Protein AF-A0A2E9IQE8-F1 (afdb_monomer)

pLDDT: mean 84.84, std 15.44, range [37.0, 98.0]

Sequence (359 aa):
MNTITTLTAANQKPSIRYDSHSLFELLRVIVDTGDEQALAEFHNRRTVFKDENERAVLFTHFLHILRERALSQNWNYLVVEKAVDLTQDKFTNLPEQGSKGPDCRKYFRAVLEYASSKVTEQAIEAELQLAYLLQRFVQRHFQFSLKEVKRCHNWSRFTWMINGNSLQLRMPRFISGRERRVWLEKHVTSVNHSNCNERDRVQEIIDEYFGSAEPVALDDAIIRDTRLSDTDLPWKLMERLKINGLAQIVAAEKADRLNEQRPAIRSLGKERLHEMVLAIFDRLCDDTLSDREIADTYELTRPTYSRWAGSSWQPGGSRNIPTLWANTAHILAQDPVFIQAAIDAGIWQTVQTITSNSL

Nearest PDB structures (foldseek):
  7zsa-assembly1_M  TM=2.494E-01  e=2.165E+00  Saccharomyces cerevisiae
  7aor-assembly1_u  TM=1.361E-01  e=4.888E+00  Trypanosoma cruzi strain CL Brener

Solvent-accessible surface area (backbone atoms only — not comparable to full-atom values): 20883 Å² total; per-residue (Å²): 137,86,83,82,80,80,78,75,76,76,81,75,72,78,86,78,72,66,88,80,49,51,70,66,56,40,49,46,45,26,46,76,70,63,38,63,66,47,48,47,42,49,49,76,69,38,52,58,32,63,52,99,81,71,45,69,29,34,53,68,58,49,51,49,54,53,44,53,53,42,48,76,68,69,45,53,67,73,41,46,55,51,9,48,53,55,33,47,31,40,70,69,26,58,48,92,75,74,51,91,56,53,54,16,41,62,52,52,42,55,53,50,58,57,48,67,74,65,74,56,96,47,68,69,58,44,43,55,51,46,29,53,50,48,45,51,51,52,54,51,45,33,55,49,21,38,50,47,49,59,53,51,74,47,56,35,85,39,78,48,75,54,98,90,44,79,45,81,39,77,40,56,56,90,49,51,78,66,57,49,49,56,49,45,69,72,74,56,76,86,84,51,86,88,44,88,60,44,61,57,57,54,44,50,56,46,26,73,73,73,48,64,92,61,88,70,63,94,76,58,72,78,73,57,46,92,80,61,55,95,72,65,39,73,65,47,47,51,46,45,52,51,46,51,48,47,35,50,51,50,15,49,52,49,26,73,46,32,88,78,45,57,72,81,56,40,72,54,41,46,66,56,41,24,53,50,41,39,54,53,50,51,24,76,75,67,68,78,59,51,79,63,56,55,20,58,76,68,74,38,53,66,72,58,39,42,54,34,60,35,84,83,74,50,95,92,77,65,96,73,79,25,58,50,56,46,48,48,27,44,57,33,71,71,37,72,70,42,39,51,51,29,51,76,70,71,44,39,68,57,32,50,53,43,42,67,72,73,111

Foldseek 3Di:
DDDDDPPDPDPPDPDDDLVPDFPLVLLCCCLVPVDLVSLCCQQPPAQLAADPVRDRHGPLVLLVNLLVVCVVVVQANVLSVQLSVLLCLLQNPPCVVVDPHDHVSVLSVVLSVVLVVVDDPDSVVSRNLSSVSVSVSSSVSSVVSSLVSLQPLQWDWAWAADPNDTATETAGNVQDNVRVNVVCVVQPPDQDPVDPCSNVVSNVSRCSNPNDSDHDDPPPPPPPVVPDDVCPDPVSVVVVVVLVVLLQVLLQVCLVVLVVDDPLLVVLHSVSSSVLSNVLSVCVVPVPDDLVRSCVVSVHDSVRSCQARNPPDDVPPDPHDHVSLLVSLVVLVPDPVSCVVCVVVVNNVVSVVSPVSSD

Mean predicted aligned error: 13.89 Å

Structure (mmCIF, N/CA/C/O backbone):
data_AF-A0A2E9IQE8-F1
#
_entry.id   AF-A0A2E9IQE8-F1
#
loop_
_atom_site.group_PDB
_atom_site.id
_atom_site.type_symbol
_atom_site.label_atom_id
_atom_site.label_alt_id
_atom_site.label_comp_id
_atom_site.label_asym_id
_atom_site.label_entity_id
_atom_site.label_seq_id
_atom_site.pdbx_PDB_ins_code
_atom_site.Cartn_x
_atom_site.Cartn_y
_atom_site.Cartn_z
_atom_site.occupancy
_atom_site.B_iso_or_equiv
_atom_site.auth_seq_id
_atom_site.auth_comp_id
_atom_site.auth_asym_id
_atom_site.auth_atom_id
_atom_site.pdbx_PDB_model_num
ATOM 1 N N . MET A 1 1 ? -56.334 11.098 -41.111 1.00 46.38 1 MET A N 1
ATOM 2 C CA . MET A 1 1 ? -55.180 10.246 -40.755 1.00 46.38 1 MET A CA 1
ATOM 3 C C . MET A 1 1 ? -54.681 10.741 -39.409 1.00 46.38 1 MET A C 1
ATOM 5 O O . MET A 1 1 ? -54.170 11.849 -39.355 1.00 46.38 1 MET A O 1
ATOM 9 N N . ASN A 1 2 ? -54.953 9.998 -38.333 1.00 39.25 2 ASN A N 1
ATOM 10 C CA . ASN A 1 2 ? -54.640 10.418 -36.965 1.00 39.25 2 ASN A CA 1
ATOM 11 C C . ASN A 1 2 ? -53.300 9.822 -36.538 1.00 39.25 2 ASN A C 1
ATOM 13 O O . ASN A 1 2 ? -53.169 8.605 -36.424 1.00 39.25 2 ASN A O 1
ATOM 17 N N . THR A 1 3 ? -52.321 10.689 -36.311 1.00 52.19 3 THR A N 1
ATOM 18 C CA . THR A 1 3 ? -51.001 10.343 -35.785 1.00 52.19 3 THR A CA 1
ATOM 19 C C . THR A 1 3 ? -51.093 10.289 -34.262 1.00 52.19 3 THR A C 1
ATOM 21 O O . THR A 1 3 ? -51.276 11.315 -33.609 1.00 52.19 3 THR A O 1
ATOM 24 N N . ILE A 1 4 ? -51.024 9.086 -33.692 1.00 54.31 4 ILE A N 1
ATOM 25 C CA . ILE A 1 4 ? -50.946 8.876 -32.243 1.00 54.31 4 ILE A CA 1
ATOM 26 C C . ILE A 1 4 ? -49.480 9.047 -31.842 1.00 54.31 4 ILE A C 1
ATOM 28 O O . ILE A 1 4 ? -48.647 8.184 -32.105 1.00 54.31 4 ILE A O 1
ATOM 32 N N . THR A 1 5 ? -49.166 10.188 -31.235 1.00 54.25 5 THR A N 1
ATOM 33 C CA . THR A 1 5 ? -47.862 10.460 -30.623 1.00 54.25 5 THR A CA 1
ATOM 34 C C . THR A 1 5 ? -47.849 9.843 -29.230 1.00 54.25 5 THR A C 1
ATOM 36 O O . THR A 1 5 ? -48.304 10.447 -28.260 1.00 54.25 5 THR A O 1
ATOM 39 N N . THR A 1 6 ? -47.357 8.614 -29.126 1.00 52.00 6 THR A N 1
ATOM 40 C CA . THR A 1 6 ? -47.140 7.940 -27.844 1.00 52.00 6 THR A CA 1
ATOM 41 C C . THR A 1 6 ? -45.916 8.560 -27.169 1.00 52.00 6 THR A C 1
ATOM 43 O O . THR A 1 6 ? -44.777 8.213 -27.468 1.00 52.00 6 THR A O 1
ATOM 46 N N . LEU A 1 7 ? -46.149 9.524 -26.276 1.00 50.84 7 LEU A N 1
ATOM 47 C CA . LEU A 1 7 ? -45.148 10.037 -25.342 1.00 50.84 7 LEU A CA 1
ATOM 48 C C . LEU A 1 7 ? -44.771 8.912 -24.368 1.00 50.84 7 LEU A C 1
ATOM 50 O O . LEU A 1 7 ? -45.470 8.654 -23.391 1.00 50.84 7 LEU A O 1
ATOM 54 N N . THR A 1 8 ? -43.671 8.218 -24.649 1.00 55.66 8 THR A N 1
ATOM 55 C CA . THR A 1 8 ? -43.004 7.338 -23.688 1.00 55.66 8 THR A CA 1
ATOM 56 C C . THR A 1 8 ? -42.527 8.180 -22.513 1.00 55.66 8 THR A C 1
ATOM 58 O O . THR A 1 8 ? -41.544 8.913 -22.626 1.00 55.66 8 THR A O 1
ATOM 61 N N . ALA A 1 9 ? -43.242 8.089 -21.391 1.00 53.59 9 ALA A N 1
ATOM 62 C CA . ALA A 1 9 ? -42.803 8.609 -20.108 1.00 53.59 9 ALA A CA 1
ATOM 63 C C . ALA A 1 9 ? -41.442 7.979 -19.774 1.00 53.59 9 ALA A C 1
ATOM 65 O O . ALA A 1 9 ? -41.350 6.789 -19.470 1.00 53.59 9 ALA A O 1
ATOM 66 N N . ALA A 1 10 ? -40.376 8.770 -19.903 1.00 55.84 10 ALA A N 1
ATOM 67 C CA . ALA A 1 10 ? -39.044 8.381 -19.482 1.00 55.84 10 ALA A CA 1
ATOM 68 C C . ALA A 1 10 ? -39.097 8.095 -17.978 1.00 55.84 10 ALA A C 1
ATOM 70 O O . ALA A 1 10 ? -39.342 8.989 -17.170 1.00 55.84 10 ALA A O 1
ATOM 71 N N . ASN A 1 11 ? -38.925 6.824 -17.632 1.00 59.22 11 ASN A N 1
ATOM 72 C CA . ASN A 1 11 ? -38.938 6.311 -16.274 1.00 59.22 11 ASN A CA 1
ATOM 73 C C . ASN A 1 11 ? -37.705 6.876 -15.541 1.00 59.22 11 ASN A C 1
ATOM 75 O O . ASN A 1 11 ? -36.625 6.287 -15.577 1.00 59.22 11 ASN A O 1
ATOM 79 N N . GLN A 1 12 ? -37.825 8.080 -14.972 1.00 63.84 12 GLN A N 1
ATOM 80 C CA . GLN A 1 12 ? -36.754 8.715 -14.208 1.00 63.84 12 GLN A CA 1
ATOM 81 C C . GLN A 1 12 ? -36.530 7.899 -12.938 1.00 63.84 12 GLN A C 1
ATOM 83 O O . GLN A 1 12 ? -37.312 7.957 -11.990 1.00 63.84 12 GLN A O 1
ATOM 88 N N . LYS A 1 13 ? -35.459 7.101 -12.945 1.00 71.25 13 LYS A N 1
ATOM 89 C CA . LYS A 1 13 ? -34.989 6.379 -11.765 1.00 71.25 13 LYS A CA 1
ATOM 90 C C . LYS A 1 13 ? -34.752 7.423 -10.658 1.00 71.25 13 LYS A C 1
ATOM 92 O O . LYS A 1 13 ? -34.096 8.431 -10.935 1.00 71.25 13 LYS A O 1
ATOM 97 N N . PRO A 1 14 ? -35.310 7.247 -9.449 1.00 78.44 14 PRO A N 1
ATOM 98 C CA . PRO A 1 14 ? -35.137 8.212 -8.370 1.00 78.44 14 PRO A CA 1
ATOM 99 C C . PRO A 1 14 ? -33.644 8.441 -8.110 1.00 78.44 14 PRO A C 1
ATOM 101 O O . PRO A 1 14 ? -32.873 7.484 -8.050 1.00 78.44 14 PRO A O 1
ATOM 104 N N . SER A 1 15 ? -33.238 9.707 -7.986 1.00 84.69 15 SER A N 1
ATOM 105 C CA . SER A 1 15 ? -31.849 10.081 -7.700 1.00 84.69 15 SER A CA 1
ATOM 106 C C . SER A 1 15 ? -31.475 9.594 -6.300 1.00 84.69 15 SER A C 1
ATOM 108 O O . SER A 1 15 ? -31.925 10.163 -5.306 1.00 84.69 15 SER A O 1
ATOM 110 N N . ILE A 1 16 ? -30.661 8.543 -6.216 1.00 91.31 16 ILE A N 1
ATOM 111 C CA . ILE A 1 16 ? -30.167 8.010 -4.943 1.00 91.31 16 ILE A CA 1
ATOM 112 C C . ILE A 1 16 ? -29.092 8.960 -4.395 1.00 91.31 16 ILE A C 1
ATOM 114 O O . ILE A 1 16 ? -28.239 9.453 -5.132 1.00 91.31 16 ILE A O 1
ATOM 118 N N . ARG A 1 17 ? -29.152 9.254 -3.092 1.00 94.50 17 ARG A N 1
ATOM 119 C CA . ARG A 1 17 ? -28.213 10.138 -2.387 1.00 94.50 17 ARG A CA 1
ATOM 120 C C . ARG A 1 17 ? -27.139 9.324 -1.661 1.00 94.50 17 ARG A C 1
ATOM 122 O O . ARG A 1 17 ? -27.357 8.854 -0.545 1.00 94.50 17 ARG A O 1
ATOM 129 N N . TYR A 1 18 ? -25.985 9.159 -2.307 1.00 96.81 18 TYR A N 1
ATOM 130 C CA . TYR A 1 18 ? -24.860 8.365 -1.791 1.00 96.81 18 TYR A CA 1
ATOM 131 C C . TYR A 1 18 ? -24.009 9.067 -0.722 1.00 96.81 18 TYR A C 1
ATOM 133 O O . TYR A 1 18 ? -23.214 8.409 -0.057 1.00 96.81 18 TYR A O 1
ATOM 141 N N . ASP A 1 19 ? -24.190 10.370 -0.504 1.00 93.94 19 ASP A N 1
ATOM 142 C CA . ASP A 1 19 ? -23.506 11.169 0.529 1.00 93.94 19 ASP A CA 1
ATOM 143 C C . ASP A 1 19 ? -23.830 10.701 1.958 1.00 93.94 19 ASP A C 1
ATOM 145 O O . ASP A 1 19 ? -23.008 10.818 2.861 1.00 93.94 19 ASP A O 1
ATOM 149 N N . SER A 1 20 ? -25.018 10.129 2.147 1.00 94.69 20 SER A N 1
ATOM 150 C CA . SER A 1 20 ? -25.497 9.622 3.440 1.00 94.69 20 SER A CA 1
ATOM 151 C C . SER A 1 20 ? -25.103 8.176 3.747 1.00 94.69 20 SER A C 1
ATOM 153 O O . SER A 1 20 ? -25.263 7.739 4.882 1.00 94.69 20 SER A O 1
ATOM 155 N N . HIS A 1 21 ? -24.609 7.430 2.756 1.00 96.56 21 HIS A N 1
ATOM 156 C CA . HIS A 1 21 ? -24.264 6.022 2.945 1.00 96.56 21 HIS A CA 1
ATOM 157 C C . HIS A 1 21 ? -22.957 5.901 3.730 1.00 96.56 21 HIS A C 1
ATOM 159 O O . HIS A 1 21 ? -22.009 6.656 3.486 1.00 96.56 21 HIS A O 1
ATOM 165 N N . SER A 1 22 ? -22.890 4.927 4.633 1.00 95.81 22 SER A N 1
ATOM 166 C CA . SER A 1 22 ? -21.616 4.479 5.195 1.00 95.81 22 SER A CA 1
ATOM 167 C C . SER A 1 22 ? -20.725 3.892 4.097 1.00 95.81 22 SER A C 1
ATOM 169 O O . SER A 1 22 ? -21.208 3.458 3.043 1.00 95.81 22 SER A O 1
ATOM 171 N N . LEU A 1 23 ? -19.414 3.819 4.334 1.00 96.62 23 LEU A N 1
ATOM 172 C CA . LEU A 1 23 ? -18.492 3.177 3.392 1.00 96.62 23 LEU A CA 1
ATOM 173 C C . LEU A 1 23 ? -18.909 1.728 3.083 1.00 96.62 23 LEU A C 1
ATOM 175 O O . LEU A 1 23 ? -18.814 1.285 1.940 1.00 96.62 23 LEU A O 1
ATOM 179 N N . PHE A 1 24 ? -19.407 1.002 4.085 1.00 95.88 24 PHE A N 1
ATOM 180 C CA . PHE A 1 24 ? -19.840 -0.385 3.932 1.00 95.88 24 PHE A CA 1
ATOM 181 C C . PHE A 1 24 ? -21.047 -0.503 2.992 1.00 95.88 24 PHE A C 1
ATOM 183 O O . PHE A 1 24 ? -21.038 -1.316 2.067 1.00 95.88 24 PHE A O 1
ATOM 190 N N . GLU A 1 25 ? -22.068 0.335 3.186 1.00 96.62 25 GLU A N 1
ATOM 191 C CA . GLU A 1 25 ? -23.248 0.385 2.314 1.00 96.62 25 GLU A CA 1
ATOM 192 C C . GLU A 1 25 ? -22.877 0.816 0.895 1.00 96.62 25 GLU A C 1
ATOM 194 O O . GLU A 1 25 ? -23.338 0.207 -0.068 1.00 96.62 25 GLU A O 1
ATOM 199 N N . LEU A 1 26 ? -21.999 1.814 0.759 1.00 97.69 26 LEU A N 1
ATOM 200 C CA . LEU A 1 26 ? -21.542 2.300 -0.539 1.00 97.69 26 LEU A CA 1
ATOM 201 C C . LEU A 1 26 ? -20.845 1.192 -1.340 1.00 97.69 26 LEU A C 1
ATOM 203 O O . LEU A 1 26 ? -21.189 0.957 -2.499 1.00 97.69 26 LEU A O 1
ATOM 207 N N . LEU A 1 27 ? -19.908 0.467 -0.717 1.00 97.75 27 LEU A N 1
ATOM 208 C CA . LEU A 1 27 ? -19.234 -0.660 -1.363 1.00 97.75 27 LEU A CA 1
ATOM 209 C C . LEU A 1 27 ? -20.209 -1.795 -1.699 1.00 97.75 27 LEU A C 1
ATOM 211 O O . LEU A 1 27 ? -20.074 -2.407 -2.757 1.00 97.75 27 LEU A O 1
ATOM 215 N N . ARG A 1 28 ? -21.205 -2.070 -0.845 1.00 97.50 28 ARG A N 1
ATOM 216 C CA . ARG A 1 28 ? -22.239 -3.075 -1.140 1.00 97.50 28 ARG A CA 1
ATOM 217 C C . ARG A 1 28 ? -23.058 -2.707 -2.363 1.00 97.50 28 ARG A C 1
ATOM 219 O O . ARG A 1 28 ? -23.224 -3.555 -3.229 1.00 97.50 28 ARG A O 1
ATOM 226 N N . VAL A 1 29 ? -23.502 -1.455 -2.478 1.00 97.69 29 VAL A N 1
ATOM 227 C CA . VAL A 1 29 ? -24.225 -0.993 -3.670 1.00 97.69 29 VAL A CA 1
ATOM 228 C C . VAL A 1 29 ? -23.369 -1.209 -4.922 1.00 97.69 29 VAL A C 1
ATOM 230 O O . VAL A 1 29 ? -23.841 -1.819 -5.877 1.00 97.69 29 VAL A O 1
ATOM 233 N N . ILE A 1 30 ? -22.090 -0.820 -4.902 1.00 97.62 30 ILE A N 1
ATOM 234 C CA . ILE A 1 30 ? -21.175 -1.052 -6.036 1.00 97.62 30 ILE A CA 1
ATOM 235 C C . ILE A 1 30 ? -21.102 -2.547 -6.391 1.00 97.62 30 ILE A C 1
ATOM 237 O O . ILE A 1 30 ? -21.206 -2.915 -7.561 1.00 97.62 30 ILE A O 1
ATOM 241 N N . VAL A 1 31 ? -20.929 -3.419 -5.396 1.00 97.75 31 VAL A N 1
ATOM 242 C CA . VAL A 1 31 ? -20.758 -4.867 -5.599 1.00 97.75 31 VAL A CA 1
ATOM 243 C C . VAL A 1 31 ? -22.033 -5.558 -6.081 1.00 97.75 31 VAL A C 1
ATOM 245 O O . VAL A 1 31 ? -21.946 -6.439 -6.942 1.00 97.75 31 VAL A O 1
ATOM 248 N N . ASP A 1 32 ? -23.182 -5.185 -5.522 1.00 97.12 32 ASP A N 1
ATOM 249 C CA . ASP A 1 32 ? -24.461 -5.868 -5.722 1.00 97.12 32 ASP A CA 1
ATOM 250 C C . ASP A 1 32 ? -25.161 -5.398 -7.000 1.00 97.12 32 ASP A C 1
ATOM 252 O O . ASP A 1 32 ? -25.770 -6.207 -7.701 1.00 97.12 32 ASP A O 1
ATOM 256 N N . THR A 1 33 ? -25.066 -4.106 -7.331 1.00 95.88 33 THR A N 1
ATOM 257 C CA . THR A 1 33 ? -25.805 -3.517 -8.458 1.00 95.88 33 THR A CA 1
ATOM 258 C C . THR A 1 33 ? -24.913 -3.001 -9.581 1.00 95.88 33 THR A C 1
ATOM 260 O O . THR A 1 33 ? -25.431 -2.709 -10.654 1.00 95.88 33 THR A O 1
ATOM 263 N N . GLY A 1 34 ? -23.596 -2.887 -9.366 1.00 95.75 34 GLY A N 1
ATOM 264 C CA . GLY A 1 34 ? -22.701 -2.251 -10.335 1.00 95.75 34 GLY A CA 1
ATOM 265 C C . GLY A 1 34 ? -22.996 -0.763 -10.533 1.00 95.75 34 GLY A C 1
ATOM 266 O O . GLY A 1 34 ? -22.777 -0.251 -11.626 1.00 95.75 34 GLY A O 1
ATOM 267 N N . ASP A 1 35 ? -23.532 -0.073 -9.519 1.00 95.81 35 ASP A N 1
ATOM 268 C CA . ASP A 1 35 ? -23.948 1.323 -9.663 1.00 95.81 35 ASP A CA 1
ATOM 269 C C . ASP A 1 35 ? -22.755 2.271 -9.882 1.00 95.81 35 ASP A C 1
ATOM 271 O O . ASP A 1 35 ? -21.896 2.469 -9.018 1.00 95.81 35 ASP A O 1
ATOM 275 N N . GLU A 1 36 ? -22.732 2.898 -11.055 1.00 95.38 36 GLU A N 1
ATOM 276 C CA . GLU A 1 36 ? -21.690 3.831 -11.479 1.00 95.38 36 GLU A CA 1
ATOM 277 C C . GLU A 1 36 ? -21.651 5.113 -10.646 1.00 95.38 36 GLU A C 1
ATOM 279 O O . GLU A 1 36 ? -20.579 5.673 -10.423 1.00 95.38 36 GLU A O 1
ATOM 284 N N . GLN A 1 37 ? -22.803 5.596 -10.177 1.00 96.00 37 GLN A N 1
ATOM 285 C CA . GLN A 1 37 ? -22.871 6.801 -9.355 1.00 96.00 37 GLN A CA 1
ATOM 286 C C . GLN A 1 37 ? -22.334 6.522 -7.952 1.00 96.00 37 GLN A C 1
ATOM 288 O O . GLN A 1 37 ? -21.617 7.361 -7.406 1.00 96.00 37 GLN A O 1
ATOM 293 N N . ALA A 1 38 ? -22.604 5.336 -7.397 1.00 97.38 38 ALA A N 1
ATOM 294 C CA . ALA A 1 38 ? -21.990 4.894 -6.145 1.00 97.38 38 ALA A CA 1
ATOM 295 C C . ALA A 1 38 ? -20.461 4.783 -6.287 1.00 97.38 38 ALA A C 1
ATOM 297 O O . ALA A 1 38 ? -19.709 5.258 -5.433 1.00 97.38 38 ALA A O 1
ATOM 298 N N . LEU A 1 39 ? -19.990 4.220 -7.404 1.00 97.50 39 LEU A N 1
ATOM 299 C CA . LEU A 1 39 ? -18.563 4.118 -7.704 1.00 97.50 39 LEU A CA 1
ATOM 300 C C . LEU A 1 39 ? -17.908 5.498 -7.884 1.00 97.50 39 LEU A C 1
ATOM 302 O O . LEU A 1 39 ? -16.815 5.746 -7.374 1.00 97.50 39 LEU A O 1
ATOM 306 N N . ALA A 1 40 ? -18.584 6.422 -8.566 1.00 97.12 40 ALA A N 1
ATOM 307 C CA . ALA A 1 40 ? -18.120 7.793 -8.735 1.00 97.12 40 ALA A CA 1
ATOM 308 C C . ALA A 1 40 ? -18.083 8.562 -7.406 1.00 97.12 40 ALA A C 1
ATOM 310 O O . ALA A 1 40 ? -17.145 9.327 -7.182 1.00 97.12 40 ALA A O 1
ATOM 311 N N . GLU A 1 41 ? -19.060 8.360 -6.518 1.00 97.75 41 GLU A N 1
ATOM 312 C CA . GLU A 1 41 ? -19.060 8.930 -5.166 1.00 97.75 41 GLU A CA 1
ATOM 313 C C . GLU A 1 41 ? -17.843 8.435 -4.372 1.00 97.75 41 GLU A C 1
ATOM 315 O O . GLU A 1 41 ? -17.111 9.244 -3.796 1.00 97.75 41 GLU A O 1
ATOM 320 N N . PHE A 1 42 ? -17.578 7.123 -4.404 1.00 97.75 42 PHE A N 1
ATOM 321 C CA . PHE A 1 42 ? -16.412 6.522 -3.756 1.00 97.75 42 PHE A CA 1
ATOM 322 C C . PHE A 1 42 ? -15.098 7.169 -4.221 1.00 97.75 42 PHE A C 1
ATOM 324 O O . PHE A 1 42 ? -14.296 7.596 -3.394 1.00 97.75 42 PHE A O 1
ATOM 331 N N . HIS A 1 43 ? -14.889 7.298 -5.534 1.00 97.19 43 HIS A N 1
ATOM 332 C CA . HIS A 1 43 ? -13.622 7.805 -6.078 1.00 97.19 43 HIS A CA 1
ATOM 333 C C . HIS A 1 43 ? -13.444 9.318 -5.951 1.00 97.19 43 HIS A C 1
ATOM 335 O O . HIS A 1 43 ? -12.331 9.785 -5.706 1.00 97.19 43 HIS A O 1
ATOM 341 N N . ASN A 1 44 ? -14.521 10.087 -6.130 1.00 96.69 44 ASN A N 1
ATOM 342 C CA . ASN A 1 44 ? -14.428 11.539 -6.291 1.00 96.69 44 ASN A CA 1
ATOM 343 C C . ASN A 1 44 ? -14.760 12.327 -5.022 1.00 96.69 44 ASN A C 1
ATOM 345 O O . ASN A 1 44 ? -14.438 13.513 -4.957 1.00 96.69 44 ASN A O 1
ATOM 349 N N . ARG A 1 45 ? -15.427 11.713 -4.035 1.00 97.19 45 ARG A N 1
ATOM 350 C CA . ARG A 1 45 ? -15.896 12.427 -2.836 1.00 97.19 45 ARG A CA 1
ATOM 351 C C . ARG A 1 45 ? -15.476 11.798 -1.518 1.00 97.19 45 ARG A C 1
ATOM 353 O O . ARG A 1 45 ? -15.371 12.517 -0.527 1.00 97.19 45 ARG A O 1
ATOM 360 N N . ARG A 1 46 ? -15.216 10.490 -1.473 1.00 96.81 46 ARG A N 1
ATOM 361 C CA . ARG A 1 46 ? -14.852 9.810 -0.224 1.00 96.81 46 ARG A CA 1
ATOM 362 C C . ARG A 1 46 ? -13.339 9.801 -0.007 1.00 96.81 46 ARG A C 1
ATOM 364 O O . ARG A 1 46 ? -12.579 9.199 -0.761 1.00 96.81 46 ARG A O 1
ATOM 371 N N . THR A 1 47 ? -12.894 10.435 1.076 1.00 96.69 47 THR A N 1
ATOM 372 C CA . THR A 1 47 ? -11.489 10.450 1.514 1.00 96.69 47 THR A CA 1
ATOM 373 C C . THR A 1 47 ? -11.190 9.260 2.426 1.00 96.69 47 THR A C 1
ATOM 375 O O . THR A 1 47 ? -10.983 9.411 3.628 1.00 96.69 47 THR A O 1
ATOM 378 N N . VAL A 1 48 ? -11.254 8.056 1.857 1.00 95.62 48 VAL A N 1
ATOM 379 C CA . VAL A 1 48 ? -11.116 6.782 2.593 1.00 95.62 48 VAL A CA 1
ATOM 380 C C . VAL A 1 48 ? -9.654 6.447 2.910 1.00 95.62 48 VAL A C 1
ATOM 382 O O . VAL A 1 48 ? -9.367 5.647 3.796 1.00 95.62 48 VAL A O 1
ATOM 385 N N . PHE A 1 49 ? -8.722 7.053 2.181 1.00 96.19 49 PHE A N 1
ATOM 386 C CA . PHE A 1 49 ? -7.298 6.758 2.262 1.00 96.19 49 PHE A CA 1
ATOM 387 C C . PHE A 1 49 ? -6.585 7.808 3.102 1.00 96.19 49 PHE A C 1
ATOM 389 O O . PHE A 1 49 ? -7.084 8.918 3.275 1.00 96.19 49 PHE A O 1
ATOM 396 N N . LYS A 1 50 ? -5.392 7.477 3.580 1.00 92.50 50 LYS A N 1
ATOM 397 C CA . LYS A 1 50 ? -4.523 8.377 4.327 1.00 92.50 50 LYS A CA 1
ATOM 398 C C . LYS A 1 50 ? -3.148 8.495 3.687 1.00 92.50 50 LYS A C 1
ATOM 400 O O . LYS A 1 50 ? -2.621 7.520 3.145 1.00 92.50 50 LYS A O 1
ATOM 405 N N . ASP A 1 51 ? -2.576 9.692 3.761 1.00 90.06 51 ASP A N 1
ATOM 406 C CA . ASP A 1 51 ? -1.185 9.944 3.389 1.00 90.06 51 ASP A CA 1
ATOM 407 C C . ASP A 1 51 ? -0.206 9.628 4.538 1.00 90.06 51 ASP A C 1
ATOM 409 O O . ASP A 1 51 ? -0.583 9.101 5.584 1.00 90.06 51 ASP A O 1
ATOM 413 N N . GLU A 1 52 ? 1.076 9.940 4.339 1.00 82.31 52 GLU A N 1
ATOM 414 C CA . GLU A 1 52 ? 2.138 9.706 5.331 1.00 82.31 52 GLU A CA 1
ATOM 415 C C . GLU A 1 52 ? 2.005 10.568 6.597 1.00 82.31 52 GLU A C 1
ATOM 417 O O . GLU A 1 52 ? 2.622 10.255 7.610 1.00 82.31 52 GLU A O 1
ATOM 422 N N . ASN A 1 53 ? 1.183 11.621 6.555 1.00 80.25 53 ASN A N 1
ATOM 423 C CA . ASN A 1 53 ? 0.893 12.515 7.674 1.00 80.25 53 ASN A CA 1
ATOM 424 C C . ASN A 1 53 ? -0.506 12.255 8.261 1.00 80.25 53 ASN A C 1
ATOM 426 O O . ASN A 1 53 ? -1.078 13.144 8.890 1.00 80.25 53 ASN A O 1
ATOM 430 N N . GLU A 1 54 ? -1.086 11.075 8.009 1.00 84.25 54 GLU A N 1
ATOM 431 C CA . GLU A 1 54 ? -2.434 10.683 8.445 1.00 84.25 54 GLU A CA 1
ATOM 432 C C . GLU A 1 54 ? -3.567 11.583 7.907 1.00 84.25 54 GLU A C 1
ATOM 434 O O . GLU A 1 54 ? -4.700 11.527 8.394 1.00 84.25 54 GLU A O 1
ATOM 439 N N . ARG A 1 55 ? -3.309 12.398 6.874 1.00 89.56 55 ARG A N 1
ATOM 440 C CA . ARG A 1 55 ? -4.333 13.249 6.258 1.00 89.56 55 ARG A CA 1
ATOM 441 C C . ARG A 1 55 ? -5.213 12.411 5.348 1.00 89.56 55 ARG A C 1
ATO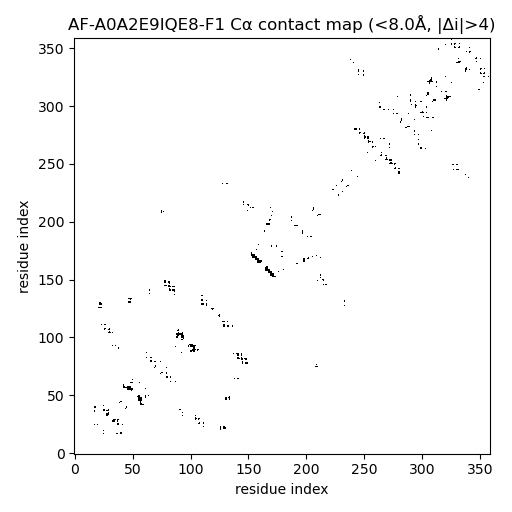M 443 O O . ARG A 1 55 ? -4.709 11.635 4.539 1.00 89.56 55 ARG A O 1
ATOM 450 N N . ALA A 1 56 ? -6.524 12.606 5.453 1.00 93.31 56 ALA A N 1
ATOM 451 C CA . ALA A 1 56 ? -7.495 11.916 4.617 1.00 93.31 56 ALA A CA 1
ATOM 452 C C . ALA A 1 56 ? -7.409 12.402 3.159 1.00 93.31 56 ALA A C 1
ATOM 454 O O . ALA A 1 56 ? -7.420 13.605 2.893 1.00 93.31 56 ALA A O 1
ATOM 455 N N . VAL A 1 57 ? -7.333 11.470 2.209 1.00 97.12 57 VAL A N 1
ATOM 456 C CA . VAL A 1 57 ? -7.133 11.739 0.781 1.00 97.12 57 VAL A CA 1
ATOM 457 C C . VAL A 1 57 ? -8.037 10.865 -0.093 1.00 97.12 57 VAL A C 1
ATOM 459 O O . VAL A 1 57 ? -8.486 9.789 0.307 1.00 97.12 57 VAL A O 1
ATOM 462 N N . LEU A 1 58 ? -8.326 11.351 -1.302 1.00 98.00 58 LEU A N 1
ATOM 463 C CA . LEU A 1 58 ? -9.086 10.620 -2.322 1.00 98.00 58 LEU A CA 1
ATOM 464 C C . LEU A 1 58 ? -8.266 9.460 -2.906 1.00 98.00 58 LEU A C 1
ATOM 466 O O . LEU A 1 58 ? -7.034 9.476 -2.866 1.00 98.00 58 LEU A O 1
ATOM 470 N N . PHE A 1 59 ? -8.948 8.497 -3.531 1.00 97.62 59 PHE A N 1
ATOM 471 C CA . PHE A 1 59 ? -8.317 7.343 -4.183 1.00 97.62 59 PHE A CA 1
ATOM 472 C C . PHE A 1 59 ? -7.240 7.739 -5.205 1.00 97.62 59 PHE A C 1
ATOM 474 O O . PHE A 1 59 ? -6.130 7.214 -5.178 1.00 97.62 59 PHE A O 1
ATOM 481 N N . THR A 1 60 ? -7.537 8.702 -6.080 1.00 97.56 60 THR A N 1
ATOM 482 C CA . THR A 1 60 ? -6.606 9.160 -7.125 1.00 97.56 60 THR A CA 1
ATOM 483 C C . THR A 1 60 ? -5.348 9.797 -6.537 1.00 97.56 60 THR A C 1
ATOM 485 O O . THR A 1 60 ? -4.240 9.541 -7.005 1.00 97.56 60 THR A O 1
ATOM 488 N N . HIS A 1 61 ? -5.498 10.576 -5.463 1.00 97.81 61 HIS A N 1
ATOM 489 C CA . HIS A 1 61 ? -4.365 11.148 -4.744 1.00 97.81 61 HIS A CA 1
ATOM 490 C C . HIS A 1 61 ? -3.552 10.063 -4.028 1.00 97.81 61 HIS A C 1
ATOM 492 O O . HIS A 1 61 ? -2.324 10.098 -4.046 1.00 97.81 61 HIS A O 1
ATOM 498 N N . PHE A 1 62 ? -4.217 9.053 -3.464 1.00 97.69 62 PHE A N 1
ATOM 499 C CA . PHE A 1 62 ? -3.535 7.908 -2.871 1.00 97.69 62 PHE A CA 1
ATOM 500 C C . PHE A 1 62 ? -2.714 7.120 -3.905 1.00 97.69 62 PHE A C 1
ATOM 502 O O . PHE A 1 62 ? -1.560 6.791 -3.639 1.00 97.69 62 PHE A O 1
ATOM 509 N N . LEU A 1 63 ? -3.240 6.889 -5.115 1.00 97.94 63 LEU A N 1
ATOM 510 C CA . LEU A 1 63 ? -2.466 6.286 -6.208 1.00 97.94 63 LEU A CA 1
ATOM 511 C C . LEU A 1 63 ? -1.254 7.140 -6.608 1.00 97.94 63 LEU A C 1
ATOM 513 O O . LEU A 1 63 ? -0.188 6.589 -6.880 1.00 97.94 63 LEU A O 1
ATOM 517 N N . HIS A 1 64 ? -1.383 8.469 -6.599 1.00 97.38 64 HIS A N 1
ATOM 518 C CA . HIS A 1 64 ? -0.254 9.368 -6.841 1.00 97.38 64 HIS A CA 1
ATOM 519 C C . HIS A 1 64 ? 0.833 9.234 -5.760 1.00 97.38 64 HIS A C 1
ATOM 521 O O . HIS A 1 64 ? 2.011 9.134 -6.092 1.00 97.38 64 HIS A O 1
ATOM 527 N N . ILE A 1 65 ? 0.460 9.124 -4.480 1.00 96.38 65 ILE A N 1
ATOM 528 C CA . ILE A 1 65 ? 1.416 8.857 -3.390 1.00 96.38 65 ILE A CA 1
ATOM 529 C C . ILE A 1 65 ? 2.143 7.522 -3.617 1.00 96.38 65 ILE A C 1
ATOM 531 O O . ILE A 1 65 ? 3.365 7.442 -3.483 1.00 96.38 65 ILE A O 1
ATOM 535 N N . LEU A 1 66 ? 1.409 6.468 -3.991 1.00 95.62 66 LEU A N 1
ATOM 536 C CA . LEU A 1 66 ? 2.000 5.160 -4.285 1.00 95.62 66 LEU A CA 1
ATOM 537 C C . LEU A 1 66 ? 2.967 5.215 -5.480 1.00 95.62 66 LEU A C 1
ATOM 539 O O . LEU A 1 66 ? 4.026 4.586 -5.436 1.00 95.62 66 LEU A O 1
ATOM 543 N N . ARG A 1 67 ? 2.636 5.999 -6.512 1.00 97.19 67 ARG A N 1
ATOM 544 C CA . ARG A 1 67 ? 3.507 6.287 -7.658 1.00 97.19 67 ARG A CA 1
ATOM 545 C C . ARG A 1 67 ? 4.811 6.952 -7.226 1.00 97.19 67 ARG A C 1
ATOM 547 O O . ARG A 1 67 ? 5.870 6.420 -7.547 1.00 97.19 67 ARG A O 1
ATOM 554 N N . GLU A 1 68 ? 4.753 8.060 -6.485 1.00 95.38 68 GLU A N 1
ATOM 555 C CA . GLU A 1 68 ? 5.959 8.767 -6.019 1.00 95.38 68 GLU A CA 1
ATOM 556 C C . GLU A 1 68 ? 6.854 7.854 -5.177 1.00 95.38 68 GLU A C 1
ATOM 558 O O . GLU A 1 68 ? 8.072 7.819 -5.360 1.00 95.38 68 GLU A O 1
ATOM 563 N N . ARG A 1 69 ? 6.246 7.044 -4.304 1.00 90.38 69 ARG A N 1
ATOM 564 C CA . ARG A 1 69 ? 6.973 6.069 -3.487 1.00 90.38 69 ARG A CA 1
ATOM 565 C C . ARG A 1 69 ? 7.661 4.994 -4.329 1.00 90.38 69 ARG A C 1
ATOM 567 O O . ARG A 1 69 ? 8.776 4.597 -4.016 1.00 90.38 69 ARG A O 1
ATOM 574 N N . ALA A 1 70 ? 7.021 4.499 -5.386 1.00 91.12 70 ALA A N 1
ATOM 575 C CA . ALA A 1 70 ? 7.665 3.534 -6.274 1.00 91.12 70 ALA A CA 1
ATOM 576 C C . ALA A 1 70 ? 8.837 4.171 -7.038 1.00 91.12 70 ALA A C 1
ATOM 578 O O . ALA A 1 70 ? 9.899 3.562 -7.158 1.00 91.12 70 ALA A O 1
ATOM 579 N N . LEU A 1 71 ? 8.684 5.412 -7.504 1.00 88.56 71 LEU A N 1
ATOM 580 C CA . LEU A 1 71 ? 9.761 6.140 -8.178 1.00 88.56 71 LEU A CA 1
ATOM 581 C C . LEU A 1 71 ? 10.957 6.385 -7.245 1.00 88.56 71 LEU A C 1
ATOM 583 O O . LEU A 1 71 ? 12.095 6.180 -7.662 1.00 88.56 71 LEU A O 1
ATOM 587 N N . SER A 1 72 ? 10.724 6.733 -5.974 1.00 84.19 72 SER A N 1
ATOM 588 C CA . SER A 1 72 ? 11.804 6.905 -4.987 1.00 84.19 72 SER A CA 1
ATOM 589 C C . SER A 1 72 ? 12.520 5.597 -4.628 1.00 84.19 72 SER A C 1
ATOM 591 O O . SER A 1 72 ? 13.675 5.614 -4.210 1.00 84.19 72 SER A O 1
ATOM 593 N N . GLN A 1 73 ? 11.868 4.454 -4.854 1.00 84.56 73 GLN A N 1
ATOM 594 C CA . GLN A 1 73 ? 12.454 3.114 -4.761 1.00 84.56 73 GLN A CA 1
ATOM 595 C C . GLN A 1 73 ? 13.158 2.670 -6.058 1.00 84.56 73 GLN A C 1
ATOM 597 O O . GLN A 1 73 ? 13.461 1.488 -6.217 1.00 84.56 73 GLN A O 1
ATOM 602 N N . ASN A 1 74 ? 13.425 3.597 -6.984 1.00 83.06 74 ASN A N 1
ATOM 603 C CA . ASN A 1 74 ? 14.072 3.352 -8.275 1.00 83.06 74 ASN A CA 1
ATOM 604 C C . ASN A 1 74 ? 13.307 2.384 -9.195 1.00 83.06 74 ASN A C 1
ATOM 606 O O . ASN A 1 74 ? 13.907 1.724 -10.047 1.00 83.06 74 ASN A O 1
ATOM 610 N N . TRP A 1 75 ? 11.978 2.286 -9.066 1.00 83.50 75 TRP A N 1
ATOM 611 C CA . TRP A 1 75 ? 11.192 1.608 -10.095 1.00 83.50 75 TRP A CA 1
ATOM 612 C C . TRP A 1 75 ? 11.226 2.407 -11.398 1.00 83.50 75 TRP A C 1
ATOM 614 O O . TRP A 1 75 ? 11.122 3.633 -11.407 1.00 83.50 75 TRP A O 1
ATOM 624 N N . ASN A 1 76 ? 11.326 1.693 -12.519 1.00 84.50 76 ASN A N 1
ATOM 625 C CA . ASN A 1 76 ? 11.292 2.303 -13.840 1.00 84.50 76 ASN A CA 1
ATOM 626 C C . ASN A 1 76 ? 9.992 3.102 -14.045 1.00 84.50 76 ASN A C 1
ATOM 628 O O . ASN A 1 76 ? 8.901 2.565 -13.854 1.00 84.50 76 ASN A O 1
ATOM 632 N N . TYR A 1 77 ? 10.108 4.350 -14.503 1.00 86.19 77 TYR A N 1
ATOM 633 C CA . TYR A 1 77 ? 8.977 5.261 -14.697 1.00 86.19 77 TYR A CA 1
ATOM 634 C C . TYR A 1 77 ? 7.813 4.641 -15.488 1.00 86.19 77 TYR A C 1
ATOM 636 O O . TYR A 1 77 ? 6.667 4.686 -15.047 1.00 86.19 77 TYR A O 1
ATOM 644 N N . LEU A 1 78 ? 8.097 3.987 -16.619 1.00 83.25 78 LEU A N 1
ATOM 645 C CA . LEU A 1 78 ? 7.063 3.379 -17.465 1.00 83.25 78 LEU A CA 1
ATOM 646 C C . LEU A 1 78 ? 6.398 2.170 -16.800 1.00 83.25 78 LEU A C 1
ATOM 648 O O . LEU A 1 78 ? 5.235 1.876 -17.083 1.00 83.25 78 LEU A O 1
ATOM 652 N N . VAL A 1 79 ? 7.127 1.460 -15.935 1.00 86.62 79 VAL A N 1
ATOM 653 C CA . VAL A 1 79 ? 6.564 0.377 -15.121 1.00 86.62 79 VAL A CA 1
ATOM 654 C C . VAL A 1 79 ? 5.601 0.950 -14.088 1.00 86.62 79 VAL A C 1
ATOM 656 O O . VAL A 1 79 ? 4.505 0.415 -13.930 1.00 86.62 79 VAL A O 1
ATOM 659 N N . VAL A 1 80 ? 5.982 2.049 -13.432 1.00 92.12 80 VAL A N 1
ATOM 660 C CA . VAL A 1 80 ? 5.151 2.708 -12.420 1.00 92.12 80 VAL A CA 1
ATOM 661 C C . VAL A 1 80 ? 3.869 3.269 -13.029 1.00 92.12 80 VAL A C 1
ATOM 663 O O . VAL A 1 80 ? 2.799 2.949 -12.523 1.00 92.12 80 VAL A O 1
ATOM 666 N N . GLU A 1 81 ? 3.941 4.031 -14.125 1.00 92.94 81 GLU A N 1
ATOM 667 C CA . GLU A 1 81 ? 2.749 4.601 -14.784 1.00 92.94 81 GLU A CA 1
ATOM 668 C C . GLU A 1 81 ? 1.733 3.512 -15.149 1.00 92.94 81 GLU A C 1
ATOM 670 O O . GLU A 1 81 ? 0.563 3.575 -14.785 1.00 92.94 81 GLU A O 1
ATOM 675 N N . LYS A 1 82 ? 2.198 2.420 -15.757 1.00 90.94 82 LYS A N 1
ATOM 676 C CA . LYS A 1 82 ? 1.318 1.296 -16.092 1.00 90.94 82 LYS A CA 1
ATOM 677 C C . LYS A 1 82 ? 0.785 0.564 -14.877 1.00 90.94 82 LYS A C 1
ATOM 679 O O . LYS A 1 82 ? -0.305 0.004 -14.929 1.00 90.94 82 LYS A O 1
ATOM 684 N N . ALA A 1 83 ? 1.561 0.498 -13.800 1.00 94.56 83 ALA A N 1
ATOM 685 C CA . ALA A 1 83 ? 1.088 -0.103 -12.569 1.00 94.56 83 ALA A CA 1
ATOM 686 C C . ALA A 1 83 ? -0.009 0.752 -11.927 1.00 94.56 83 ALA A C 1
ATOM 688 O O . ALA A 1 83 ? -0.942 0.180 -11.362 1.00 94.56 83 ALA A O 1
ATOM 689 N N . VAL A 1 84 ? 0.066 2.083 -12.046 1.00 97.12 84 VAL A N 1
ATOM 690 C CA . VAL A 1 84 ? -1.024 2.990 -11.667 1.00 97.12 84 VAL A CA 1
ATOM 691 C C . VAL A 1 84 ? -2.261 2.673 -12.499 1.00 97.12 84 VAL A C 1
ATOM 693 O O . VAL A 1 84 ? -3.280 2.345 -11.897 1.00 97.12 84 VAL A O 1
ATOM 696 N N . ASP A 1 85 ? -2.153 2.642 -13.832 1.00 95.25 85 ASP A N 1
ATOM 697 C CA . ASP A 1 85 ? -3.277 2.333 -14.733 1.00 95.25 85 ASP A CA 1
ATOM 698 C C . ASP A 1 85 ? -3.928 0.983 -14.397 1.00 95.25 85 ASP A C 1
ATOM 700 O O . ASP A 1 85 ? -5.127 0.905 -14.138 1.00 95.25 85 ASP A O 1
ATOM 704 N N . LEU A 1 86 ? -3.127 -0.086 -14.295 1.00 95.25 86 LEU A N 1
ATOM 705 C CA . LEU A 1 86 ? -3.630 -1.420 -13.953 1.00 95.25 86 LEU A CA 1
ATOM 706 C C . LEU A 1 86 ? -4.281 -1.467 -12.571 1.00 95.25 86 LEU A C 1
ATOM 708 O O . LEU A 1 86 ? -5.187 -2.265 -12.343 1.00 95.25 86 LEU A O 1
ATOM 712 N N . THR A 1 87 ? -3.791 -0.678 -11.616 1.00 97.31 87 THR A N 1
ATOM 713 C CA . THR A 1 87 ? -4.385 -0.623 -10.276 1.00 97.31 87 THR A CA 1
ATOM 714 C C . THR A 1 87 ? -5.678 0.162 -10.305 1.00 97.31 87 THR A C 1
ATOM 716 O O . THR A 1 87 ? -6.665 -0.298 -9.745 1.00 97.31 87 THR A O 1
ATOM 719 N N . GLN A 1 88 ? -5.697 1.302 -10.985 1.00 97.31 88 GLN A N 1
ATOM 720 C CA . GLN A 1 88 ? -6.896 2.095 -11.181 1.00 97.31 88 GLN A CA 1
ATOM 721 C C . GLN A 1 88 ? -7.992 1.245 -11.826 1.00 97.31 88 GLN A C 1
ATOM 723 O O . GLN A 1 88 ? -9.063 1.130 -11.237 1.00 97.31 88 GLN A O 1
ATOM 728 N N . ASP A 1 89 ? -7.691 0.543 -12.921 1.00 95.81 89 ASP A N 1
ATOM 729 C CA . ASP A 1 89 ? -8.627 -0.357 -13.601 1.00 95.81 89 ASP A CA 1
ATOM 730 C C . ASP A 1 89 ? -9.234 -1.396 -12.643 1.00 95.81 89 ASP A C 1
ATOM 732 O O . ASP A 1 89 ? -10.441 -1.623 -12.656 1.00 95.81 89 ASP A O 1
ATOM 736 N N . LYS A 1 90 ? -8.438 -1.983 -11.737 1.00 97.12 90 LYS A N 1
ATOM 737 C CA . LYS A 1 90 ? -8.926 -2.948 -10.727 1.00 97.12 90 LYS A CA 1
ATOM 738 C C . LYS A 1 90 ? -9.980 -2.364 -9.785 1.00 97.12 90 LYS A C 1
ATOM 740 O O . LYS A 1 90 ? -10.765 -3.129 -9.234 1.00 97.12 90 LYS A O 1
ATOM 745 N N . PHE A 1 91 ? -10.030 -1.046 -9.604 1.00 97.69 91 PHE A N 1
ATOM 746 C CA . PHE A 1 91 ? -10.950 -0.384 -8.675 1.00 97.69 91 PHE A CA 1
ATOM 747 C C . PHE A 1 91 ? -11.953 0.563 -9.347 1.00 97.69 91 PHE A C 1
ATOM 749 O O . PHE A 1 91 ? -12.860 1.039 -8.668 1.00 97.69 91 PHE A O 1
ATOM 756 N N . THR A 1 92 ? -11.856 0.825 -10.653 1.00 96.81 92 THR A N 1
ATOM 757 C CA . THR A 1 92 ? -12.776 1.717 -11.388 1.00 96.81 92 THR A CA 1
A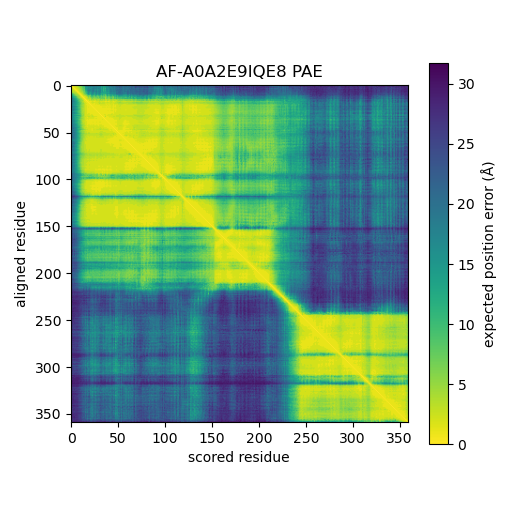TOM 758 C C . THR A 1 92 ? -13.598 1.007 -12.460 1.00 96.81 92 THR A C 1
ATOM 760 O O . THR A 1 92 ? -14.599 1.550 -12.917 1.00 96.81 92 THR A O 1
ATOM 763 N N . ASN A 1 93 ? -13.201 -0.190 -12.885 1.00 96.56 93 ASN A N 1
ATOM 764 C CA . ASN A 1 93 ? -13.734 -0.783 -14.100 1.00 96.56 93 ASN A CA 1
ATOM 765 C C . ASN A 1 93 ? -15.005 -1.628 -13.878 1.00 96.56 93 ASN A C 1
ATOM 767 O O . ASN A 1 93 ? -14.963 -2.670 -13.219 1.00 96.56 93 ASN A O 1
ATOM 771 N N . LEU A 1 94 ? -16.113 -1.219 -14.507 1.00 95.50 94 LEU A N 1
ATOM 772 C CA . LEU A 1 94 ? -17.378 -1.960 -14.562 1.00 95.50 94 LEU A CA 1
ATOM 773 C C . LEU A 1 94 ? -17.575 -2.565 -15.968 1.00 95.50 94 LEU A C 1
ATOM 775 O O . LEU A 1 94 ? -17.833 -1.831 -16.922 1.00 95.50 94 LEU A O 1
ATOM 779 N N . PRO A 1 95 ? -17.476 -3.898 -16.136 1.00 89.75 95 PRO A N 1
ATOM 780 C CA . PRO A 1 95 ? -17.418 -4.530 -17.461 1.00 89.75 95 PRO A CA 1
ATOM 781 C C . PRO A 1 95 ? -18.707 -4.395 -18.286 1.00 89.75 95 PRO A C 1
ATOM 783 O O . PRO A 1 95 ? -18.672 -4.533 -19.508 1.00 89.75 95 PRO A O 1
ATOM 786 N N . GLU A 1 96 ? -19.841 -4.096 -17.650 1.00 87.19 96 GLU A N 1
ATOM 787 C CA . GLU A 1 96 ? -21.128 -3.857 -18.324 1.00 87.19 96 GLU A CA 1
ATOM 788 C C . GLU A 1 96 ? -21.084 -2.649 -19.277 1.00 87.19 96 GLU A C 1
ATOM 790 O O . GLU A 1 96 ? -21.895 -2.556 -20.195 1.00 87.19 96 GLU A O 1
ATOM 795 N N . GLN A 1 97 ? -20.073 -1.785 -19.140 1.00 79.31 97 GLN A N 1
ATOM 796 C CA . GLN A 1 97 ? -19.827 -0.636 -20.010 1.00 79.31 97 GLN A CA 1
ATOM 797 C C . GLN A 1 97 ? -18.954 -0.954 -21.242 1.00 79.31 97 GLN A C 1
ATOM 799 O O . GLN A 1 97 ? -18.534 -0.049 -21.963 1.00 79.31 97 GLN A O 1
ATOM 804 N N . GLY A 1 98 ? -18.638 -2.230 -21.495 1.00 83.38 98 GLY A N 1
ATOM 805 C CA . GLY A 1 98 ? -17.817 -2.645 -22.641 1.00 83.38 98 GLY A CA 1
ATOM 806 C C . GLY A 1 98 ? -16.313 -2.406 -22.462 1.00 83.38 98 GLY A C 1
ATOM 807 O O . GLY A 1 98 ? -15.543 -2.495 -23.423 1.00 83.38 98 GLY A O 1
ATOM 808 N N . SER A 1 99 ? -15.875 -2.117 -21.240 1.00 85.25 99 SER A N 1
ATOM 809 C CA . SER A 1 99 ? -14.468 -1.972 -20.902 1.00 85.25 99 SER A CA 1
ATOM 810 C C . SER A 1 99 ? -13.770 -3.336 -20.790 1.00 85.25 99 SER A C 1
ATOM 812 O O . SER A 1 99 ? -14.343 -4.335 -20.355 1.00 85.25 99 SER A O 1
ATOM 814 N N . LYS A 1 100 ? -12.499 -3.401 -21.203 1.00 86.00 100 LYS A N 1
ATOM 815 C CA . LYS A 1 100 ? -11.711 -4.653 -21.253 1.00 86.00 100 LYS A CA 1
ATOM 816 C C . LYS A 1 100 ? -10.926 -4.946 -19.966 1.00 86.00 100 LYS A C 1
ATOM 818 O O . LYS A 1 100 ? -10.080 -5.839 -19.965 1.00 86.00 100 LYS A O 1
ATOM 823 N N . GLY A 1 101 ? -11.168 -4.181 -18.905 1.00 90.12 101 GLY A N 1
ATOM 824 C CA . GLY A 1 101 ? -10.453 -4.297 -17.639 1.00 90.12 101 GLY A CA 1
ATOM 825 C C . GLY A 1 101 ? -11.002 -5.387 -16.704 1.00 90.12 101 GLY A C 1
ATOM 826 O O . GLY A 1 101 ? -12.044 -5.994 -16.970 1.00 90.12 101 GLY A O 1
ATOM 827 N N . PRO A 1 102 ? -10.312 -5.637 -15.582 1.00 94.62 102 PRO A N 1
ATOM 828 C CA . PRO A 1 102 ? -10.815 -6.483 -14.502 1.00 94.62 102 PRO A CA 1
ATOM 829 C C . PRO A 1 102 ? -12.086 -5.893 -13.864 1.00 94.62 102 PRO A C 1
ATOM 831 O O . PRO A 1 102 ? -12.245 -4.686 -13.790 1.00 94.62 102 PRO A O 1
ATOM 834 N N . ASP A 1 103 ? -13.013 -6.731 -13.400 1.00 96.44 103 ASP A N 1
ATOM 835 C CA . ASP A 1 103 ? -14.261 -6.269 -12.765 1.00 96.44 103 ASP A CA 1
ATOM 836 C C . ASP A 1 103 ? -14.002 -5.771 -11.333 1.00 96.44 103 ASP A C 1
ATOM 838 O O . ASP A 1 103 ? -13.676 -6.581 -10.454 1.00 96.44 103 ASP A O 1
ATOM 842 N N . CYS A 1 104 ? -14.172 -4.467 -11.084 1.00 97.69 104 CYS A N 1
ATOM 843 C CA . CYS A 1 104 ? -13.890 -3.847 -9.787 1.00 97.69 104 CYS A CA 1
ATOM 844 C C . CYS A 1 104 ? -14.739 -4.419 -8.645 1.00 97.69 104 CYS A C 1
ATOM 846 O O . CYS A 1 104 ? -14.283 -4.498 -7.500 1.00 97.69 104 CYS A O 1
ATOM 848 N N . ARG A 1 105 ? -15.937 -4.937 -8.951 1.00 97.88 105 ARG A N 1
ATOM 849 C CA . ARG A 1 105 ? -16.838 -5.542 -7.960 1.00 97.88 105 ARG A CA 1
ATOM 850 C C . ARG A 1 105 ? -16.202 -6.740 -7.274 1.00 97.88 105 ARG A C 1
ATOM 852 O O . ARG A 1 105 ? -16.467 -6.981 -6.103 1.00 97.88 105 ARG A O 1
ATOM 859 N N . LYS A 1 106 ? -15.330 -7.486 -7.961 1.00 97.00 106 LYS A N 1
ATOM 860 C CA . LYS A 1 106 ? -14.623 -8.631 -7.362 1.00 97.00 106 LYS A CA 1
ATOM 861 C C . LYS A 1 106 ? -13.653 -8.192 -6.265 1.00 97.00 106 LYS A C 1
ATOM 863 O O . LYS A 1 106 ? -13.529 -8.877 -5.255 1.00 97.00 106 LYS A O 1
ATOM 868 N N . TYR A 1 107 ? -13.004 -7.045 -6.448 1.00 97.19 107 TYR A N 1
ATOM 869 C CA . TYR A 1 107 ? -12.050 -6.487 -5.492 1.00 97.19 107 TYR A CA 1
ATOM 870 C C . TYR A 1 107 ? -12.776 -5.938 -4.266 1.00 97.19 107 TYR A C 1
ATOM 872 O O . TYR A 1 107 ? -12.432 -6.294 -3.141 1.00 97.19 107 TYR A O 1
ATOM 880 N N . PHE A 1 108 ? -13.835 -5.152 -4.472 1.00 97.69 108 PHE A N 1
ATOM 881 C CA . PHE A 1 108 ? -14.651 -4.657 -3.363 1.00 97.69 108 PHE A CA 1
ATOM 882 C C . PHE A 1 108 ? -15.358 -5.787 -2.607 1.00 97.69 108 PHE A C 1
ATOM 884 O O . PHE A 1 108 ? -15.404 -5.754 -1.379 1.00 97.69 108 PHE A O 1
ATOM 891 N N . ARG A 1 109 ? -15.828 -6.831 -3.304 1.00 97.56 109 ARG A N 1
ATOM 892 C CA . ARG A 1 109 ? -16.417 -8.019 -2.670 1.00 97.56 109 ARG A CA 1
ATOM 893 C C . ARG A 1 109 ? -15.427 -8.718 -1.744 1.00 97.56 109 ARG A C 1
ATOM 895 O O . ARG A 1 109 ? -15.785 -9.003 -0.610 1.00 97.56 109 ARG A O 1
ATOM 902 N N . ALA A 1 110 ? -14.183 -8.922 -2.181 1.00 93.12 110 ALA A N 1
ATOM 903 C CA . ALA A 1 110 ? -13.153 -9.537 -1.344 1.00 93.12 110 ALA A CA 1
ATOM 904 C C . ALA A 1 110 ? -12.887 -8.729 -0.058 1.00 93.12 110 ALA A C 1
ATOM 906 O O . ALA A 1 110 ? -12.728 -9.303 1.019 1.00 93.12 110 ALA A O 1
ATOM 907 N N . VAL A 1 111 ? -12.882 -7.394 -0.154 1.00 94.38 111 VAL A N 1
ATOM 908 C CA . VAL A 1 111 ? -12.736 -6.514 1.017 1.00 94.38 111 VAL A CA 1
ATOM 909 C C . VAL A 1 111 ? -13.946 -6.627 1.949 1.00 94.38 111 VAL A C 1
ATOM 911 O O . VAL A 1 111 ? -13.762 -6.764 3.157 1.00 94.38 111 VAL A O 1
ATOM 914 N N . LEU A 1 112 ? -15.168 -6.613 1.407 1.00 95.06 112 LEU A N 1
ATOM 915 C CA . LEU A 1 112 ? -16.401 -6.740 2.190 1.00 95.06 112 LEU A CA 1
ATOM 916 C C . LEU A 1 112 ? -16.516 -8.096 2.890 1.00 95.06 112 LEU A C 1
ATOM 918 O O . LEU A 1 112 ? -16.861 -8.134 4.069 1.00 95.06 112 LEU A O 1
ATOM 922 N N . GLU A 1 113 ? -16.213 -9.196 2.201 1.00 91.44 113 GLU A N 1
ATOM 923 C CA . GLU A 1 113 ? -16.216 -10.547 2.777 1.00 91.44 113 GLU A CA 1
ATOM 924 C C . GLU A 1 113 ? -15.225 -10.641 3.943 1.00 91.44 113 GLU A C 1
ATOM 926 O O . GLU A 1 113 ? -15.568 -11.134 5.020 1.00 91.44 113 GLU A O 1
ATOM 931 N N . TYR A 1 114 ? -14.020 -10.090 3.768 1.00 88.00 114 TYR A N 1
ATOM 932 C CA . TYR A 1 114 ? -13.020 -10.061 4.829 1.00 88.00 114 TYR A CA 1
ATOM 933 C C . TYR A 1 114 ? -13.463 -9.192 6.015 1.00 88.00 114 TYR A C 1
ATOM 935 O O . TYR A 1 114 ? -13.386 -9.636 7.162 1.00 88.00 114 TYR A O 1
ATOM 943 N N . ALA A 1 115 ? -13.970 -7.982 5.763 1.00 89.44 115 ALA A N 1
ATOM 944 C CA . ALA A 1 115 ? -14.451 -7.077 6.808 1.00 89.44 115 ALA A CA 1
ATOM 945 C C . ALA A 1 115 ? -15.641 -7.667 7.586 1.00 89.44 115 ALA A C 1
ATOM 947 O O . ALA A 1 115 ? -15.677 -7.590 8.812 1.00 89.44 115 ALA A O 1
ATOM 948 N N . SER A 1 116 ? -16.561 -8.347 6.896 1.00 88.69 116 SER A N 1
ATOM 949 C CA . SER A 1 116 ? -17.733 -9.002 7.501 1.00 88.69 116 SER A CA 1
ATOM 950 C C . SER A 1 116 ? -17.367 -10.178 8.412 1.00 88.69 116 SER A C 1
ATOM 952 O O . SER A 1 116 ? -18.182 -10.600 9.222 1.00 88.69 116 SER A O 1
ATOM 954 N N . SER A 1 117 ? -16.149 -10.720 8.314 1.00 82.19 117 SER A N 1
ATOM 955 C CA . SER A 1 117 ? -15.662 -11.747 9.247 1.00 82.19 117 SER A CA 1
ATOM 956 C C . SER A 1 117 ? -15.136 -11.170 10.570 1.00 82.19 117 SER A C 1
ATOM 958 O O . SER A 1 117 ? -14.813 -11.921 11.490 1.00 82.19 117 SER A O 1
ATOM 960 N N . LYS A 1 118 ? -15.015 -9.839 10.670 1.00 76.69 118 LYS A N 1
ATOM 961 C CA . LYS A 1 118 ? -14.371 -9.118 11.779 1.00 76.69 118 LYS A CA 1
ATOM 962 C C . LYS A 1 118 ? -15.309 -8.108 12.448 1.00 76.69 118 LYS A C 1
ATOM 964 O O . LYS A 1 118 ? -14.838 -7.088 12.933 1.00 76.69 118 LYS A O 1
ATOM 969 N N . VAL A 1 119 ? -16.615 -8.384 12.432 1.00 71.56 119 VAL A N 1
ATOM 970 C CA . VAL A 1 119 ? -17.673 -7.452 12.853 1.00 71.56 119 VAL A CA 1
ATOM 971 C C . VAL A 1 119 ? -17.425 -6.912 14.259 1.00 71.56 119 VAL A C 1
ATOM 973 O O . VAL A 1 119 ? -17.385 -7.664 15.230 1.00 71.56 119 VAL A O 1
ATOM 976 N N . THR A 1 120 ? -17.317 -5.592 14.342 1.00 76.62 120 THR A N 1
ATOM 977 C CA . THR A 1 120 ? -17.485 -4.794 15.554 1.00 76.62 120 THR A CA 1
ATOM 978 C C . THR A 1 120 ? -18.922 -4.272 15.612 1.00 76.62 120 THR A C 1
ATOM 980 O O . THR A 1 120 ? -19.512 -3.929 14.588 1.00 76.62 120 THR A O 1
ATOM 983 N N . GLU A 1 121 ? -19.514 -4.214 16.809 1.00 80.56 121 GLU A N 1
ATOM 984 C CA . GLU A 1 121 ? -20.882 -3.693 16.998 1.00 80.56 121 GLU A CA 1
ATOM 985 C C . GLU A 1 121 ? -20.961 -2.170 16.784 1.00 80.56 121 GLU A C 1
ATOM 987 O O . GLU A 1 121 ? -22.030 -1.618 16.522 1.00 80.56 121 GLU A O 1
ATOM 992 N N . GLN A 1 122 ? -19.823 -1.476 16.875 1.00 83.88 122 GLN A N 1
ATOM 993 C CA . GLN A 1 122 ? -19.741 -0.028 16.741 1.00 83.88 122 GLN A CA 1
ATOM 994 C C . GLN A 1 122 ? -19.554 0.385 15.277 1.00 83.88 122 GLN A C 1
ATOM 996 O O . GLN A 1 122 ? -18.512 0.142 14.671 1.00 83.88 122 GLN A O 1
ATOM 1001 N N . ALA A 1 123 ? -20.549 1.086 14.729 1.00 86.38 123 ALA A N 1
ATOM 1002 C CA . ALA A 1 123 ? -20.575 1.494 13.322 1.00 86.38 123 ALA A CA 1
ATOM 1003 C C . ALA A 1 123 ? -19.355 2.336 12.896 1.00 86.38 123 ALA A C 1
ATOM 1005 O O . ALA A 1 123 ? -18.801 2.113 11.822 1.00 86.38 123 ALA A O 1
ATOM 1006 N N . ILE A 1 124 ? -18.910 3.269 13.746 1.00 83.31 124 ILE A N 1
ATOM 1007 C CA . ILE A 1 124 ? -17.753 4.137 13.460 1.00 83.31 124 ILE A CA 1
ATOM 1008 C C . ILE A 1 124 ? -16.461 3.313 13.391 1.00 83.31 124 ILE A C 1
ATOM 1010 O O . ILE A 1 124 ? -15.636 3.511 12.500 1.00 83.31 124 ILE A O 1
ATOM 1014 N N . GLU A 1 125 ? -16.284 2.368 14.315 1.00 81.75 125 GLU A N 1
ATOM 1015 C CA . GLU A 1 125 ? -15.101 1.507 14.350 1.00 81.75 125 GLU A CA 1
ATOM 1016 C C . GLU A 1 125 ? -15.066 0.569 13.140 1.00 81.75 125 GLU A C 1
ATOM 1018 O O . GLU A 1 125 ? -14.024 0.428 12.498 1.00 81.75 125 GLU A O 1
ATOM 1023 N N . ALA A 1 126 ? -16.220 0.014 12.757 1.00 86.19 126 ALA A N 1
ATOM 1024 C CA . ALA A 1 126 ? -16.359 -0.780 11.542 1.00 86.19 126 ALA A CA 1
ATOM 1025 C C . ALA A 1 126 ? -15.994 0.024 10.278 1.00 86.19 126 ALA A C 1
ATOM 1027 O O . ALA A 1 126 ? -15.317 -0.496 9.387 1.00 86.19 126 ALA A O 1
ATOM 1028 N N . GLU A 1 127 ? -16.385 1.302 10.203 1.00 90.56 127 GLU A N 1
ATOM 1029 C CA . GLU A 1 127 ? -16.023 2.187 9.090 1.00 90.56 127 GLU A CA 1
ATOM 1030 C C . GLU A 1 127 ? -14.515 2.449 9.014 1.00 90.56 127 GLU A C 1
ATOM 1032 O O . GLU A 1 127 ? -13.915 2.308 7.944 1.00 90.56 127 GLU A O 1
ATOM 1037 N N . LEU A 1 128 ? -13.888 2.783 10.145 1.00 85.81 128 LEU A N 1
ATOM 1038 C CA . LEU A 1 128 ? -12.443 3.014 10.226 1.00 85.81 128 LEU A CA 1
ATOM 1039 C C . LEU A 1 128 ? -11.652 1.759 9.847 1.00 85.81 128 LEU A C 1
ATOM 1041 O O . LEU A 1 128 ? -10.667 1.831 9.106 1.00 85.81 128 LEU A O 1
ATOM 1045 N N . GLN A 1 129 ? -12.105 0.597 10.313 1.00 86.94 129 GLN A N 1
ATOM 1046 C CA . GLN A 1 129 ? -11.493 -0.682 9.991 1.00 86.94 129 GLN A CA 1
ATOM 1047 C C . GLN A 1 129 ? -11.616 -1.005 8.499 1.00 86.94 129 GLN A C 1
ATOM 1049 O O . GLN A 1 129 ? -10.635 -1.425 7.881 1.00 86.94 129 GLN A O 1
ATOM 1054 N N . LEU A 1 130 ? -12.787 -0.785 7.895 1.00 93.69 130 LEU A N 1
ATOM 1055 C CA . LEU A 1 130 ? -12.994 -0.995 6.463 1.00 93.69 130 LEU A CA 1
ATOM 1056 C C . LEU A 1 130 ? -12.119 -0.059 5.619 1.00 93.69 130 LEU A C 1
ATOM 1058 O O . LEU A 1 130 ? -11.496 -0.515 4.659 1.00 93.69 130 LEU A O 1
ATOM 1062 N N . ALA A 1 131 ? -12.028 1.219 5.994 1.00 93.88 131 ALA A N 1
ATOM 1063 C CA . ALA A 1 131 ? -11.173 2.195 5.323 1.00 93.88 131 ALA A CA 1
ATOM 1064 C C . ALA A 1 131 ? -9.701 1.756 5.332 1.00 93.88 131 ALA A C 1
ATOM 1066 O O . ALA A 1 131 ? -9.040 1.714 4.290 1.00 93.88 131 ALA A O 1
ATOM 1067 N N . TYR A 1 132 ? -9.214 1.321 6.496 1.00 88.38 132 TYR A N 1
ATOM 1068 C CA . TYR A 1 132 ? -7.862 0.793 6.654 1.00 88.38 132 TYR A CA 1
ATOM 1069 C C . TYR A 1 132 ? -7.611 -0.464 5.805 1.00 88.38 132 TYR A C 1
ATOM 1071 O O . TYR A 1 132 ? -6.583 -0.573 5.125 1.00 88.38 132 TYR A O 1
ATOM 1079 N N . LEU A 1 133 ? -8.552 -1.413 5.811 1.00 89.38 133 LEU A N 1
ATOM 1080 C CA . LEU A 1 133 ? -8.467 -2.625 4.996 1.00 89.38 133 LEU A CA 1
ATOM 1081 C C . LEU A 1 133 ? -8.388 -2.290 3.509 1.00 89.38 133 LEU A C 1
ATOM 1083 O O . LEU A 1 133 ? -7.539 -2.836 2.802 1.00 89.38 133 LEU A O 1
ATOM 1087 N N . LEU A 1 134 ? -9.230 -1.368 3.048 1.00 95.44 134 LEU A N 1
ATOM 1088 C CA . LEU A 1 134 ? -9.273 -0.956 1.655 1.00 95.44 134 LEU A CA 1
ATOM 1089 C C . LEU A 1 134 ? -7.976 -0.267 1.223 1.00 95.44 134 LEU A C 1
ATOM 1091 O O . LEU A 1 134 ? -7.428 -0.612 0.176 1.00 95.44 134 LEU A O 1
ATOM 1095 N N . GLN A 1 135 ? -7.434 0.635 2.046 1.00 95.38 135 GLN A N 1
ATOM 1096 C CA . GLN A 1 135 ? -6.145 1.282 1.791 1.00 95.38 135 GLN A CA 1
ATOM 1097 C C . GLN A 1 135 ? -5.026 0.259 1.573 1.00 95.38 135 GLN A C 1
ATOM 1099 O O . GLN A 1 135 ? -4.291 0.326 0.583 1.00 95.38 135 GLN A O 1
ATOM 1104 N N . ARG A 1 136 ? -4.920 -0.730 2.463 1.00 88.19 136 ARG A N 1
ATOM 1105 C CA . ARG A 1 136 ? -3.910 -1.789 2.342 1.00 88.19 136 ARG A CA 1
ATOM 1106 C C . ARG A 1 136 ? -4.141 -2.686 1.145 1.00 88.19 136 ARG A C 1
ATOM 1108 O O . ARG A 1 136 ? -3.183 -3.106 0.499 1.00 88.19 136 ARG A O 1
ATOM 1115 N N . PHE A 1 137 ? -5.399 -2.981 0.846 1.00 93.12 137 PHE A N 1
ATOM 1116 C CA . PHE A 1 137 ? -5.755 -3.801 -0.296 1.00 93.12 137 PHE A CA 1
ATOM 1117 C C . PHE A 1 137 ? -5.350 -3.125 -1.610 1.00 93.12 137 PHE A C 1
ATOM 1119 O O . PHE A 1 137 ? -4.694 -3.754 -2.441 1.00 93.12 137 PHE A O 1
ATOM 1126 N N . VAL A 1 138 ? -5.621 -1.824 -1.754 1.00 96.31 138 VAL A N 1
ATOM 1127 C CA . VAL A 1 138 ? -5.163 -1.014 -2.894 1.00 96.31 138 VAL A CA 1
ATOM 1128 C C . VAL A 1 138 ? -3.636 -0.982 -2.968 1.00 96.31 138 VAL A C 1
ATOM 1130 O O . VAL A 1 138 ? -3.081 -1.275 -4.025 1.00 96.31 138 VAL A O 1
ATOM 1133 N N . GLN A 1 139 ? -2.940 -0.711 -1.857 1.00 94.06 139 GLN A N 1
ATOM 1134 C CA . GLN A 1 139 ? -1.471 -0.706 -1.820 1.00 94.06 139 GLN A CA 1
ATOM 1135 C C . GLN A 1 139 ? -0.885 -2.055 -2.265 1.00 94.06 139 GLN A C 1
ATOM 1137 O O . GLN A 1 139 ? 0.044 -2.100 -3.072 1.00 94.06 139 GLN A O 1
ATOM 1142 N N . ARG A 1 140 ? -1.444 -3.170 -1.783 1.00 89.31 140 ARG A N 1
ATOM 1143 C CA . ARG A 1 140 ? -1.015 -4.517 -2.174 1.00 89.31 140 ARG A CA 1
ATOM 1144 C C . ARG A 1 140 ? -1.268 -4.779 -3.657 1.00 89.31 140 ARG A C 1
ATOM 1146 O O . ARG A 1 140 ? -0.398 -5.317 -4.338 1.00 89.31 140 ARG A O 1
ATOM 1153 N N . HIS A 1 141 ? -2.427 -4.376 -4.173 1.00 94.06 141 HIS A N 1
ATOM 1154 C CA . HIS A 1 141 ? -2.732 -4.508 -5.594 1.00 94.06 141 HIS A CA 1
ATOM 1155 C C . HIS A 1 141 ? -1.846 -3.631 -6.475 1.00 94.06 141 HIS A C 1
ATOM 1157 O O . HIS A 1 141 ? -1.480 -4.085 -7.555 1.00 94.06 141 HIS A O 1
ATOM 1163 N N . PHE A 1 142 ? -1.419 -2.461 -6.002 1.00 96.06 142 PHE A N 1
ATOM 1164 C CA . PHE A 1 142 ? -0.418 -1.643 -6.679 1.00 96.06 142 PHE A CA 1
ATOM 1165 C C . PHE A 1 142 ? 0.939 -2.346 -6.777 1.00 96.06 142 PHE A C 1
ATOM 1167 O O . PHE A 1 142 ? 1.512 -2.432 -7.862 1.00 96.06 142 PHE A O 1
ATOM 1174 N N . GLN A 1 143 ? 1.410 -2.958 -5.688 1.00 91.06 143 GLN A N 1
ATOM 1175 C CA . GLN A 1 143 ? 2.633 -3.772 -5.706 1.00 91.06 143 GLN A CA 1
ATOM 1176 C C . GLN A 1 143 ? 2.515 -4.972 -6.656 1.00 91.06 143 GLN A C 1
ATOM 1178 O O . GLN A 1 143 ? 3.449 -5.298 -7.392 1.00 91.06 143 GLN A O 1
ATOM 1183 N N . PHE A 1 144 ? 1.348 -5.618 -6.696 1.00 88.88 144 PHE A N 1
ATOM 1184 C CA . PHE A 1 144 ? 1.082 -6.669 -7.673 1.00 88.88 144 PHE A CA 1
ATOM 1185 C C . PHE A 1 144 ? 1.052 -6.142 -9.102 1.00 88.88 144 PHE A C 1
ATOM 1187 O O . PHE A 1 144 ? 1.595 -6.810 -9.971 1.00 88.88 144 PHE A O 1
ATOM 1194 N N . SER A 1 145 ? 0.502 -4.954 -9.348 1.00 93.62 145 SER A N 1
ATOM 1195 C CA . SER A 1 145 ? 0.539 -4.310 -10.660 1.00 93.62 145 SER A CA 1
ATOM 1196 C C . SER A 1 145 ? 1.975 -3.982 -11.086 1.00 93.62 145 SER A C 1
ATOM 1198 O O . SER A 1 145 ? 2.326 -4.263 -12.224 1.00 93.62 145 SER A O 1
ATOM 1200 N N . LEU A 1 146 ? 2.846 -3.495 -10.192 1.00 91.06 146 LEU A N 1
ATOM 1201 C CA . LEU A 1 146 ? 4.274 -3.285 -10.495 1.00 91.06 146 LEU A CA 1
ATOM 1202 C C . LEU A 1 146 ? 4.942 -4.587 -10.953 1.00 91.06 146 LEU A C 1
ATOM 1204 O O . LEU A 1 146 ? 5.592 -4.634 -12.002 1.00 91.06 146 LEU A O 1
ATOM 1208 N N . LYS A 1 147 ? 4.724 -5.677 -10.205 1.00 86.12 147 LYS A N 1
ATOM 1209 C CA . LYS A 1 147 ? 5.213 -7.009 -10.580 1.00 86.12 147 LYS A CA 1
ATOM 1210 C C . LYS A 1 147 ? 4.595 -7.497 -11.882 1.00 86.12 147 LYS A C 1
ATOM 1212 O O . LYS A 1 147 ? 5.302 -8.054 -12.706 1.00 86.12 147 LYS A O 1
ATOM 1217 N N . GLU A 1 148 ? 3.296 -7.316 -12.069 1.00 87.19 148 GLU A N 1
ATOM 1218 C CA . GLU A 1 148 ? 2.558 -7.740 -13.255 1.00 87.19 148 GLU A CA 1
ATOM 1219 C C . GLU A 1 148 ? 3.052 -7.008 -14.498 1.00 87.19 148 GLU A C 1
ATOM 1221 O O . GLU A 1 148 ? 3.288 -7.659 -15.506 1.00 87.19 148 GLU A O 1
ATOM 1226 N N . VAL A 1 149 ? 3.306 -5.701 -14.432 1.00 86.12 149 VAL A N 1
ATOM 1227 C CA . VAL A 1 149 ? 3.880 -4.938 -15.549 1.00 86.12 149 VAL A CA 1
ATOM 1228 C C . VAL A 1 149 ? 5.304 -5.395 -15.838 1.00 86.12 149 VAL A C 1
ATOM 1230 O O . VAL A 1 149 ? 5.640 -5.616 -17.000 1.00 86.12 149 VAL A O 1
ATOM 1233 N N . LYS A 1 150 ? 6.121 -5.597 -14.798 1.00 82.19 150 LYS A N 1
ATOM 1234 C CA . LYS A 1 150 ? 7.493 -6.101 -14.946 1.00 82.19 150 LYS A CA 1
ATOM 1235 C C . LYS A 1 150 ? 7.514 -7.526 -15.524 1.00 82.19 150 LYS A C 1
ATOM 1237 O O . LYS A 1 150 ? 8.352 -7.845 -16.361 1.00 82.19 150 LYS A O 1
ATOM 1242 N N . ARG A 1 151 ? 6.564 -8.377 -15.116 1.00 75.25 151 ARG A N 1
ATOM 1243 C CA . ARG A 1 151 ? 6.404 -9.771 -15.564 1.00 75.25 151 ARG A CA 1
ATOM 1244 C C . ARG A 1 151 ? 5.679 -9.914 -16.877 1.00 75.25 151 ARG A C 1
ATOM 1246 O O . ARG A 1 151 ? 5.866 -10.939 -17.521 1.00 75.25 151 ARG A O 1
ATOM 1253 N N . CYS A 1 152 ? 4.818 -8.990 -17.272 1.00 68.88 152 CYS A N 1
ATOM 1254 C CA . CYS A 1 152 ? 4.221 -9.020 -18.589 1.00 68.88 152 CYS A CA 1
ATOM 1255 C C . CYS A 1 152 ? 5.386 -8.854 -19.556 1.00 68.88 152 CYS A C 1
ATOM 1257 O O . CYS A 1 152 ? 5.850 -7.739 -19.783 1.00 68.88 152 CYS A O 1
ATOM 1259 N N . HIS A 1 153 ? 5.871 -9.996 -20.070 1.00 58.31 153 HIS A N 1
ATOM 1260 C CA . HIS A 1 153 ? 6.932 -10.197 -21.057 1.00 58.31 153 HIS A CA 1
ATOM 1261 C C . HIS A 1 153 ? 6.497 -9.590 -22.393 1.00 58.31 153 HIS A C 1
ATOM 1263 O O . HIS A 1 153 ? 6.494 -10.216 -23.453 1.00 58.31 153 HIS A O 1
ATOM 1269 N N . ASN A 1 154 ? 6.123 -8.324 -22.350 1.00 70.12 154 ASN A N 1
ATOM 1270 C CA . ASN A 1 154 ? 5.844 -7.479 -23.470 1.00 70.12 154 ASN A CA 1
ATOM 1271 C C . ASN A 1 154 ? 7.186 -7.038 -24.009 1.00 70.12 154 ASN A C 1
ATOM 1273 O O . ASN A 1 154 ? 7.435 -5.856 -24.118 1.00 70.12 154 ASN A O 1
ATOM 1277 N N . TRP A 1 155 ? 8.039 -8.000 -24.334 1.00 85.38 155 TRP A N 1
ATOM 1278 C CA . TRP A 1 155 ? 9.258 -7.824 -25.085 1.00 85.38 155 TRP A CA 1
ATOM 1279 C C . TRP A 1 155 ? 9.056 -8.553 -26.403 1.00 85.38 155 TRP A C 1
ATOM 1281 O O . TRP A 1 155 ? 8.459 -9.628 -26.488 1.00 85.38 155 TRP A O 1
ATOM 1291 N N . SER A 1 156 ? 9.495 -7.937 -27.479 1.00 90.31 156 SER A N 1
ATOM 1292 C CA . SER A 1 156 ? 9.481 -8.540 -28.802 1.00 90.31 156 SER A CA 1
ATOM 1293 C C . SER A 1 156 ? 10.845 -8.366 -29.419 1.00 90.31 156 SER A C 1
ATOM 1295 O O . SER A 1 156 ? 11.533 -7.381 -29.151 1.00 90.31 156 SER A O 1
ATOM 1297 N N . ARG A 1 157 ? 11.223 -9.336 -30.248 1.00 93.81 157 ARG A N 1
ATOM 1298 C CA . ARG A 1 157 ? 12.379 -9.176 -31.117 1.00 93.81 157 ARG A CA 1
ATOM 1299 C C . ARG A 1 157 ? 12.080 -8.028 -32.077 1.00 93.81 157 ARG A C 1
ATOM 1301 O O . ARG A 1 157 ? 11.024 -8.006 -32.707 1.00 93.81 157 ARG A O 1
ATOM 1308 N N . PHE A 1 158 ? 12.982 -7.065 -32.135 1.00 96.62 158 PHE A N 1
ATOM 1309 C CA . PHE A 1 158 ? 12.943 -5.934 -33.040 1.00 96.62 158 PHE A CA 1
ATOM 1310 C C . PHE A 1 158 ? 14.243 -5.925 -33.834 1.00 96.62 158 PHE A C 1
ATOM 1312 O O . PHE A 1 158 ? 15.326 -5.949 -33.252 1.00 96.62 158 PHE A O 1
ATOM 1319 N N . THR A 1 159 ? 14.124 -5.914 -35.157 1.00 97.38 159 THR A N 1
ATOM 1320 C CA . THR A 1 159 ? 15.275 -5.802 -36.050 1.00 97.38 159 THR A CA 1
ATOM 1321 C C . THR A 1 159 ? 15.492 -4.334 -36.378 1.00 97.38 159 THR A C 1
ATOM 1323 O O . THR A 1 159 ? 14.691 -3.724 -37.089 1.00 97.38 159 THR A O 1
ATOM 1326 N N . TRP A 1 160 ? 16.569 -3.762 -35.852 1.00 97.00 160 TRP A N 1
ATOM 1327 C CA . TRP A 1 160 ? 16.971 -2.396 -36.148 1.00 97.00 160 TRP A CA 1
ATOM 1328 C C . TRP A 1 160 ? 17.950 -2.396 -37.326 1.00 97.00 160 TRP A C 1
ATOM 1330 O O . TRP A 1 160 ? 19.002 -3.027 -37.264 1.00 97.00 160 TRP A O 1
ATOM 1340 N N . MET A 1 161 ? 17.567 -1.734 -38.419 1.00 96.44 161 MET A N 1
ATOM 1341 C CA . MET A 1 161 ? 18.391 -1.599 -39.623 1.00 96.44 161 MET A CA 1
ATOM 1342 C C . MET A 1 161 ? 19.169 -0.286 -39.565 1.00 96.44 161 MET A C 1
ATOM 1344 O O . MET A 1 161 ? 18.547 0.773 -39.486 1.00 96.44 161 MET A O 1
ATOM 1348 N N . ILE A 1 162 ? 20.497 -0.354 -39.642 1.00 94.12 162 ILE A N 1
ATOM 1349 C CA . ILE A 1 162 ? 21.388 0.812 -39.652 1.00 94.12 162 ILE A CA 1
ATOM 1350 C C . ILE A 1 162 ? 22.449 0.573 -40.723 1.00 94.12 162 ILE A C 1
ATOM 1352 O O . ILE A 1 162 ? 23.104 -0.466 -40.723 1.00 94.12 162 ILE A O 1
ATOM 1356 N N . ASN A 1 163 ? 22.601 1.507 -41.665 1.00 92.88 163 ASN A N 1
ATOM 1357 C CA . ASN A 1 163 ? 23.612 1.435 -42.731 1.00 92.88 163 ASN A CA 1
ATOM 1358 C C . ASN A 1 163 ? 23.637 0.087 -43.489 1.00 92.88 163 ASN A C 1
ATOM 1360 O O . ASN A 1 163 ? 24.697 -0.411 -43.853 1.00 92.88 163 ASN A O 1
ATOM 1364 N N . GLY A 1 164 ? 22.467 -0.530 -43.691 1.00 93.50 164 GLY A N 1
ATOM 1365 C CA . GLY A 1 164 ? 22.327 -1.823 -44.374 1.00 93.50 164 GLY A CA 1
ATOM 1366 C C . GLY A 1 164 ? 22.563 -3.065 -43.503 1.00 93.50 164 GLY A C 1
ATOM 1367 O O . GLY A 1 164 ? 22.221 -4.163 -43.932 1.00 93.50 164 GLY A O 1
ATOM 1368 N N . ASN A 1 165 ? 23.054 -2.911 -42.272 1.00 95.06 165 ASN A N 1
ATOM 1369 C CA . ASN A 1 165 ? 23.238 -4.008 -41.322 1.00 95.06 165 ASN A CA 1
ATOM 1370 C C . ASN A 1 165 ? 22.032 -4.142 -40.382 1.00 95.06 165 ASN A C 1
ATOM 1372 O O . ASN A 1 165 ? 21.394 -3.150 -40.020 1.00 95.06 165 ASN A O 1
ATOM 1376 N N . SER A 1 166 ? 21.728 -5.372 -39.961 1.00 95.31 166 SER A N 1
ATOM 1377 C CA . SER A 1 166 ? 20.611 -5.674 -39.060 1.00 95.31 166 SER A CA 1
ATOM 1378 C C . SER A 1 166 ? 21.094 -6.013 -37.650 1.00 95.31 166 SER A C 1
ATOM 1380 O O . SER A 1 166 ? 21.878 -6.947 -37.485 1.00 95.31 166 SER A O 1
ATOM 1382 N N . LEU A 1 167 ? 20.568 -5.330 -36.633 1.00 96.19 167 LEU A N 1
ATOM 1383 C CA . LEU A 1 167 ? 20.799 -5.642 -35.222 1.00 96.19 167 LEU A CA 1
ATOM 1384 C C . LEU A 1 167 ? 19.507 -6.168 -34.580 1.00 96.19 167 LEU A C 1
ATOM 1386 O O . LEU A 1 167 ? 18.472 -5.503 -34.626 1.00 96.19 167 LEU A O 1
ATOM 1390 N N . GLN A 1 168 ? 19.548 -7.368 -33.993 1.00 96.62 168 GLN A N 1
ATOM 1391 C CA . GLN A 1 168 ? 18.388 -7.962 -33.318 1.00 96.62 168 GLN A CA 1
ATOM 1392 C C . GLN A 1 168 ? 18.388 -7.632 -31.825 1.00 96.62 168 GLN A C 1
ATOM 1394 O O . GLN A 1 168 ? 19.237 -8.104 -31.065 1.00 96.62 168 GLN A O 1
ATOM 1399 N N . LEU A 1 169 ? 17.379 -6.872 -31.411 1.00 95.88 169 LEU A N 1
ATOM 1400 C CA . LEU A 1 169 ? 17.217 -6.358 -30.056 1.00 95.88 169 LEU A CA 1
ATOM 1401 C C . LEU A 1 169 ? 15.928 -6.895 -29.440 1.00 95.88 169 LEU A C 1
ATOM 1403 O O . LEU A 1 169 ? 14.951 -7.169 -30.146 1.00 95.88 169 LEU A O 1
ATOM 1407 N N . ARG A 1 170 ? 15.892 -7.038 -28.118 1.00 93.75 170 ARG A N 1
ATOM 1408 C CA . ARG A 1 170 ? 14.632 -7.205 -27.391 1.00 93.75 170 ARG A CA 1
ATOM 1409 C C . ARG A 1 170 ? 14.153 -5.808 -27.024 1.00 93.75 170 ARG A C 1
ATOM 1411 O O . ARG A 1 170 ? 14.877 -5.073 -26.376 1.00 93.75 170 ARG A O 1
ATOM 1418 N N . MET A 1 171 ? 12.940 -5.456 -27.442 1.00 92.25 171 MET A N 1
ATOM 1419 C CA . MET A 1 171 ? 12.327 -4.154 -27.161 1.00 92.25 171 MET A CA 1
ATOM 1420 C C . MET A 1 171 ? 10.909 -4.324 -26.621 1.00 92.25 171 MET A C 1
ATOM 1422 O O . MET A 1 171 ? 10.222 -5.278 -27.026 1.00 92.25 171 MET A O 1
ATOM 1426 N N . PRO A 1 172 ? 10.407 -3.384 -25.805 1.00 86.94 172 PRO A N 1
ATOM 1427 C CA . PRO A 1 172 ? 9.060 -3.492 -25.288 1.00 86.94 172 PRO A CA 1
ATOM 1428 C C . PRO A 1 172 ? 7.966 -3.465 -26.377 1.00 86.94 172 PRO A C 1
ATOM 1430 O O . PRO A 1 172 ? 7.952 -2.611 -27.264 1.00 86.94 172 PRO A O 1
ATOM 1433 N N . ARG A 1 173 ? 7.012 -4.404 -26.313 1.00 87.00 173 ARG A N 1
ATOM 1434 C CA . ARG A 1 173 ? 5.886 -4.602 -27.244 1.00 87.00 173 ARG A CA 1
ATOM 1435 C C . ARG A 1 173 ? 4.935 -3.420 -27.292 1.00 87.00 173 ARG A C 1
ATOM 1437 O O . ARG A 1 173 ? 4.353 -3.177 -28.340 1.00 87.00 173 ARG A O 1
ATOM 1444 N N . PHE A 1 174 ? 4.796 -2.712 -26.178 1.00 79.25 174 PHE A N 1
ATOM 1445 C CA . PHE A 1 174 ? 3.899 -1.566 -26.063 1.00 79.25 174 PHE A CA 1
ATOM 1446 C C . PHE A 1 174 ? 4.380 -0.334 -26.836 1.00 79.25 174 PHE A C 1
ATOM 1448 O O . PHE A 1 174 ? 3.603 0.587 -27.033 1.00 79.25 174 PHE A O 1
ATOM 1455 N N . ILE A 1 175 ? 5.644 -0.321 -27.262 1.00 85.50 175 ILE A N 1
ATOM 1456 C CA . ILE A 1 175 ? 6.204 0.719 -28.118 1.00 85.50 175 ILE A CA 1
ATOM 1457 C C . ILE A 1 175 ? 6.041 0.245 -29.561 1.00 85.50 175 ILE A C 1
ATOM 1459 O O . ILE A 1 175 ? 6.451 -0.876 -29.895 1.00 85.50 175 ILE A O 1
ATOM 1463 N N . SER A 1 176 ? 5.452 1.069 -30.423 1.00 89.88 176 SER A N 1
ATOM 1464 C CA . SER A 1 176 ? 5.313 0.756 -31.846 1.00 89.88 176 SER A CA 1
ATOM 1465 C C . SER A 1 176 ? 6.682 0.664 -32.530 1.00 89.88 176 SER A C 1
ATOM 1467 O O . SER A 1 176 ? 7.675 1.229 -32.072 1.00 89.88 176 SER A O 1
ATOM 1469 N N . GLY A 1 177 ? 6.767 -0.025 -33.672 1.00 94.19 177 GLY A N 1
ATOM 1470 C CA . GLY A 1 177 ? 8.038 -0.164 -34.399 1.00 94.19 177 GLY A CA 1
ATOM 1471 C C . GLY A 1 177 ? 8.679 1.178 -34.789 1.00 94.19 177 GLY A C 1
ATOM 1472 O O . GLY A 1 177 ? 9.904 1.288 -34.806 1.00 94.19 177 GLY A O 1
ATOM 1473 N N . ARG A 1 178 ? 7.862 2.208 -35.052 1.00 95.19 178 ARG A N 1
ATOM 1474 C CA . ARG A 1 178 ? 8.336 3.567 -35.351 1.00 95.19 178 ARG A CA 1
ATOM 1475 C C . ARG A 1 178 ? 8.937 4.232 -34.117 1.00 95.19 178 ARG A C 1
ATOM 1477 O O . ARG A 1 178 ? 10.041 4.755 -34.200 1.00 95.19 178 ARG A O 1
ATOM 1484 N N . GLU A 1 179 ? 8.239 4.184 -32.988 1.00 93.12 179 GLU A N 1
ATOM 1485 C CA . GLU A 1 179 ? 8.711 4.770 -31.729 1.00 93.12 179 GLU A CA 1
ATOM 1486 C C . GLU A 1 179 ? 9.986 4.084 -31.230 1.00 93.12 179 GLU A C 1
ATOM 1488 O O . GLU A 1 179 ? 10.899 4.768 -30.781 1.00 93.12 179 GLU A O 1
ATOM 1493 N N . ARG A 1 180 ? 10.108 2.757 -31.395 1.00 96.19 180 ARG A N 1
ATOM 1494 C CA . ARG A 1 180 ? 11.347 2.022 -31.081 1.00 96.19 180 ARG A CA 1
ATOM 1495 C C . ARG A 1 180 ? 12.532 2.556 -31.869 1.00 96.19 180 ARG A C 1
ATOM 1497 O O . ARG A 1 180 ? 13.586 2.780 -31.290 1.00 96.19 180 ARG A O 1
ATOM 1504 N N . ARG A 1 181 ? 12.357 2.764 -33.179 1.00 96.62 181 ARG A N 1
ATOM 1505 C CA . ARG A 1 181 ? 13.409 3.306 -34.047 1.00 96.62 181 ARG A CA 1
ATOM 1506 C C . ARG A 1 181 ? 13.809 4.716 -33.616 1.00 96.62 181 ARG A C 1
ATOM 1508 O O . ARG A 1 181 ? 14.988 4.947 -33.394 1.00 96.62 181 ARG A O 1
ATOM 1515 N N . VAL A 1 182 ? 12.834 5.612 -33.447 1.00 96.38 182 VAL A N 1
ATOM 1516 C CA . VAL A 1 182 ? 13.080 7.001 -33.015 1.00 96.38 182 VAL A CA 1
ATOM 1517 C C . VAL A 1 182 ? 13.795 7.034 -31.664 1.00 96.38 182 VAL A C 1
ATOM 1519 O O . VAL A 1 182 ? 14.717 7.819 -31.465 1.00 96.38 182 VAL A O 1
ATOM 1522 N N . TRP A 1 183 ? 13.393 6.167 -30.734 1.00 95.75 183 TRP A N 1
ATOM 1523 C CA . TRP A 1 183 ? 14.041 6.066 -29.436 1.00 95.75 183 TRP A CA 1
ATOM 1524 C C . TRP A 1 183 ? 15.493 5.583 -29.563 1.00 95.75 183 TRP A C 1
ATOM 1526 O O . TRP A 1 183 ? 16.376 6.209 -28.980 1.00 95.75 183 TRP A O 1
ATOM 1536 N N . LEU A 1 184 ? 15.752 4.536 -30.355 1.00 97.06 184 LEU A N 1
ATOM 1537 C CA . LEU A 1 184 ? 17.101 3.999 -30.575 1.00 97.06 184 LEU A CA 1
ATOM 1538 C C . LEU A 1 184 ? 18.023 5.035 -31.227 1.00 97.06 184 LEU A C 1
ATOM 1540 O O . LEU A 1 184 ? 19.124 5.257 -30.738 1.00 97.06 184 LEU A O 1
ATOM 1544 N N . GLU A 1 185 ? 17.554 5.728 -32.266 1.00 95.94 185 GLU A N 1
ATOM 1545 C CA . GLU A 1 185 ? 18.306 6.794 -32.946 1.00 95.94 185 GLU A CA 1
ATOM 1546 C C . GLU A 1 185 ? 18.639 7.966 -32.013 1.00 95.94 185 GLU A C 1
ATOM 1548 O O . GLU A 1 185 ? 19.677 8.607 -32.167 1.00 95.94 185 GLU A O 1
ATOM 1553 N N . LYS A 1 186 ? 17.774 8.239 -31.030 1.00 97.06 186 LYS A N 1
ATOM 1554 C CA . LYS A 1 186 ? 17.971 9.314 -30.055 1.00 97.06 186 LYS A CA 1
ATOM 1555 C C . LYS A 1 186 ? 18.946 8.946 -28.930 1.00 97.06 186 LYS A C 1
ATOM 1557 O O . LYS A 1 186 ? 19.663 9.827 -28.466 1.00 97.06 186 LYS A O 1
ATOM 1562 N N . HIS A 1 187 ? 18.945 7.697 -28.459 1.00 96.56 187 HIS A N 1
ATOM 1563 C CA . HIS A 1 187 ? 19.669 7.302 -27.238 1.00 96.56 187 HIS A CA 1
ATOM 1564 C C . HIS A 1 187 ? 20.930 6.473 -27.503 1.00 96.56 187 HIS A C 1
ATOM 1566 O O . HIS A 1 187 ? 21.793 6.385 -26.636 1.00 96.56 187 HIS A O 1
ATOM 1572 N N . VAL A 1 188 ? 21.070 5.885 -28.692 1.00 96.69 188 VAL A N 1
ATOM 1573 C CA . VAL A 1 188 ? 22.210 5.036 -29.044 1.00 96.69 188 VAL A CA 1
ATOM 1574 C C . VAL A 1 188 ? 23.038 5.726 -30.122 1.00 96.69 188 VAL A C 1
ATOM 1576 O O . VAL A 1 188 ? 22.707 5.698 -31.306 1.00 96.69 188 VAL A O 1
ATOM 1579 N N . THR A 1 189 ? 24.148 6.337 -29.716 1.00 93.44 189 THR A N 1
ATOM 1580 C CA . THR A 1 189 ? 25.086 6.986 -30.638 1.00 93.44 189 THR A CA 1
ATOM 1581 C C . THR A 1 189 ? 26.151 6.008 -31.146 1.00 93.44 189 THR A C 1
ATOM 1583 O O . THR A 1 189 ? 26.534 5.058 -30.455 1.00 93.44 189 THR A O 1
ATOM 1586 N N . SER A 1 190 ? 26.618 6.253 -32.377 1.00 90.62 190 SER A N 1
ATOM 1587 C CA . SER A 1 190 ? 27.800 5.623 -32.989 1.00 90.62 190 SER A CA 1
ATOM 1588 C C . SER A 1 190 ? 27.814 4.088 -32.968 1.00 90.62 190 SER A C 1
ATOM 1590 O O . SER A 1 190 ? 28.746 3.476 -32.453 1.00 90.62 190 SER A O 1
ATOM 1592 N N . VAL A 1 191 ? 26.789 3.454 -33.546 1.00 93.75 191 VAL A N 1
ATOM 1593 C CA . VAL A 1 191 ? 26.697 1.986 -33.596 1.00 93.75 191 VAL A CA 1
ATOM 1594 C C . VAL A 1 191 ? 27.787 1.389 -34.491 1.00 93.75 191 VAL A C 1
ATOM 1596 O O . VAL A 1 191 ? 27.824 1.656 -35.694 1.00 93.75 191 VAL A O 1
ATOM 1599 N N . ASN A 1 192 ? 28.658 0.553 -33.918 1.00 91.81 192 ASN A N 1
ATOM 1600 C CA . ASN A 1 192 ? 29.713 -0.146 -34.656 1.00 91.81 192 ASN A CA 1
ATOM 1601 C C . ASN A 1 192 ? 29.352 -1.618 -34.903 1.00 91.81 192 ASN A C 1
ATOM 1603 O O . ASN A 1 192 ? 29.541 -2.473 -34.044 1.00 91.81 192 ASN A O 1
ATOM 1607 N N . HIS A 1 193 ? 28.896 -1.934 -36.115 1.00 86.62 193 HIS A N 1
ATOM 1608 C CA . HIS A 1 193 ? 28.490 -3.295 -36.492 1.00 86.62 193 HIS A CA 1
ATOM 1609 C C . HIS A 1 193 ? 29.620 -4.326 -36.497 1.00 86.62 193 HIS A C 1
ATOM 1611 O O . HIS A 1 193 ? 29.349 -5.520 -36.400 1.00 86.62 193 HIS A O 1
ATOM 1617 N N . SER A 1 194 ? 30.871 -3.884 -36.621 1.00 89.62 194 SER A N 1
ATOM 1618 C CA . SER A 1 194 ? 32.027 -4.783 -36.616 1.00 89.62 194 SER A CA 1
ATOM 1619 C C . SER A 1 194 ? 32.394 -5.248 -35.206 1.00 89.62 194 SER A C 1
ATOM 1621 O O . SER A 1 194 ? 33.179 -6.180 -35.053 1.00 89.62 194 SER A O 1
ATOM 1623 N N . ASN A 1 195 ? 31.846 -4.604 -34.172 1.00 91.00 195 ASN A N 1
ATOM 1624 C CA . ASN A 1 195 ? 32.057 -4.990 -32.787 1.00 91.00 195 ASN A CA 1
ATOM 1625 C C . ASN A 1 195 ? 31.056 -6.086 -32.391 1.00 91.00 195 ASN A C 1
ATOM 1627 O O . ASN A 1 195 ? 29.846 -5.862 -32.372 1.00 91.00 195 ASN A O 1
ATOM 1631 N N . CYS A 1 196 ? 31.556 -7.271 -32.037 1.00 88.94 196 CYS A N 1
ATOM 1632 C CA . CYS A 1 196 ? 30.719 -8.396 -31.615 1.00 88.94 196 CYS A CA 1
ATOM 1633 C C . CYS A 1 196 ? 29.898 -8.105 -30.345 1.00 88.94 196 CYS A C 1
ATOM 1635 O O . CYS A 1 196 ? 28.829 -8.687 -30.179 1.00 88.94 196 CYS A O 1
ATOM 1637 N N . ASN A 1 197 ? 30.342 -7.162 -29.508 1.00 94.69 197 ASN A N 1
ATOM 1638 C CA . ASN A 1 197 ? 29.671 -6.788 -28.258 1.00 94.69 197 ASN A CA 1
ATOM 1639 C C . ASN A 1 197 ? 28.660 -5.643 -28.431 1.00 94.69 197 ASN A C 1
ATOM 1641 O O . ASN A 1 197 ? 28.029 -5.214 -27.466 1.00 94.69 197 ASN A O 1
ATOM 1645 N N . GLU A 1 198 ? 28.491 -5.121 -29.650 1.00 94.38 198 GLU A N 1
ATOM 1646 C CA . GLU A 1 198 ? 27.638 -3.955 -29.892 1.00 94.38 198 GLU A CA 1
ATOM 1647 C C . GLU A 1 198 ? 26.172 -4.238 -29.564 1.00 94.38 198 GLU A C 1
ATOM 1649 O O . GLU A 1 198 ? 25.470 -3.391 -29.019 1.00 94.38 198 GLU A O 1
ATOM 1654 N N . ARG A 1 199 ? 25.710 -5.459 -29.851 1.00 95.62 199 ARG A N 1
ATOM 1655 C CA . ARG A 1 199 ? 24.356 -5.897 -29.508 1.00 95.62 199 ARG A CA 1
ATOM 1656 C C . ARG A 1 199 ? 24.107 -5.814 -28.006 1.00 95.62 199 ARG A C 1
ATOM 1658 O O . ARG A 1 199 ? 23.059 -5.314 -27.607 1.00 95.62 199 ARG A O 1
ATOM 1665 N N . ASP A 1 200 ? 25.048 -6.306 -27.210 1.00 94.81 200 ASP A N 1
ATOM 1666 C CA . ASP A 1 200 ? 24.892 -6.400 -25.762 1.00 94.81 200 ASP A CA 1
ATOM 1667 C C . ASP A 1 200 ? 24.956 -5.007 -25.130 1.00 94.81 200 ASP A C 1
ATOM 1669 O O . ASP A 1 200 ? 24.094 -4.682 -24.324 1.00 94.81 200 ASP A O 1
ATOM 1673 N N . ARG A 1 201 ? 25.845 -4.125 -25.616 1.00 96.12 201 ARG A N 1
ATOM 1674 C CA . ARG A 1 201 ? 25.865 -2.696 -25.248 1.00 96.12 201 ARG A CA 1
ATOM 1675 C C . ARG A 1 201 ? 24.521 -2.016 -25.509 1.00 96.12 201 ARG A C 1
ATOM 1677 O O . ARG A 1 201 ? 24.005 -1.293 -24.663 1.00 96.12 201 ARG A O 1
ATOM 1684 N N . VAL A 1 202 ? 23.953 -2.212 -26.701 1.00 96.31 202 VAL A N 1
ATOM 1685 C CA . VAL A 1 202 ? 22.660 -1.608 -27.052 1.00 96.31 202 VAL A CA 1
ATOM 1686 C C . VAL A 1 202 ? 21.535 -2.207 -26.210 1.00 96.31 202 VAL A C 1
ATOM 1688 O O . VAL A 1 202 ? 20.641 -1.474 -25.794 1.00 96.31 202 VAL A O 1
ATOM 1691 N N . GLN A 1 203 ? 21.579 -3.512 -25.931 1.00 94.88 203 GLN A N 1
ATOM 1692 C CA . GLN A 1 203 ? 20.608 -4.161 -25.055 1.00 94.88 203 GLN A CA 1
ATOM 1693 C C . GLN A 1 203 ? 20.709 -3.648 -23.616 1.00 94.88 203 GLN A C 1
ATOM 1695 O O . GLN A 1 203 ? 19.672 -3.412 -23.017 1.00 94.88 203 GLN A O 1
ATOM 1700 N N . GLU A 1 204 ? 21.908 -3.392 -23.098 1.00 91.81 204 GLU A N 1
ATOM 1701 C CA . GLU A 1 204 ? 22.118 -2.820 -21.765 1.00 91.81 204 GLU A CA 1
ATOM 1702 C C . GLU A 1 204 ? 21.508 -1.417 -21.649 1.00 91.81 204 GLU A C 1
ATOM 1704 O O . GLU A 1 204 ? 20.782 -1.151 -20.701 1.00 91.81 204 GLU A O 1
ATOM 1709 N N . ILE A 1 205 ? 21.672 -0.561 -22.666 1.00 94.06 205 ILE A N 1
ATOM 1710 C CA . ILE A 1 205 ? 21.033 0.771 -22.706 1.00 94.06 205 ILE A CA 1
ATOM 1711 C C . ILE A 1 205 ? 19.498 0.652 -22.738 1.00 94.06 205 ILE A C 1
ATOM 1713 O O . ILE A 1 205 ? 18.781 1.434 -22.109 1.00 94.06 205 ILE A O 1
ATOM 1717 N N . ILE A 1 206 ? 18.968 -0.319 -23.490 1.00 91.75 206 ILE A N 1
ATOM 1718 C CA . ILE A 1 206 ? 17.525 -0.600 -23.525 1.00 91.75 206 ILE A CA 1
ATOM 1719 C C . ILE A 1 206 ? 17.054 -1.088 -22.155 1.00 91.75 206 ILE A C 1
ATOM 1721 O O . ILE A 1 206 ? 16.017 -0.632 -21.681 1.00 91.75 206 ILE A O 1
ATOM 1725 N N . ASP A 1 207 ? 17.792 -2.001 -21.534 1.00 87.81 207 ASP A N 1
ATOM 1726 C CA . ASP A 1 207 ? 17.420 -2.622 -20.269 1.00 87.81 207 ASP A CA 1
ATOM 1727 C C . ASP A 1 207 ? 17.537 -1.628 -19.103 1.00 87.81 207 ASP A C 1
ATOM 1729 O O . ASP A 1 207 ? 16.699 -1.627 -18.204 1.00 87.81 207 ASP A O 1
ATOM 1733 N N . GLU A 1 208 ? 18.499 -0.708 -19.149 1.00 83.44 208 GLU A N 1
ATOM 1734 C CA . GLU A 1 208 ? 18.609 0.422 -18.224 1.00 83.44 208 GLU A CA 1
ATOM 1735 C C . GLU A 1 208 ? 17.388 1.348 -18.344 1.00 83.44 208 GLU A C 1
ATOM 1737 O O . GLU A 1 208 ? 16.782 1.738 -17.343 1.00 83.44 208 GLU A O 1
ATOM 1742 N N . TYR A 1 209 ? 16.960 1.653 -19.574 1.00 85.62 209 TYR A N 1
ATOM 1743 C CA . TYR A 1 209 ? 15.865 2.597 -19.803 1.00 85.62 209 TYR A CA 1
ATOM 1744 C C . TYR A 1 209 ? 14.464 1.992 -19.657 1.00 85.62 209 TYR A C 1
ATOM 1746 O O . TYR A 1 209 ? 13.532 2.690 -19.257 1.00 85.62 209 TYR A O 1
ATOM 1754 N N . PHE A 1 210 ? 14.270 0.719 -20.003 1.00 81.69 210 PHE A N 1
ATOM 1755 C CA . PHE A 1 210 ? 12.962 0.050 -20.028 1.00 81.69 210 PHE A CA 1
ATOM 1756 C C . PHE A 1 210 ? 12.823 -1.078 -18.991 1.00 81.69 210 PHE A C 1
ATOM 1758 O O . PHE A 1 210 ? 11.733 -1.641 -18.857 1.00 81.69 210 PHE A O 1
ATOM 1765 N N . GLY A 1 211 ? 13.883 -1.387 -18.240 1.00 76.00 211 GLY A N 1
ATOM 1766 C CA . GLY A 1 211 ? 13.992 -2.565 -17.374 1.00 76.00 211 GLY A CA 1
ATOM 1767 C C . GLY A 1 211 ? 14.492 -3.795 -18.139 1.00 76.00 211 GLY A C 1
ATOM 1768 O O . GLY A 1 211 ? 14.473 -3.806 -19.360 1.00 76.00 211 GLY A O 1
ATOM 1769 N N . SER A 1 212 ? 14.910 -4.859 -17.448 1.00 73.75 212 SER A N 1
ATOM 1770 C CA . SER A 1 212 ? 15.321 -6.103 -18.116 1.00 73.75 212 SER A CA 1
ATOM 1771 C C . SER A 1 212 ? 14.128 -7.015 -18.423 1.00 73.75 212 SER A C 1
ATOM 1773 O O . SER A 1 212 ? 13.089 -6.995 -17.755 1.00 73.75 212 SER A O 1
ATOM 1775 N N . ALA A 1 213 ? 14.287 -7.867 -19.436 1.00 69.56 213 ALA A N 1
ATOM 1776 C CA . ALA A 1 213 ? 13.307 -8.891 -19.800 1.00 69.56 213 ALA A CA 1
ATOM 1777 C C . ALA A 1 213 ? 13.417 -10.179 -18.956 1.00 69.56 213 ALA A C 1
ATOM 1779 O O . ALA A 1 213 ? 12.940 -11.235 -19.392 1.00 69.56 213 ALA A O 1
ATOM 1780 N N . GLU A 1 214 ? 14.108 -10.126 -17.818 1.00 69.19 214 GLU A N 1
ATOM 1781 C CA . GLU A 1 214 ? 14.373 -11.297 -16.990 1.00 69.19 214 GLU A CA 1
ATOM 1782 C C . GLU A 1 214 ? 13.118 -11.743 -16.224 1.00 69.19 214 GLU A C 1
ATOM 1784 O O . GLU A 1 214 ? 12.308 -10.915 -15.789 1.00 69.19 214 GLU A O 1
ATOM 1789 N N . PRO A 1 215 ? 12.912 -13.062 -16.070 1.00 63.41 215 PRO A N 1
ATOM 1790 C CA . PRO A 1 215 ? 11.781 -13.586 -15.325 1.00 63.41 215 PRO A CA 1
ATOM 1791 C C . PRO A 1 215 ? 11.894 -13.178 -13.854 1.00 63.41 215 PRO A C 1
ATOM 1793 O O . PRO A 1 215 ? 12.740 -13.671 -13.120 1.00 63.41 215 PRO A O 1
ATOM 1796 N N . VAL A 1 216 ? 11.002 -12.293 -13.416 1.00 62.03 216 VAL A N 1
ATOM 1797 C CA . VAL A 1 216 ? 10.861 -11.944 -11.998 1.00 62.03 216 VAL A CA 1
ATOM 1798 C C . VAL A 1 216 ? 10.122 -13.074 -11.295 1.00 62.03 216 VAL A C 1
ATOM 1800 O O . VAL A 1 216 ? 8.961 -13.357 -11.630 1.00 62.03 216 VAL A O 1
ATOM 1803 N N . ALA A 1 217 ? 10.782 -13.720 -10.335 1.00 61.09 217 ALA A N 1
ATOM 1804 C CA . ALA A 1 217 ? 10.140 -14.700 -9.473 1.00 61.09 217 ALA A CA 1
ATOM 1805 C C . ALA A 1 217 ? 9.052 -14.006 -8.634 1.00 61.09 217 ALA A C 1
ATOM 1807 O O . ALA A 1 217 ? 9.211 -12.872 -8.179 1.00 61.09 217 ALA A O 1
ATOM 1808 N N . LEU A 1 218 ? 7.906 -14.664 -8.430 1.00 53.41 218 LEU A N 1
ATOM 1809 C CA . LEU A 1 218 ? 6.865 -14.129 -7.535 1.00 53.41 218 LEU A CA 1
ATOM 1810 C C . LEU A 1 218 ? 7.370 -14.029 -6.087 1.00 53.41 218 LEU A C 1
ATOM 1812 O O . LEU A 1 218 ? 6.935 -13.148 -5.337 1.00 53.41 218 LEU A O 1
ATOM 1816 N N . ASP A 1 219 ? 8.311 -14.914 -5.787 1.00 54.19 219 ASP A N 1
ATOM 1817 C CA . ASP A 1 219 ? 8.889 -15.304 -4.515 1.00 54.19 219 ASP A CA 1
ATOM 1818 C C . ASP A 1 219 ? 10.038 -14.384 -4.076 1.00 54.19 219 ASP A C 1
ATOM 1820 O O . ASP A 1 219 ? 10.598 -14.598 -3.003 1.00 54.19 219 ASP A O 1
ATOM 1824 N N . ASP A 1 220 ? 10.407 -13.375 -4.882 1.00 50.53 220 ASP A N 1
ATOM 1825 C CA . ASP A 1 220 ? 11.527 -12.482 -4.575 1.00 50.53 220 ASP A CA 1
ATOM 1826 C C . ASP A 1 220 ? 11.329 -11.815 -3.205 1.00 50.53 220 ASP A C 1
ATOM 1828 O O . ASP A 1 220 ? 10.550 -10.870 -3.030 1.00 50.53 220 ASP A O 1
ATOM 1832 N N . ALA A 1 221 ? 12.102 -12.310 -2.236 1.00 45.12 221 ALA A N 1
ATOM 1833 C CA . ALA A 1 221 ? 12.149 -11.903 -0.834 1.00 45.12 221 ALA A CA 1
ATOM 1834 C C . ALA A 1 221 ? 12.624 -10.451 -0.619 1.00 45.12 221 ALA A C 1
ATOM 1836 O O . ALA A 1 221 ? 12.775 -10.012 0.518 1.00 45.12 221 ALA A O 1
ATOM 1837 N N . ILE A 1 222 ? 12.867 -9.700 -1.698 1.00 46.56 222 ILE A N 1
ATOM 1838 C CA . ILE A 1 222 ? 13.292 -8.294 -1.678 1.00 46.56 222 ILE A CA 1
ATOM 1839 C C . ILE A 1 222 ? 12.129 -7.372 -1.293 1.00 46.56 222 ILE A C 1
ATOM 1841 O O . ILE A 1 222 ? 12.358 -6.299 -0.747 1.00 46.56 222 ILE A O 1
ATOM 1845 N N . ILE A 1 223 ? 10.878 -7.826 -1.425 1.00 45.22 223 ILE A N 1
ATOM 1846 C CA . ILE A 1 223 ? 9.755 -7.205 -0.710 1.00 45.22 223 ILE A CA 1
ATO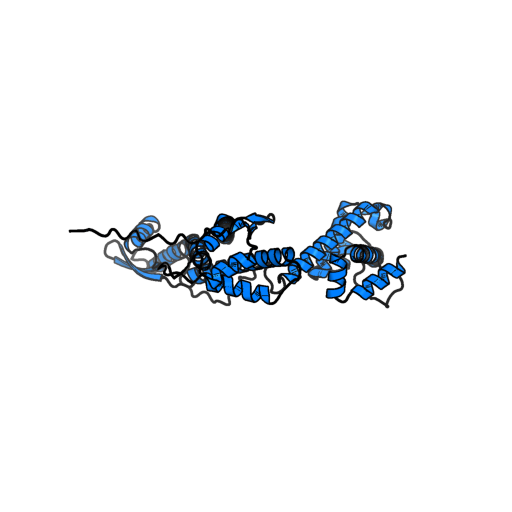M 1847 C C . ILE A 1 223 ? 9.666 -7.843 0.678 1.00 45.22 223 ILE A C 1
ATOM 1849 O O . ILE A 1 223 ? 8.643 -8.378 1.094 1.00 45.22 223 ILE A O 1
ATOM 1853 N N . ARG A 1 224 ? 10.757 -7.751 1.439 1.00 41.09 224 ARG A N 1
ATOM 1854 C CA . ARG A 1 224 ? 10.582 -7.345 2.825 1.00 41.09 224 ARG A CA 1
ATOM 1855 C C . ARG A 1 224 ? 10.197 -5.886 2.720 1.00 41.09 224 ARG A C 1
ATOM 1857 O O . ARG A 1 224 ? 11.054 -5.011 2.727 1.00 41.09 224 ARG A O 1
ATOM 1864 N N . ASP A 1 225 ? 8.905 -5.635 2.533 1.00 43.19 225 ASP A N 1
ATOM 1865 C CA . ASP A 1 225 ? 8.373 -4.368 2.986 1.00 43.19 225 ASP A CA 1
ATOM 1866 C C . ASP A 1 225 ? 8.795 -4.321 4.454 1.00 43.19 225 ASP A C 1
ATOM 1868 O O . ASP A 1 225 ? 8.320 -5.111 5.271 1.00 43.19 225 ASP A O 1
ATOM 1872 N N . THR A 1 226 ? 9.798 -3.509 4.778 1.00 40.81 226 THR A N 1
ATOM 1873 C CA . THR A 1 226 ? 10.341 -3.388 6.134 1.00 40.81 226 THR A CA 1
ATOM 1874 C C . THR A 1 226 ? 9.279 -2.867 7.114 1.00 40.81 226 THR A C 1
ATOM 1876 O O . THR A 1 226 ? 9.577 -2.669 8.286 1.00 40.81 226 THR A O 1
ATOM 1879 N N . ARG A 1 227 ? 8.032 -2.686 6.646 1.00 43.81 227 ARG A N 1
ATOM 1880 C CA . ARG A 1 227 ? 6.824 -2.359 7.400 1.00 43.81 227 ARG A CA 1
ATOM 1881 C C . ARG A 1 227 ? 5.609 -3.261 7.114 1.00 43.81 227 ARG A C 1
ATOM 1883 O O . ARG A 1 227 ? 4.510 -2.876 7.493 1.00 43.81 227 ARG A O 1
ATOM 1890 N N . LEU A 1 228 ? 5.742 -4.388 6.403 1.00 42.81 228 LEU A N 1
ATOM 1891 C CA . LEU A 1 228 ? 4.647 -5.366 6.262 1.00 42.81 228 LEU A CA 1
ATOM 1892 C C . LEU A 1 228 ? 5.151 -6.778 6.563 1.00 42.81 228 LEU A C 1
ATOM 1894 O O . LEU A 1 228 ? 5.183 -7.648 5.688 1.00 42.81 228 LEU A O 1
ATOM 1898 N N . SER A 1 229 ? 5.523 -7.032 7.812 1.00 39.88 229 SER A N 1
ATOM 1899 C CA . SER A 1 229 ? 5.460 -8.406 8.305 1.00 39.88 229 SER A CA 1
ATOM 1900 C C . SER A 1 229 ? 3.992 -8.787 8.519 1.00 39.88 229 SER A C 1
ATOM 1902 O O . SER A 1 229 ? 3.129 -7.941 8.756 1.00 39.88 229 SER A O 1
ATOM 1904 N N . ASP A 1 230 ? 3.686 -10.086 8.503 1.00 38.91 230 ASP A N 1
ATOM 1905 C CA . ASP A 1 230 ? 2.377 -10.632 8.912 1.00 38.91 230 ASP A CA 1
ATOM 1906 C C . ASP A 1 230 ? 1.961 -10.212 10.346 1.00 38.91 230 ASP A C 1
ATOM 1908 O O . ASP A 1 230 ? 0.856 -10.494 10.804 1.00 38.91 230 ASP A O 1
ATOM 1912 N N . THR A 1 231 ? 2.825 -9.498 11.074 1.00 40.62 231 THR A N 1
ATOM 1913 C CA . THR A 1 231 ? 2.524 -8.848 12.350 1.00 40.62 231 THR A CA 1
ATOM 1914 C C . THR A 1 231 ? 1.831 -7.486 12.217 1.00 40.62 231 THR A C 1
ATOM 1916 O O . THR A 1 231 ? 1.419 -6.946 13.233 1.00 40.62 231 THR A O 1
ATOM 1919 N N . ASP A 1 232 ? 1.621 -6.941 11.020 1.00 39.38 232 ASP A N 1
ATOM 1920 C CA . ASP A 1 232 ? 0.912 -5.667 10.814 1.00 39.38 232 ASP A CA 1
ATOM 1921 C C . ASP A 1 232 ? -0.565 -5.881 10.462 1.00 39.38 232 ASP A C 1
ATOM 1923 O O . ASP A 1 232 ? -1.101 -5.268 9.546 1.00 39.38 232 ASP A O 1
ATOM 1927 N N . LEU A 1 233 ? -1.249 -6.813 11.124 1.00 41.72 233 LEU A N 1
ATOM 1928 C CA . LEU A 1 233 ? -2.696 -7.015 10.970 1.00 41.72 233 LEU A CA 1
ATOM 1929 C C . LEU A 1 233 ? -3.476 -5.849 11.622 1.00 41.72 233 LEU A C 1
ATOM 1931 O O . LEU A 1 233 ? -2.973 -5.258 12.571 1.00 41.72 233 LEU A O 1
ATOM 1935 N N . PRO A 1 234 ? -4.697 -5.506 11.160 1.00 37.00 234 PRO A N 1
ATOM 1936 C CA . PRO A 1 234 ? -5.473 -4.369 11.678 1.00 37.00 234 PRO A CA 1
ATOM 1937 C C . PRO A 1 234 ? -5.637 -4.364 13.198 1.00 37.00 234 PRO A C 1
ATOM 1939 O O . PRO A 1 234 ? -5.552 -3.309 13.810 1.00 37.00 234 PRO A O 1
ATOM 1942 N N . TRP A 1 235 ? -5.807 -5.533 13.820 1.00 43.84 235 TRP A N 1
ATOM 1943 C CA . TRP A 1 235 ? -5.879 -5.631 15.277 1.00 43.84 235 TRP A CA 1
ATOM 1944 C C . TRP A 1 235 ? -4.527 -5.395 15.943 1.00 43.84 235 TRP A C 1
ATOM 1946 O O . TRP A 1 235 ? -4.506 -4.739 16.965 1.00 43.84 235 TRP A O 1
ATOM 1956 N N . LYS A 1 236 ? -3.402 -5.799 15.338 1.00 40.28 236 LYS A N 1
ATOM 1957 C CA . LYS A 1 236 ? -2.061 -5.452 15.832 1.00 40.28 236 LYS A CA 1
ATOM 1958 C C . LYS A 1 236 ? -1.727 -3.980 15.623 1.00 40.28 236 LYS A C 1
ATOM 1960 O O . LYS A 1 236 ? -0.987 -3.424 16.417 1.00 40.28 236 LYS A O 1
ATOM 1965 N N . LEU A 1 237 ? -2.279 -3.325 14.597 1.00 39.12 237 LEU A N 1
ATOM 1966 C CA . LEU A 1 237 ? -2.168 -1.874 14.434 1.00 39.12 237 LEU A CA 1
ATOM 1967 C C . LEU A 1 237 ? -3.090 -1.128 15.404 1.00 39.12 237 LEU A C 1
ATOM 1969 O O . LEU A 1 237 ? -2.672 -0.117 15.941 1.00 39.12 237 LEU A O 1
ATOM 1973 N N . MET A 1 238 ? -4.306 -1.608 15.675 1.00 41.75 238 MET A N 1
ATOM 1974 C CA . MET A 1 238 ? -5.167 -1.033 16.714 1.00 41.75 238 MET A CA 1
ATOM 1975 C C . MET A 1 238 ? -4.611 -1.295 18.113 1.00 41.75 238 MET A C 1
ATOM 1977 O O . MET A 1 238 ? -4.652 -0.399 18.943 1.00 41.75 238 MET A O 1
ATOM 1981 N N . GLU A 1 239 ? -4.021 -2.462 18.363 1.00 48.03 239 GLU A N 1
ATOM 1982 C CA . GLU A 1 239 ? -3.239 -2.760 19.562 1.00 48.03 239 GLU A CA 1
ATOM 1983 C C . GLU A 1 239 ? -2.007 -1.867 19.620 1.00 48.03 239 GLU A C 1
ATOM 1985 O O . GLU A 1 239 ? -1.805 -1.254 20.646 1.00 48.03 239 GLU A O 1
ATOM 1990 N N . ARG A 1 240 ? -1.233 -1.678 18.544 1.00 45.75 240 ARG A N 1
ATOM 1991 C CA . ARG A 1 240 ? -0.086 -0.750 18.514 1.00 45.75 240 ARG A CA 1
ATOM 1992 C C . ARG A 1 240 ? -0.498 0.716 18.626 1.00 45.75 240 ARG A C 1
ATOM 1994 O O . ARG A 1 240 ? 0.216 1.475 19.250 1.00 45.75 240 ARG A O 1
ATOM 2001 N N . LEU A 1 241 ? -1.640 1.140 18.094 1.00 45.31 241 LEU A N 1
ATOM 2002 C CA . LEU A 1 241 ? -2.177 2.494 18.280 1.00 45.31 241 LEU A CA 1
ATOM 2003 C C . LEU A 1 241 ? -2.680 2.683 19.716 1.00 45.31 241 LEU A C 1
ATOM 2005 O O . LEU A 1 241 ? -2.471 3.746 20.293 1.00 45.31 241 LEU A O 1
ATOM 2009 N N . LYS A 1 242 ? -3.265 1.642 20.323 1.00 59.16 242 LYS A N 1
ATOM 2010 C CA . LYS A 1 242 ? -3.638 1.610 21.745 1.00 59.16 242 LYS A CA 1
ATOM 2011 C C . LYS A 1 242 ? -2.410 1.514 22.660 1.00 59.16 242 LYS A C 1
ATOM 2013 O O . LYS A 1 242 ? -2.408 2.163 23.692 1.00 59.16 242 LYS A O 1
ATOM 2018 N N . ILE A 1 243 ? -1.362 0.778 22.286 1.00 61.06 243 ILE A N 1
ATOM 2019 C CA . ILE A 1 243 ? -0.114 0.584 23.042 1.00 61.06 243 ILE A CA 1
ATOM 2020 C C . ILE A 1 243 ? 0.784 1.809 22.901 1.00 61.06 243 ILE A C 1
ATOM 2022 O O . ILE A 1 243 ? 1.290 2.273 23.907 1.00 61.06 243 ILE A O 1
ATOM 2026 N N . ASN A 1 244 ? 0.929 2.392 21.710 1.00 65.12 244 ASN A N 1
ATOM 2027 C CA . ASN A 1 244 ? 1.635 3.660 21.513 1.00 65.12 244 ASN A CA 1
ATOM 2028 C C . ASN A 1 244 ? 0.858 4.799 22.173 1.00 65.12 244 ASN A C 1
ATOM 2030 O O . ASN A 1 244 ? 1.464 5.648 22.812 1.00 65.12 244 ASN A O 1
ATOM 2034 N N . GLY A 1 245 ? -0.477 4.792 22.092 1.00 75.38 245 GLY A N 1
ATOM 2035 C CA . GLY A 1 245 ? -1.326 5.711 22.848 1.00 75.38 245 GLY A CA 1
ATOM 2036 C C . GLY A 1 245 ? -1.119 5.569 24.356 1.00 75.38 245 GLY A C 1
ATOM 2037 O O . GLY A 1 245 ? -0.848 6.555 25.033 1.00 75.38 245 GLY A O 1
ATOM 2038 N N . LEU A 1 246 ? -1.152 4.341 24.879 1.00 81.25 246 LEU A N 1
ATOM 2039 C CA . LEU A 1 246 ? -0.890 4.044 26.286 1.00 81.25 246 LEU A CA 1
ATOM 2040 C C . LEU A 1 246 ? 0.528 4.452 26.693 1.00 81.25 246 LEU A C 1
ATOM 2042 O O . LEU A 1 246 ? 0.691 5.121 27.704 1.00 81.25 246 LEU A O 1
ATOM 2046 N N . ALA A 1 247 ? 1.544 4.096 25.909 1.00 87.88 247 ALA A N 1
ATOM 2047 C CA . ALA A 1 247 ? 2.941 4.419 26.167 1.00 87.88 247 ALA A CA 1
ATOM 2048 C C . ALA A 1 247 ? 3.153 5.932 26.213 1.00 87.88 247 ALA A C 1
ATOM 2050 O O . ALA A 1 247 ? 3.807 6.416 27.130 1.00 87.88 247 ALA A O 1
ATOM 2051 N N . GLN A 1 248 ? 2.549 6.683 25.287 1.00 86.06 248 GLN A N 1
ATOM 2052 C CA . GLN A 1 248 ? 2.576 8.147 25.275 1.00 86.06 248 GLN A CA 1
ATOM 2053 C C . GLN A 1 248 ? 1.871 8.736 26.503 1.00 86.06 248 GLN A C 1
ATOM 2055 O O . GLN A 1 248 ? 2.421 9.622 27.148 1.00 86.06 248 GLN A O 1
ATOM 2060 N N . ILE A 1 249 ? 0.696 8.221 26.885 1.00 84.19 249 ILE A N 1
ATOM 2061 C CA . ILE A 1 249 ? -0.032 8.693 28.076 1.00 84.19 249 ILE A CA 1
ATOM 2062 C C . ILE A 1 249 ? 0.769 8.396 29.354 1.00 84.19 249 ILE A C 1
ATOM 2064 O O . ILE A 1 249 ? 0.944 9.282 30.189 1.00 84.19 249 ILE A O 1
ATOM 2068 N N . VAL A 1 250 ? 1.314 7.183 29.490 1.00 89.31 250 VAL A N 1
ATOM 2069 C CA . VAL A 1 250 ? 2.163 6.781 30.625 1.00 89.31 250 VAL A CA 1
ATOM 2070 C C . VAL A 1 250 ? 3.433 7.636 30.667 1.00 89.31 250 VAL A C 1
ATOM 2072 O O . VAL A 1 250 ? 3.817 8.111 31.737 1.00 89.31 250 VAL A O 1
ATOM 2075 N N . ALA A 1 251 ? 4.083 7.854 29.521 1.00 93.00 251 ALA A N 1
ATOM 2076 C CA . ALA A 1 251 ? 5.291 8.666 29.407 1.00 93.00 251 ALA A CA 1
ATOM 2077 C C . ALA A 1 251 ? 5.026 10.122 29.802 1.00 93.00 251 ALA A C 1
ATOM 2079 O O . ALA A 1 251 ? 5.761 10.668 30.629 1.00 93.00 251 ALA A O 1
ATOM 2080 N N . ALA A 1 252 ? 3.954 10.720 29.279 1.00 87.62 252 ALA A N 1
ATOM 2081 C CA . ALA A 1 252 ? 3.527 12.074 29.607 1.00 87.62 252 ALA A CA 1
ATOM 2082 C C . ALA A 1 252 ? 3.194 12.212 31.099 1.00 87.62 252 ALA A C 1
ATOM 2084 O O . ALA A 1 252 ? 3.750 13.083 31.766 1.00 87.62 252 ALA A O 1
ATOM 2085 N N . GLU A 1 253 ? 2.389 11.305 31.668 1.00 91.12 253 GLU A N 1
ATOM 2086 C CA . GLU A 1 253 ? 2.041 11.348 33.094 1.00 91.12 253 GLU A CA 1
ATOM 2087 C C . GLU A 1 253 ? 3.290 11.234 33.986 1.00 91.12 253 GLU A C 1
ATOM 2089 O O . GLU A 1 253 ? 3.439 11.975 34.964 1.00 91.12 253 GLU A O 1
ATOM 2094 N N . LYS A 1 254 ? 4.226 10.330 33.656 1.00 93.25 254 LYS A N 1
ATOM 2095 C CA . LYS A 1 254 ? 5.481 10.164 34.410 1.00 93.25 254 LYS A CA 1
ATOM 2096 C C . LYS A 1 254 ? 6.394 11.378 34.304 1.00 93.25 254 LYS A C 1
ATOM 2098 O O . LYS A 1 254 ? 6.987 11.768 35.312 1.00 93.25 254 LYS A O 1
ATOM 2103 N N . ALA A 1 255 ? 6.509 11.959 33.115 1.00 94.12 255 ALA A N 1
ATOM 2104 C CA . ALA A 1 255 ? 7.281 13.171 32.891 1.00 94.12 255 ALA A CA 1
ATOM 2105 C C . ALA A 1 255 ? 6.668 14.369 33.633 1.00 94.12 255 ALA A C 1
ATOM 2107 O O . ALA A 1 255 ? 7.392 15.158 34.240 1.00 94.12 255 ALA A O 1
ATOM 2108 N N . ASP A 1 256 ? 5.342 14.492 33.675 1.00 91.81 256 ASP A N 1
ATOM 2109 C CA . ASP A 1 256 ? 4.683 15.579 34.398 1.00 91.81 256 ASP A CA 1
ATOM 2110 C C . ASP A 1 256 ? 4.790 15.443 35.910 1.00 91.81 256 ASP A C 1
ATOM 2112 O O . ASP A 1 256 ? 5.069 16.428 36.601 1.00 91.81 256 ASP A O 1
ATOM 2116 N N . ARG A 1 257 ? 4.713 14.213 36.419 1.00 94.75 257 ARG A N 1
ATOM 2117 C CA . ARG A 1 257 ? 4.959 13.881 37.827 1.00 94.75 257 ARG A CA 1
ATOM 2118 C C . ARG A 1 257 ? 6.429 13.566 38.106 1.00 94.75 257 ARG A C 1
ATOM 2120 O O . ARG A 1 257 ? 6.736 12.724 38.956 1.00 94.75 257 ARG A O 1
ATOM 2127 N N . LEU A 1 258 ? 7.360 14.250 37.428 1.00 95.06 258 LEU A N 1
ATOM 2128 C CA . LEU A 1 258 ? 8.802 14.051 37.625 1.00 95.06 258 LEU A CA 1
ATOM 2129 C C . LEU A 1 258 ? 9.181 14.201 39.103 1.00 95.06 258 LEU A C 1
ATOM 2131 O O . LEU A 1 258 ? 9.896 13.367 39.643 1.00 95.06 258 LEU A O 1
ATOM 2135 N N . ASN A 1 259 ? 8.654 15.214 39.793 1.00 95.56 259 ASN A N 1
ATOM 2136 C CA . ASN A 1 259 ? 9.020 15.519 41.181 1.00 95.56 259 ASN A CA 1
ATOM 2137 C C . ASN A 1 259 ? 8.682 14.401 42.185 1.00 95.56 259 ASN A C 1
ATOM 2139 O O . ASN A 1 259 ? 9.339 14.315 43.227 1.00 95.56 259 ASN A O 1
ATOM 2143 N N . GLU A 1 260 ? 7.724 13.535 41.846 1.00 94.31 260 GLU A N 1
ATOM 2144 C CA . GLU A 1 260 ? 7.291 12.373 42.633 1.00 94.31 260 GLU A CA 1
ATOM 2145 C C . GLU A 1 260 ? 8.153 11.124 42.370 1.00 94.31 260 GLU A C 1
ATOM 2147 O O . GLU A 1 260 ? 8.056 10.126 43.087 1.00 94.31 260 GLU A O 1
ATOM 2152 N N . GLN A 1 261 ? 9.020 11.155 41.351 1.00 94.12 261 GLN A N 1
ATOM 2153 C CA . GLN A 1 261 ? 9.900 10.036 41.028 1.00 94.12 261 GLN A CA 1
ATOM 2154 C C . GLN A 1 261 ? 11.097 9.948 41.991 1.00 94.12 261 GLN A C 1
ATOM 2156 O O . GLN A 1 261 ? 11.459 10.883 42.709 1.00 94.12 261 GLN A O 1
ATOM 2161 N N . ARG A 1 262 ? 11.775 8.795 41.985 1.00 92.88 262 ARG A N 1
ATOM 2162 C CA . ARG A 1 262 ? 13.000 8.572 42.774 1.00 92.88 262 ARG A CA 1
ATOM 2163 C C . ARG A 1 262 ? 14.113 9.541 42.345 1.00 92.88 262 ARG A C 1
ATOM 2165 O O . ARG A 1 262 ? 14.190 9.852 41.159 1.00 92.88 262 ARG A O 1
ATOM 2172 N N . PRO A 1 263 ? 15.042 9.944 43.237 1.00 97.00 263 PRO A N 1
ATOM 2173 C CA . PRO A 1 263 ? 16.095 10.917 42.917 1.00 97.00 263 PRO A CA 1
ATOM 2174 C C . PRO A 1 263 ? 16.869 10.640 41.620 1.00 97.00 263 PRO A C 1
ATOM 2176 O O . PRO A 1 263 ? 17.038 11.555 40.826 1.00 97.00 263 PRO A O 1
ATOM 2179 N N . ALA A 1 264 ? 17.250 9.383 41.372 1.00 96.12 264 ALA A N 1
ATOM 2180 C CA . ALA A 1 264 ? 17.973 8.979 40.162 1.00 96.12 264 ALA A CA 1
ATOM 2181 C C . ALA A 1 264 ? 17.131 9.035 38.870 1.00 96.12 264 ALA A C 1
ATOM 2183 O O . ALA A 1 264 ? 17.673 9.173 37.785 1.00 96.12 264 ALA A O 1
ATOM 2184 N N . ILE A 1 265 ? 15.803 8.933 38.977 1.00 97.06 265 ILE A N 1
ATOM 2185 C CA . ILE A 1 265 ? 14.894 9.117 37.837 1.00 97.06 265 ILE A CA 1
ATOM 2186 C C . ILE A 1 265 ? 14.643 10.613 37.617 1.00 97.06 265 ILE A C 1
ATOM 2188 O O . ILE A 1 265 ? 14.609 11.079 36.485 1.00 97.06 265 ILE A O 1
ATOM 2192 N N . ARG A 1 266 ? 14.543 11.394 38.702 1.00 97.00 266 ARG A N 1
ATOM 2193 C CA . ARG A 1 266 ? 14.400 12.857 38.635 1.00 97.00 266 ARG A CA 1
ATOM 2194 C C . ARG A 1 266 ? 15.568 13.535 37.940 1.00 97.00 266 ARG A C 1
ATOM 2196 O O . ARG A 1 266 ? 15.346 14.495 37.210 1.00 97.00 266 ARG A O 1
ATOM 2203 N N . SER A 1 267 ? 16.785 13.032 38.142 1.00 97.06 267 SER A N 1
ATOM 2204 C CA . SER A 1 267 ? 17.988 13.578 37.508 1.00 97.06 267 SER A CA 1
ATOM 2205 C C . SER A 1 267 ? 18.009 13.440 35.985 1.00 97.06 267 SER A C 1
ATOM 2207 O O . SER A 1 267 ? 18.801 14.127 35.355 1.00 97.06 267 SER A O 1
ATOM 2209 N N . LEU A 1 268 ? 17.144 12.609 35.388 1.00 96.38 268 LEU A N 1
ATOM 2210 C CA . LEU A 1 268 ? 17.027 12.506 33.929 1.00 96.38 268 LEU A CA 1
ATOM 2211 C C . LEU A 1 268 ? 16.408 13.763 33.302 1.00 96.38 268 LEU A C 1
ATOM 2213 O O . LEU A 1 268 ? 16.758 14.126 32.183 1.00 96.38 268 LEU A O 1
ATOM 2217 N N . GLY A 1 269 ? 15.497 14.431 34.016 1.00 97.38 269 GLY A N 1
ATOM 2218 C CA . GLY A 1 269 ? 14.648 15.480 33.450 1.00 97.38 269 GLY A CA 1
ATOM 2219 C C . GLY A 1 269 ? 13.412 14.926 32.729 1.00 97.38 269 GLY A C 1
ATOM 2220 O O . GLY A 1 269 ? 13.291 13.724 32.493 1.00 97.38 269 GLY A O 1
ATOM 2221 N N . LYS A 1 270 ? 12.461 15.816 32.410 1.00 96.62 270 LYS A N 1
ATOM 2222 C CA . LYS A 1 270 ? 11.157 15.439 31.834 1.00 96.62 270 LYS A CA 1
ATOM 2223 C C . LYS A 1 270 ? 11.292 14.750 30.474 1.00 96.62 270 LYS A C 1
ATOM 2225 O O . LYS A 1 270 ? 10.710 13.690 30.277 1.00 96.62 270 LYS A O 1
ATOM 2230 N N . GLU A 1 271 ? 12.073 15.339 29.572 1.00 95.31 271 GLU A N 1
ATOM 2231 C CA . GLU A 1 271 ? 12.238 14.863 28.192 1.00 95.31 271 GLU A CA 1
ATOM 2232 C C . GLU A 1 271 ? 12.896 13.479 28.151 1.00 95.31 271 GLU A C 1
ATOM 2234 O O . GLU A 1 271 ? 12.306 12.536 27.631 1.00 95.31 271 GLU A O 1
ATOM 2239 N N . ARG A 1 272 ? 14.053 13.305 28.810 1.00 96.88 272 ARG A N 1
ATOM 2240 C CA . ARG A 1 272 ? 14.731 11.996 28.853 1.00 96.88 272 ARG A CA 1
ATOM 2241 C C . ARG A 1 272 ? 13.897 10.929 29.561 1.00 96.88 272 ARG A C 1
ATOM 2243 O O . ARG A 1 272 ? 13.953 9.768 29.172 1.00 96.88 272 ARG A O 1
ATOM 2250 N N . LEU A 1 273 ? 13.125 11.291 30.592 1.00 97.12 273 LEU A N 1
ATOM 2251 C CA . LEU A 1 273 ? 12.208 10.348 31.239 1.00 97.12 273 LEU A CA 1
ATOM 2252 C C . LEU A 1 273 ? 11.103 9.898 30.277 1.00 97.12 273 LEU A C 1
ATOM 2254 O O . LEU A 1 273 ? 10.805 8.707 30.217 1.00 97.12 273 LEU A O 1
ATOM 2258 N N . HIS A 1 274 ? 10.520 10.833 29.528 1.00 95.62 274 HIS A N 1
ATOM 2259 C CA . HIS A 1 274 ? 9.503 10.538 28.525 1.00 95.62 274 HIS A CA 1
ATOM 2260 C C . HIS A 1 274 ? 10.038 9.568 27.463 1.00 95.62 274 HIS A C 1
ATOM 2262 O O . HIS A 1 274 ? 9.447 8.516 27.227 1.00 95.62 274 HIS A O 1
ATOM 2268 N N . GLU A 1 275 ? 11.198 9.876 26.881 1.00 95.50 275 GLU A N 1
ATOM 2269 C CA . GLU A 1 275 ? 11.867 9.017 25.898 1.00 95.50 275 GLU A CA 1
ATOM 2270 C C . GLU A 1 275 ? 12.196 7.633 26.464 1.00 95.50 275 GLU A C 1
ATOM 2272 O O . GLU A 1 275 ? 11.959 6.627 25.800 1.00 95.50 275 GLU A O 1
ATOM 2277 N N . MET A 1 276 ? 12.681 7.562 27.710 1.00 96.25 276 MET A N 1
ATOM 2278 C CA . MET A 1 276 ? 12.987 6.286 28.357 1.00 96.25 276 MET A CA 1
ATOM 2279 C C . MET A 1 276 ? 11.742 5.412 28.507 1.00 96.25 276 MET A C 1
ATOM 2281 O O . MET A 1 276 ? 11.824 4.205 28.292 1.00 96.25 276 MET A O 1
ATOM 2285 N N . VAL A 1 277 ? 10.593 5.992 28.875 1.00 95.19 277 VAL A N 1
ATOM 2286 C CA . VAL A 1 277 ? 9.332 5.240 28.955 1.00 95.19 277 VAL A CA 1
ATOM 2287 C C . VAL A 1 277 ? 8.975 4.673 27.584 1.00 95.19 277 VAL A C 1
ATOM 2289 O O . VAL A 1 277 ? 8.709 3.478 27.492 1.00 95.19 277 VAL A O 1
ATOM 2292 N N . LEU A 1 278 ? 9.025 5.485 26.524 1.00 92.31 278 LEU A N 1
ATOM 2293 C CA . LEU A 1 278 ? 8.733 5.016 25.166 1.00 92.31 278 LEU A CA 1
ATOM 2294 C C . LEU A 1 278 ? 9.671 3.880 24.742 1.00 92.31 278 LEU A C 1
ATOM 2296 O O . LEU A 1 278 ? 9.191 2.833 24.326 1.00 92.31 278 LEU A O 1
ATOM 2300 N N . ALA A 1 279 ? 10.979 4.018 24.975 1.00 91.38 279 ALA A N 1
ATOM 2301 C CA . ALA A 1 279 ? 11.960 2.978 24.662 1.00 91.38 279 ALA A CA 1
ATOM 2302 C C . ALA A 1 279 ? 11.680 1.648 25.391 1.00 91.38 279 ALA A C 1
ATOM 2304 O O . ALA A 1 279 ? 11.941 0.568 24.859 1.00 91.38 279 ALA A O 1
ATOM 2305 N N . ILE A 1 280 ? 11.131 1.703 26.611 1.00 92.38 280 ILE A N 1
ATOM 2306 C CA . ILE A 1 280 ? 10.722 0.508 27.362 1.00 92.38 280 ILE A CA 1
ATOM 2307 C C . ILE A 1 280 ? 9.515 -0.168 26.707 1.00 92.38 280 ILE A C 1
ATOM 2309 O O . ILE A 1 280 ? 9.508 -1.392 26.584 1.00 92.38 280 ILE A O 1
ATOM 2313 N N . PHE A 1 281 ? 8.508 0.599 26.289 1.00 89.31 281 PHE A N 1
ATOM 2314 C CA . PHE A 1 281 ? 7.333 0.055 25.602 1.00 89.31 281 PHE A CA 1
ATOM 2315 C C . PHE A 1 281 ? 7.670 -0.472 24.202 1.00 89.31 281 PHE A C 1
ATOM 2317 O O . PHE A 1 281 ? 7.212 -1.557 23.843 1.00 89.31 281 PHE A O 1
ATOM 2324 N N . ASP A 1 282 ? 8.521 0.228 23.451 1.00 85.19 282 ASP A N 1
ATOM 2325 C CA . ASP A 1 282 ? 9.002 -0.211 22.136 1.00 85.19 282 ASP A CA 1
ATOM 2326 C C . ASP A 1 282 ? 9.735 -1.548 22.244 1.00 85.19 282 ASP A C 1
ATOM 2328 O O . ASP A 1 282 ? 9.481 -2.485 21.484 1.00 85.19 282 ASP A O 1
ATOM 2332 N N . ARG A 1 283 ? 10.583 -1.687 23.268 1.00 86.19 283 ARG A N 1
ATOM 2333 C CA . ARG A 1 283 ? 11.239 -2.955 23.569 1.00 86.19 283 ARG A CA 1
ATOM 2334 C C . ARG A 1 283 ? 10.241 -4.082 23.830 1.00 86.19 283 ARG A C 1
ATOM 2336 O O . ARG A 1 283 ? 10.474 -5.192 23.369 1.00 86.19 283 ARG A O 1
ATOM 2343 N N . LEU A 1 284 ? 9.166 -3.838 24.582 1.00 82.25 284 LEU A N 1
ATOM 2344 C CA . LEU A 1 284 ? 8.15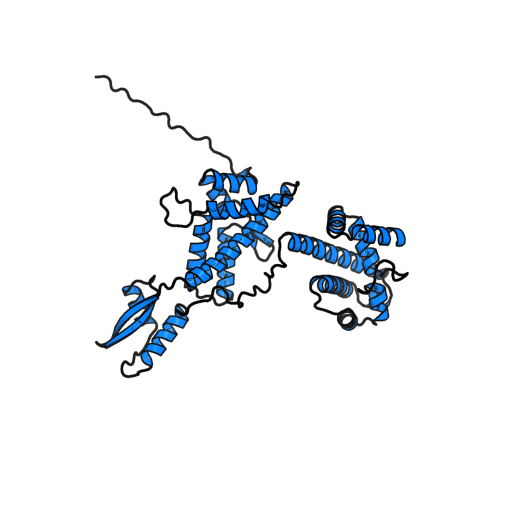4 -4.874 24.826 1.00 82.25 284 LEU A CA 1
ATOM 2345 C C . LEU A 1 284 ? 7.465 -5.331 23.534 1.00 82.25 284 LEU A C 1
ATOM 2347 O O . LEU A 1 284 ? 6.982 -6.460 23.477 1.00 82.25 284 LEU A O 1
ATOM 2351 N N . CYS A 1 285 ? 7.407 -4.466 22.519 1.00 76.88 285 CYS A N 1
ATOM 2352 C CA . CYS A 1 285 ? 6.780 -4.774 21.240 1.00 76.88 285 CYS A CA 1
ATOM 2353 C C . CYS A 1 285 ? 7.705 -5.555 20.302 1.00 76.88 285 CYS A C 1
ATOM 2355 O O . CYS A 1 285 ? 7.257 -6.520 19.682 1.00 76.88 285 CYS A O 1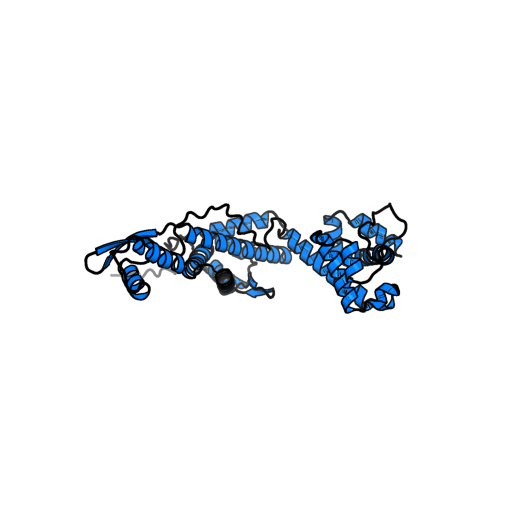
ATOM 2357 N N . ASP A 1 286 ? 8.972 -5.144 20.199 1.00 74.06 286 ASP A N 1
ATOM 2358 C CA . ASP A 1 286 ? 9.867 -5.609 19.132 1.00 74.06 286 ASP A CA 1
ATOM 2359 C C . ASP A 1 286 ? 11.107 -6.386 19.643 1.00 74.06 286 ASP A C 1
ATOM 2361 O O . ASP A 1 286 ? 11.910 -6.850 18.836 1.00 74.06 286 ASP A O 1
ATOM 2365 N N . ASP A 1 287 ? 11.266 -6.553 20.966 1.00 72.69 287 ASP A N 1
ATOM 2366 C CA . ASP A 1 287 ? 12.362 -7.274 21.656 1.00 72.69 287 ASP A CA 1
ATOM 2367 C C . ASP A 1 287 ? 13.781 -6.822 21.228 1.00 72.69 287 ASP A C 1
ATOM 2369 O O . ASP A 1 287 ? 14.759 -7.567 21.291 1.00 72.69 287 ASP A O 1
ATOM 2373 N N . THR A 1 288 ? 13.897 -5.575 20.755 1.00 72.69 288 THR A N 1
ATOM 2374 C CA . THR A 1 288 ? 15.094 -5.024 20.091 1.00 72.69 288 THR A CA 1
ATOM 2375 C C . THR A 1 288 ? 16.190 -4.565 21.044 1.00 72.69 288 THR A C 1
ATOM 2377 O O . THR A 1 288 ? 17.358 -4.534 20.659 1.00 72.69 288 THR A O 1
ATOM 2380 N N . LEU A 1 289 ? 15.826 -4.186 22.268 1.00 82.38 289 LEU A N 1
ATOM 2381 C CA . LEU A 1 289 ? 16.742 -3.697 23.296 1.00 82.38 289 LEU A CA 1
ATOM 2382 C C . LEU A 1 289 ? 16.635 -4.579 24.538 1.00 82.38 289 LEU A C 1
ATOM 2384 O O . LEU A 1 289 ? 15.593 -5.159 24.816 1.00 82.38 289 LEU A O 1
ATOM 2388 N N . SER A 1 290 ? 17.693 -4.676 25.330 1.00 89.69 290 SER A N 1
ATOM 2389 C CA . SER A 1 290 ? 17.678 -5.334 26.639 1.00 89.69 290 SER A CA 1
ATOM 2390 C C . SER A 1 290 ? 17.453 -4.327 27.778 1.00 89.69 290 SER A C 1
ATOM 2392 O O . SER A 1 290 ? 17.766 -3.145 27.646 1.00 89.69 290 SER A O 1
ATOM 2394 N N . ASP A 1 291 ? 16.973 -4.793 28.948 1.00 89.81 291 ASP A N 1
ATOM 2395 C CA . ASP A 1 291 ? 16.857 -3.972 30.183 1.00 89.81 291 ASP A CA 1
ATOM 2396 C C . ASP A 1 291 ? 18.177 -3.234 30.471 1.00 89.81 291 ASP A C 1
ATOM 2398 O O . ASP A 1 291 ? 18.196 -2.118 30.984 1.00 89.81 291 ASP A O 1
ATOM 2402 N N . ARG A 1 292 ? 19.294 -3.913 30.183 1.00 92.94 292 ARG A N 1
ATOM 2403 C CA . ARG A 1 292 ? 20.642 -3.419 30.429 1.00 92.94 292 ARG A CA 1
ATOM 2404 C C . ARG A 1 292 ? 20.990 -2.276 29.489 1.00 92.94 292 ARG A C 1
ATOM 2406 O O . ARG A 1 292 ? 21.470 -1.262 29.969 1.00 92.94 292 ARG A O 1
ATOM 2413 N N . GLU A 1 293 ? 20.733 -2.435 28.196 1.00 94.12 293 GLU A N 1
ATOM 2414 C CA . GLU A 1 293 ? 21.020 -1.392 27.210 1.00 94.12 293 GLU A CA 1
ATOM 2415 C C . GLU A 1 293 ? 20.207 -0.136 27.497 1.00 94.12 293 GLU A C 1
ATOM 2417 O O . GLU A 1 293 ? 20.783 0.944 27.538 1.00 94.12 293 GLU A O 1
ATOM 2422 N N . ILE A 1 294 ? 18.914 -0.271 27.816 1.00 93.75 294 ILE A N 1
ATOM 2423 C CA . ILE A 1 294 ? 18.090 0.882 28.199 1.00 93.75 294 ILE A CA 1
ATOM 2424 C C . ILE A 1 294 ? 18.651 1.536 29.471 1.00 93.75 294 ILE A C 1
ATOM 2426 O O . ILE A 1 294 ? 18.825 2.751 29.512 1.00 93.75 294 ILE A O 1
ATOM 2430 N N . ALA A 1 295 ? 18.980 0.758 30.508 1.00 95.50 295 ALA A N 1
ATOM 2431 C CA . ALA A 1 295 ? 19.563 1.313 31.729 1.00 95.50 295 ALA A CA 1
ATOM 2432 C C . ALA A 1 295 ? 20.875 2.070 31.453 1.00 95.50 295 ALA A C 1
ATOM 2434 O O . ALA A 1 295 ? 21.049 3.178 31.958 1.00 95.50 295 ALA A O 1
ATOM 2435 N N . ASP A 1 296 ? 21.751 1.509 30.617 1.00 95.69 296 ASP A N 1
ATOM 2436 C CA . ASP A 1 296 ? 23.035 2.106 30.251 1.00 95.69 296 ASP A CA 1
ATOM 2437 C C . ASP A 1 296 ? 22.837 3.392 29.413 1.00 95.69 296 ASP A C 1
ATOM 2439 O O . ASP A 1 296 ? 23.478 4.405 29.694 1.00 95.69 296 ASP A O 1
ATOM 2443 N N . THR A 1 297 ? 21.900 3.409 28.452 1.00 96.19 297 THR A N 1
ATOM 2444 C CA . THR A 1 297 ? 21.555 4.594 27.632 1.00 96.19 297 THR A CA 1
ATOM 2445 C C . THR A 1 297 ? 21.058 5.773 28.469 1.00 96.19 297 THR A C 1
ATOM 2447 O O . THR A 1 297 ? 21.358 6.930 28.165 1.00 96.19 297 THR A O 1
ATOM 2450 N N . TYR A 1 298 ? 20.311 5.495 29.537 1.00 96.31 298 TYR A N 1
ATOM 2451 C CA . TYR A 1 298 ? 19.783 6.519 30.439 1.00 96.31 298 TYR A CA 1
ATOM 2452 C C . TYR A 1 298 ? 20.616 6.680 31.717 1.00 96.31 298 TYR A C 1
ATOM 2454 O O . TYR A 1 298 ? 20.148 7.290 32.673 1.00 96.31 298 TYR A O 1
ATOM 2462 N N . GLU A 1 299 ? 21.851 6.169 31.745 1.00 97.06 299 GLU A N 1
ATOM 2463 C CA . GLU A 1 299 ? 22.802 6.337 32.857 1.00 97.06 299 GLU A CA 1
ATOM 2464 C C . GLU A 1 299 ? 22.248 5.863 34.220 1.00 97.06 299 GLU A C 1
ATOM 2466 O O . GLU A 1 299 ? 22.612 6.359 35.291 1.00 97.06 299 GLU A O 1
ATOM 2471 N N . LEU A 1 300 ? 21.353 4.873 34.204 1.00 96.62 300 LEU A N 1
ATOM 2472 C CA . LEU A 1 300 ? 20.756 4.291 35.397 1.00 96.62 300 LEU A CA 1
ATOM 2473 C C . LEU A 1 300 ? 21.503 3.031 35.812 1.00 96.62 300 LEU A C 1
ATOM 2475 O O . LEU A 1 300 ? 21.775 2.130 35.023 1.00 96.62 300 LEU A O 1
ATOM 2479 N N . THR A 1 301 ? 21.746 2.889 37.113 1.00 95.50 301 THR A N 1
ATOM 2480 C CA . THR A 1 301 ? 22.259 1.617 37.623 1.00 95.50 301 THR A CA 1
ATOM 2481 C C . THR A 1 301 ? 21.203 0.524 37.462 1.00 95.50 301 THR A C 1
ATOM 2483 O O . THR A 1 301 ? 20.014 0.740 37.718 1.00 95.50 301 THR A O 1
ATOM 2486 N N . ARG A 1 302 ? 21.636 -0.693 37.116 1.00 92.75 302 ARG A N 1
ATOM 2487 C CA . ARG A 1 302 ? 20.744 -1.852 36.942 1.00 92.75 302 ARG A CA 1
ATOM 2488 C C . ARG A 1 302 ? 19.753 -2.063 38.104 1.00 92.75 302 ARG A C 1
ATOM 2490 O O . ARG A 1 302 ? 18.579 -2.302 37.824 1.00 92.75 302 ARG A O 1
ATOM 2497 N N . PRO A 1 303 ? 20.136 -1.933 39.395 1.00 92.19 303 PRO A N 1
ATOM 2498 C CA . PRO A 1 303 ? 19.176 -2.038 40.498 1.00 92.19 303 PRO A CA 1
ATOM 2499 C C . PRO A 1 303 ? 18.135 -0.912 40.524 1.00 92.19 303 PRO A C 1
ATOM 2501 O O . PRO A 1 303 ? 16.999 -1.137 40.936 1.00 92.19 303 PRO A O 1
ATOM 2504 N N . THR A 1 304 ? 18.510 0.300 40.108 1.00 94.38 304 THR A N 1
ATOM 2505 C CA . THR A 1 304 ? 17.596 1.450 40.034 1.00 94.38 304 THR A CA 1
ATOM 2506 C C . THR A 1 304 ? 16.570 1.236 38.937 1.00 94.38 304 THR A C 1
ATOM 2508 O O . THR A 1 304 ? 15.373 1.314 39.208 1.00 94.38 304 THR A O 1
ATOM 2511 N N . TYR A 1 305 ? 17.039 0.887 37.738 1.00 94.56 305 TYR A N 1
ATOM 2512 C CA . TYR A 1 305 ? 16.183 0.576 36.602 1.00 94.56 305 TYR A CA 1
ATOM 2513 C C . TYR A 1 305 ? 15.245 -0.599 36.915 1.00 94.56 305 TYR A C 1
ATOM 2515 O O . TYR A 1 305 ? 14.033 -0.475 36.775 1.00 94.56 305 TYR A O 1
ATOM 2523 N N . SER A 1 306 ? 15.772 -1.702 37.461 1.00 91.75 306 SER A N 1
ATOM 2524 C CA . SER A 1 306 ? 14.980 -2.890 37.811 1.00 91.75 306 SER A CA 1
ATOM 2525 C C . SER A 1 306 ? 13.837 -2.581 38.786 1.00 91.75 306 SER A C 1
ATOM 2527 O O . SER A 1 306 ? 12.718 -3.049 38.593 1.00 91.75 306 SER A O 1
ATOM 2529 N N . ARG A 1 307 ? 14.076 -1.741 39.801 1.00 91.25 307 ARG A N 1
ATOM 2530 C CA . ARG A 1 307 ? 13.031 -1.323 40.754 1.00 91.25 307 ARG A CA 1
ATOM 2531 C C . ARG A 1 307 ? 12.003 -0.370 40.148 1.00 91.25 307 ARG A C 1
ATOM 2533 O O . ARG A 1 307 ? 10.921 -0.227 40.710 1.00 91.25 307 ARG A O 1
ATOM 2540 N N . TRP A 1 308 ? 12.355 0.332 39.076 1.00 93.88 308 TRP A N 1
ATOM 2541 C CA . TRP A 1 308 ? 11.494 1.335 38.464 1.00 93.88 308 TRP A CA 1
ATOM 2542 C C . TRP A 1 308 ? 10.672 0.762 37.301 1.00 93.88 308 TRP A C 1
ATOM 2544 O O . TRP A 1 308 ? 9.458 0.946 37.301 1.00 93.88 308 TRP A O 1
ATOM 2554 N N . ALA A 1 309 ? 11.288 0.000 36.393 1.00 92.12 309 ALA A N 1
ATOM 2555 C CA . ALA A 1 309 ? 10.658 -0.551 35.189 1.00 92.12 309 ALA A CA 1
ATOM 2556 C C . ALA A 1 309 ? 11.045 -2.002 34.856 1.00 92.12 309 ALA A C 1
ATOM 2558 O O . ALA A 1 309 ? 10.742 -2.469 33.765 1.00 92.12 309 ALA A O 1
ATOM 2559 N N . GLY A 1 310 ? 11.727 -2.721 35.756 1.00 84.00 310 GLY A N 1
ATOM 2560 C CA . GLY A 1 310 ? 12.295 -4.037 35.442 1.00 84.00 310 GLY A CA 1
ATOM 2561 C C . GLY A 1 310 ? 11.298 -4.984 34.769 1.00 84.00 310 GLY A C 1
ATOM 2562 O O . GLY A 1 310 ? 10.225 -5.245 35.319 1.00 84.00 310 GLY A O 1
ATOM 2563 N N . SER A 1 311 ? 11.667 -5.510 33.595 1.00 71.44 311 SER A N 1
ATOM 2564 C CA . SER A 1 311 ? 10.793 -6.363 32.775 1.00 71.44 311 SER A CA 1
ATOM 2565 C C . SER A 1 311 ? 10.673 -7.798 33.304 1.00 71.44 311 SER A C 1
ATOM 2567 O O . SER A 1 311 ? 9.838 -8.568 32.850 1.00 71.44 311 SER A O 1
ATOM 2569 N N . SER A 1 312 ? 11.512 -8.169 34.275 1.00 72.12 312 SER A N 1
ATOM 2570 C CA . SER A 1 312 ? 11.514 -9.479 34.944 1.00 72.12 312 SER A CA 1
ATOM 2571 C C . SER A 1 312 ? 10.530 -9.577 36.114 1.00 72.12 312 SER A C 1
ATOM 2573 O O . SER A 1 312 ? 10.508 -10.590 36.816 1.00 72.12 312 SER A O 1
ATOM 2575 N N . TRP A 1 313 ? 9.716 -8.544 36.353 1.00 78.50 313 TRP A N 1
ATOM 2576 C CA . TRP A 1 313 ? 8.663 -8.625 37.356 1.00 78.50 313 TRP A CA 1
ATOM 2577 C C . TRP A 1 313 ? 7.591 -9.621 36.903 1.00 78.50 313 TRP A C 1
ATOM 2579 O O . TRP A 1 313 ? 6.943 -9.430 35.879 1.00 78.50 313 TRP A O 1
ATOM 2589 N N . GLN A 1 314 ? 7.411 -10.686 37.682 1.00 72.38 314 GLN A N 1
ATOM 2590 C CA . GLN A 1 314 ? 6.349 -11.661 37.472 1.00 72.38 314 GLN A CA 1
ATOM 2591 C C . GLN A 1 314 ? 5.272 -11.514 38.553 1.00 72.38 314 GLN A C 1
ATOM 2593 O O . GLN A 1 314 ? 5.613 -11.395 39.742 1.00 72.38 314 GLN A O 1
ATOM 2598 N N . PRO A 1 315 ? 3.983 -11.584 38.176 1.00 66.00 315 PRO A N 1
ATOM 2599 C CA . PRO A 1 315 ? 2.891 -11.679 39.134 1.00 66.00 315 PRO A CA 1
ATOM 2600 C C . PRO A 1 315 ? 3.124 -12.862 40.089 1.00 66.00 315 PRO A C 1
ATOM 2602 O O . PRO A 1 315 ? 3.315 -13.993 39.653 1.00 66.00 315 PRO A O 1
ATOM 2605 N N . GLY A 1 316 ? 3.156 -12.598 41.398 1.00 67.50 316 GLY A N 1
ATOM 2606 C CA . GLY A 1 316 ? 3.321 -13.622 42.442 1.00 67.50 316 GLY A CA 1
ATOM 2607 C C . GLY A 1 316 ? 4.761 -13.938 42.878 1.00 67.50 316 GLY A C 1
ATOM 2608 O O . GLY A 1 316 ? 4.936 -14.599 43.898 1.00 67.50 316 GLY A O 1
ATOM 2609 N N . GLY A 1 317 ? 5.791 -13.445 42.175 1.00 66.56 317 GLY A N 1
ATOM 2610 C CA . GLY A 1 317 ? 7.197 -13.784 42.465 1.00 66.56 317 GLY A CA 1
ATOM 2611 C C . GLY A 1 317 ? 7.967 -12.790 43.350 1.00 66.56 317 GLY A C 1
ATOM 2612 O O . GLY A 1 317 ? 8.960 -13.158 43.975 1.00 66.56 317 GLY A O 1
ATOM 2613 N N . SER A 1 318 ? 7.538 -11.524 43.437 1.00 63.03 318 SER A N 1
ATOM 2614 C CA . SER A 1 318 ? 8.239 -10.483 44.210 1.00 63.03 318 SER A CA 1
ATOM 2615 C C . SER A 1 318 ? 7.273 -9.519 44.908 1.00 63.03 318 SER A C 1
ATOM 2617 O O . SER A 1 318 ? 6.230 -9.175 44.359 1.00 63.03 318 SER A O 1
ATOM 2619 N N . ARG A 1 319 ? 7.621 -9.068 46.127 1.00 64.94 319 ARG A N 1
ATOM 2620 C CA . ARG A 1 319 ? 6.760 -8.194 46.955 1.00 64.94 319 ARG A CA 1
ATOM 2621 C C . ARG A 1 319 ? 6.613 -6.757 46.439 1.00 64.94 319 ARG A C 1
ATOM 2623 O O . ARG A 1 319 ? 5.692 -6.079 46.868 1.00 64.94 319 ARG A O 1
ATOM 2630 N N . ASN A 1 320 ? 7.495 -6.287 45.554 1.00 83.94 320 ASN A N 1
ATOM 2631 C CA . ASN A 1 320 ? 7.522 -4.882 45.141 1.00 83.94 320 ASN A CA 1
ATOM 2632 C C . ASN A 1 320 ? 7.286 -4.754 43.637 1.00 83.94 320 ASN A C 1
ATOM 2634 O O . ASN A 1 320 ? 8.156 -5.100 42.839 1.00 83.94 320 ASN A O 1
ATOM 2638 N N . ILE A 1 321 ? 6.116 -4.231 43.274 1.00 87.25 321 ILE A N 1
ATOM 2639 C CA . ILE A 1 321 ? 5.745 -3.909 41.894 1.00 87.25 321 ILE A CA 1
ATOM 2640 C C . ILE A 1 321 ? 6.576 -2.696 41.442 1.00 87.25 321 ILE A C 1
ATOM 2642 O O . ILE A 1 321 ? 6.600 -1.684 42.152 1.00 87.25 321 ILE A O 1
ATOM 2646 N N . PRO A 1 322 ? 7.276 -2.761 40.294 1.00 91.81 322 PRO A N 1
ATOM 2647 C CA . PRO A 1 322 ? 7.983 -1.605 39.765 1.00 91.81 322 PRO A CA 1
ATOM 2648 C C . PRO A 1 322 ? 7.051 -0.414 39.513 1.00 91.81 322 PRO A C 1
ATOM 2650 O O . PRO A 1 322 ? 5.904 -0.561 39.088 1.00 91.81 322 PRO A O 1
ATOM 2653 N N . THR A 1 323 ? 7.556 0.792 39.773 1.00 91.44 323 THR A N 1
ATOM 2654 C CA . THR A 1 323 ? 6.766 2.035 39.763 1.00 91.44 323 TH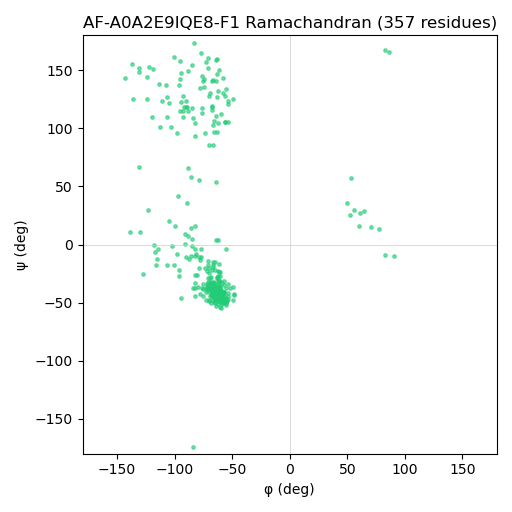R A CA 1
ATOM 2655 C C . THR A 1 323 ? 6.156 2.374 38.395 1.00 91.44 323 THR A C 1
ATOM 2657 O O . THR A 1 323 ? 5.107 3.026 38.336 1.00 91.44 323 THR A O 1
ATOM 2660 N N . LEU A 1 324 ? 6.791 1.960 37.296 1.00 92.75 324 LEU A N 1
ATOM 2661 C CA . LEU A 1 324 ? 6.249 2.114 35.946 1.00 92.75 324 LEU A CA 1
ATOM 2662 C C . LEU A 1 324 ? 5.010 1.232 35.746 1.00 92.75 324 LEU A C 1
ATOM 2664 O O . LEU A 1 324 ? 3.973 1.730 35.311 1.00 92.75 324 LEU A O 1
ATOM 2668 N N . TRP A 1 325 ? 5.086 -0.043 36.136 1.00 91.94 325 TRP A N 1
ATOM 2669 C CA . TRP A 1 325 ? 3.992 -1.004 35.963 1.00 91.94 325 TRP A CA 1
ATOM 2670 C C . TRP A 1 325 ? 2.793 -0.695 36.857 1.00 91.94 325 TRP A C 1
ATOM 2672 O O . TRP A 1 325 ? 1.658 -0.830 36.411 1.00 91.94 325 TRP A O 1
ATOM 2682 N N . ALA A 1 326 ? 3.028 -0.193 38.074 1.00 90.81 326 ALA A N 1
ATOM 2683 C CA . ALA A 1 326 ? 1.956 0.273 38.956 1.00 90.81 326 ALA A CA 1
ATOM 2684 C C . ALA A 1 326 ? 1.126 1.408 38.326 1.00 90.81 326 ALA A C 1
ATOM 2686 O O . ALA A 1 326 ? -0.101 1.373 38.344 1.00 90.81 326 ALA A O 1
ATOM 2687 N N . ASN A 1 327 ? 1.791 2.391 37.716 1.00 89.19 327 ASN A N 1
ATOM 2688 C CA . ASN A 1 327 ? 1.115 3.499 37.036 1.00 89.19 327 ASN A CA 1
ATOM 2689 C C . ASN A 1 327 ? 0.465 3.047 35.720 1.00 89.19 327 ASN A C 1
ATOM 2691 O O . ASN A 1 327 ? -0.687 3.385 35.476 1.00 89.19 327 ASN A O 1
ATOM 2695 N N . THR A 1 328 ? 1.141 2.200 34.940 1.00 89.00 328 THR A N 1
ATOM 2696 C CA . THR A 1 328 ? 0.560 1.624 33.717 1.00 89.00 328 THR A CA 1
ATOM 2697 C C . THR A 1 328 ? -0.746 0.891 34.028 1.00 89.00 328 THR A C 1
ATOM 2699 O O . THR A 1 328 ? -1.748 1.112 33.358 1.00 89.00 328 THR A O 1
ATOM 2702 N N . ALA A 1 329 ? -0.778 0.084 35.093 1.00 89.19 329 ALA A N 1
ATOM 2703 C CA . ALA A 1 329 ? -1.995 -0.586 35.545 1.00 89.19 329 ALA A CA 1
ATOM 2704 C C . ALA A 1 329 ? -3.091 0.402 35.981 1.00 89.19 329 ALA A C 1
ATOM 2706 O O . ALA A 1 329 ? -4.266 0.163 35.717 1.00 89.19 329 ALA A O 1
ATOM 2707 N N . HIS A 1 330 ? -2.722 1.518 36.613 1.00 89.50 330 HIS A N 1
ATOM 2708 C CA . HIS A 1 330 ? -3.673 2.560 36.993 1.00 89.50 330 HIS A CA 1
ATOM 2709 C C . HIS A 1 330 ? -4.311 3.235 35.772 1.00 89.50 330 HIS A C 1
ATOM 2711 O O . HIS A 1 330 ? -5.531 3.353 35.725 1.00 89.50 330 HIS A O 1
ATOM 2717 N N . ILE A 1 331 ? -3.512 3.601 34.763 1.00 86.31 331 ILE A N 1
ATOM 2718 C CA . ILE A 1 331 ? -4.010 4.188 33.507 1.00 86.31 331 ILE A CA 1
ATOM 2719 C C . ILE A 1 331 ? -4.903 3.187 32.765 1.00 86.31 331 ILE A C 1
ATOM 2721 O O . ILE A 1 331 ? -6.002 3.538 32.338 1.00 86.31 331 ILE A O 1
ATOM 2725 N N . LEU A 1 332 ? -4.480 1.919 32.676 1.00 84.94 332 LEU A N 1
ATOM 2726 C CA . LEU A 1 332 ? -5.278 0.850 32.068 1.00 84.94 332 LEU A CA 1
ATOM 2727 C C . LEU A 1 332 ? -6.648 0.683 32.745 1.00 84.94 332 LEU A C 1
ATOM 2729 O O . LEU A 1 332 ? -7.619 0.358 32.072 1.00 84.94 332 LEU A O 1
ATOM 2733 N N . ALA A 1 333 ? -6.732 0.892 34.061 1.00 90.38 333 ALA A N 1
ATOM 2734 C CA . ALA A 1 333 ? -7.964 0.731 34.829 1.00 90.38 333 ALA A CA 1
ATOM 2735 C C . ALA A 1 333 ? -8.910 1.946 34.780 1.00 90.38 333 ALA A C 1
ATOM 2737 O O . ALA A 1 333 ? -10.037 1.841 35.265 1.00 90.38 333 ALA A O 1
ATOM 2738 N N . GLN A 1 334 ? -8.477 3.088 34.236 1.00 86.12 334 GLN A N 1
ATOM 2739 C CA . GLN A 1 334 ? -9.284 4.313 34.172 1.00 86.12 334 GLN A CA 1
ATOM 2740 C C . GLN A 1 334 ? -10.008 4.508 32.836 1.00 86.12 334 GLN A C 1
ATOM 2742 O O . GLN A 1 334 ? -11.057 5.150 32.810 1.00 86.12 334 GLN A O 1
ATOM 2747 N N . ASP A 1 335 ? -9.475 3.963 31.741 1.00 80.75 335 ASP A N 1
ATOM 2748 C CA . ASP A 1 335 ? -10.034 4.147 30.400 1.00 80.75 335 ASP A CA 1
ATOM 2749 C C . ASP A 1 335 ? -10.768 2.877 29.920 1.00 80.75 335 ASP A C 1
ATOM 2751 O O . ASP A 1 335 ? -10.139 1.821 29.805 1.00 80.75 335 ASP A O 1
ATOM 2755 N N . PRO A 1 336 ? -12.074 2.942 29.583 1.00 78.56 336 PRO A N 1
ATOM 2756 C CA . PRO A 1 336 ? -12.837 1.790 29.095 1.00 78.56 336 PRO A CA 1
ATOM 2757 C C . PRO A 1 336 ? -12.211 1.073 27.889 1.00 78.56 336 PRO A C 1
ATOM 2759 O O . PRO A 1 336 ? -12.310 -0.150 27.781 1.00 78.56 336 PRO A O 1
ATOM 2762 N N . VAL A 1 337 ? -11.544 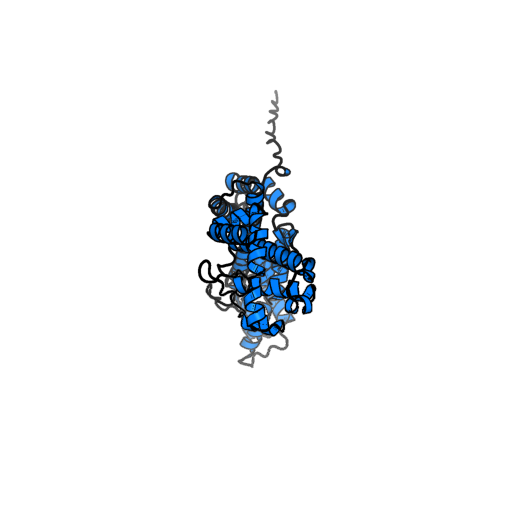1.809 26.994 1.00 74.50 337 VAL A N 1
ATOM 2763 C CA . VAL A 1 337 ? -10.873 1.254 25.811 1.00 74.50 337 VAL A CA 1
ATOM 2764 C C . VAL A 1 337 ? -9.673 0.405 26.226 1.00 74.50 337 VAL A C 1
ATOM 2766 O O . VAL A 1 337 ? -9.444 -0.666 25.655 1.00 74.50 337 VAL A O 1
ATOM 2769 N N . PHE A 1 338 ? -8.919 0.852 27.232 1.00 81.69 338 PHE A N 1
ATOM 2770 C CA . PHE A 1 338 ? -7.783 0.111 27.775 1.00 81.69 338 PHE A CA 1
ATOM 2771 C C . PHE A 1 338 ? -8.204 -1.063 28.657 1.00 81.69 338 PHE A C 1
ATOM 2773 O O . PHE A 1 338 ? -7.558 -2.110 28.601 1.00 81.69 338 PHE A O 1
ATOM 2780 N N . ILE A 1 339 ? -9.307 -0.937 29.398 1.00 83.06 339 ILE A N 1
ATOM 2781 C CA . ILE A 1 339 ? -9.905 -2.055 30.138 1.00 83.06 339 ILE A CA 1
ATOM 2782 C C . ILE A 1 339 ? -10.255 -3.181 29.167 1.00 83.06 339 ILE A C 1
ATOM 2784 O O . ILE A 1 339 ? -9.837 -4.319 29.379 1.00 83.06 339 ILE A O 1
ATOM 2788 N N . GLN A 1 340 ? -10.962 -2.867 28.076 1.00 73.25 340 GLN A N 1
ATOM 2789 C CA . GLN A 1 340 ? -11.320 -3.871 27.076 1.00 73.25 340 GLN A CA 1
ATOM 2790 C C . GLN A 1 340 ? -10.069 -4.509 26.458 1.00 73.25 340 GLN A C 1
ATOM 2792 O O . GLN A 1 340 ? -9.977 -5.731 26.403 1.00 73.25 340 GLN A O 1
ATOM 2797 N N . ALA A 1 341 ? -9.056 -3.710 26.104 1.00 73.69 341 ALA A N 1
ATOM 2798 C CA . ALA A 1 341 ? -7.794 -4.234 25.580 1.00 73.69 341 ALA A CA 1
ATOM 2799 C C . ALA A 1 341 ? -7.067 -5.163 26.577 1.00 73.69 341 ALA A C 1
ATOM 2801 O O . ALA A 1 341 ? -6.512 -6.186 26.185 1.00 73.69 341 ALA A O 1
ATOM 2802 N N . ALA A 1 342 ? -7.088 -4.843 27.874 1.00 77.44 342 ALA A N 1
ATOM 2803 C CA . ALA A 1 342 ? -6.498 -5.677 28.920 1.00 77.44 342 ALA A CA 1
ATOM 2804 C C . ALA A 1 342 ? -7.288 -6.977 29.163 1.00 77.44 342 ALA A C 1
ATOM 2806 O O . ALA A 1 342 ? -6.685 -8.001 29.505 1.00 77.44 342 ALA A O 1
ATOM 2807 N N . ILE A 1 343 ? -8.616 -6.951 28.994 1.00 75.88 343 ILE A N 1
ATOM 2808 C CA . ILE A 1 343 ? -9.476 -8.144 29.018 1.00 75.88 343 ILE A CA 1
ATOM 2809 C C . ILE A 1 343 ? -9.144 -9.040 27.824 1.00 75.88 343 ILE A C 1
ATOM 2811 O O . ILE A 1 343 ? -8.873 -10.224 28.019 1.00 75.88 343 ILE A O 1
ATOM 2815 N N . ASP A 1 344 ? -9.088 -8.468 26.622 1.00 68.00 344 ASP A N 1
ATOM 2816 C CA . ASP A 1 344 ? -8.812 -9.196 25.379 1.00 68.00 344 ASP A CA 1
ATOM 2817 C C . ASP A 1 344 ? -7.415 -9.841 25.397 1.00 68.00 344 ASP A C 1
ATOM 2819 O O . ASP A 1 344 ? -7.241 -10.980 24.963 1.00 68.00 344 ASP A O 1
ATOM 2823 N N . ALA A 1 345 ? -6.425 -9.153 25.976 1.00 71.88 345 ALA A N 1
ATOM 2824 C CA . ALA A 1 345 ? -5.068 -9.668 26.164 1.00 71.88 345 ALA A CA 1
ATOM 2825 C C . ALA A 1 345 ? -4.933 -10.675 27.327 1.00 71.88 345 ALA A C 1
ATOM 2827 O O . ALA A 1 345 ? -3.850 -11.215 27.552 1.00 71.88 345 ALA A O 1
ATOM 2828 N N . GLY A 1 346 ? -5.999 -10.922 28.098 1.00 75.81 346 GLY A N 1
ATOM 2829 C CA . GLY A 1 346 ? -5.992 -11.851 29.232 1.00 75.81 346 GLY A CA 1
ATOM 2830 C C . GLY A 1 346 ? -5.190 -11.375 30.451 1.00 75.81 346 GLY A C 1
ATOM 2831 O O . GLY A 1 346 ? -4.896 -12.176 31.337 1.00 75.81 346 GLY A O 1
ATOM 2832 N N . ILE A 1 347 ? -4.842 -10.085 30.528 1.00 82.25 347 ILE A N 1
ATOM 2833 C CA . ILE A 1 347 ? -4.017 -9.508 31.609 1.00 82.25 347 ILE A CA 1
ATOM 2834 C C . ILE A 1 347 ? -4.831 -8.728 32.651 1.00 82.25 347 ILE A C 1
ATOM 2836 O O . ILE A 1 347 ? -4.271 -8.233 33.631 1.00 82.25 347 ILE A O 1
ATOM 2840 N N . TRP A 1 348 ? -6.152 -8.619 32.483 1.00 88.75 348 TRP A N 1
ATOM 2841 C CA . TRP A 1 348 ? -7.005 -7.795 33.347 1.00 88.75 348 TRP A CA 1
ATOM 2842 C C . TRP A 1 348 ? -6.924 -8.155 34.838 1.00 88.75 348 TRP A C 1
ATOM 2844 O O . TRP A 1 348 ? -6.812 -7.268 35.680 1.00 88.75 348 TRP A O 1
ATOM 2854 N N . GLN A 1 349 ? -6.883 -9.444 35.190 1.00 87.38 349 GLN A N 1
ATOM 2855 C CA . GLN A 1 349 ? -6.740 -9.867 36.593 1.00 87.38 349 GLN A CA 1
ATOM 2856 C C . GLN A 1 349 ? -5.420 -9.383 37.213 1.00 87.38 349 GLN A C 1
ATOM 2858 O O . GLN A 1 349 ? -5.369 -9.016 38.390 1.00 87.38 349 GLN A O 1
ATOM 2863 N N . THR A 1 350 ? -4.343 -9.345 36.421 1.00 85.19 350 THR A N 1
ATOM 2864 C CA . THR A 1 350 ? -3.051 -8.800 36.848 1.00 85.19 350 THR A CA 1
ATOM 2865 C C . THR A 1 350 ? -3.143 -7.294 37.067 1.00 85.19 350 THR A C 1
ATOM 2867 O O . THR A 1 350 ? -2.683 -6.814 38.101 1.00 85.19 350 THR A O 1
ATOM 2870 N N . VAL A 1 351 ? -3.789 -6.563 36.152 1.00 87.25 351 VAL A N 1
ATOM 2871 C CA . VAL A 1 351 ? -4.041 -5.119 36.294 1.00 87.25 351 VAL A CA 1
ATOM 2872 C C . VAL A 1 351 ? -4.817 -4.838 37.582 1.00 87.25 351 VAL A C 1
ATOM 2874 O O . VAL A 1 351 ? -4.357 -4.046 38.403 1.00 87.25 351 VAL A O 1
ATOM 2877 N N . GLN A 1 352 ? -5.916 -5.561 37.824 1.00 90.38 352 GLN A N 1
ATOM 2878 C CA . GLN A 1 352 ? -6.707 -5.436 39.052 1.00 90.38 352 GLN A CA 1
ATOM 2879 C C . GLN A 1 352 ? -5.852 -5.681 40.298 1.00 90.38 352 GLN A C 1
ATOM 2881 O O . GLN A 1 352 ? -5.818 -4.841 41.195 1.00 90.38 352 GLN A O 1
ATOM 2886 N N . THR A 1 353 ? -5.078 -6.767 40.315 1.00 87.56 353 THR A N 1
ATOM 2887 C CA . THR A 1 353 ? -4.190 -7.103 41.439 1.00 87.56 353 THR A CA 1
ATOM 2888 C C . THR A 1 353 ? -3.169 -5.997 41.716 1.00 87.56 353 THR A C 1
ATOM 2890 O O . THR A 1 353 ? -2.924 -5.652 42.872 1.00 87.56 353 THR A O 1
ATOM 2893 N N . ILE A 1 354 ? -2.570 -5.415 40.673 1.00 88.12 354 ILE A N 1
ATOM 2894 C CA . ILE A 1 354 ? -1.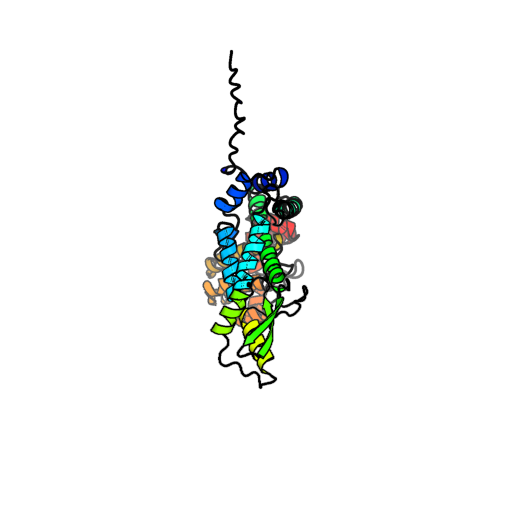619 -4.307 40.817 1.00 88.12 354 ILE A CA 1
ATOM 2895 C C . ILE A 1 354 ? -2.319 -3.070 41.386 1.00 88.12 354 ILE A C 1
ATOM 2897 O O . ILE A 1 354 ? -1.809 -2.464 42.329 1.00 88.12 354 ILE A O 1
ATOM 2901 N N . THR A 1 355 ? -3.488 -2.709 40.850 1.00 88.81 355 THR A N 1
ATOM 2902 C CA . THR A 1 355 ? -4.235 -1.529 41.307 1.00 88.81 355 THR A CA 1
ATOM 2903 C C . THR A 1 355 ? -4.725 -1.663 42.748 1.00 88.81 355 THR A C 1
ATOM 2905 O O . THR A 1 355 ? -4.617 -0.701 43.501 1.00 88.81 355 THR A O 1
ATOM 2908 N N . SER A 1 356 ? -5.164 -2.853 43.176 1.00 86.50 356 SER A N 1
ATOM 2909 C CA . SER A 1 356 ? -5.592 -3.106 44.559 1.00 86.50 356 SER A CA 1
ATOM 2910 C C . SER A 1 356 ? -4.446 -3.067 45.571 1.00 86.50 356 SER A C 1
ATOM 2912 O O . SER A 1 356 ? -4.690 -2.755 46.727 1.00 86.50 356 SER A O 1
ATOM 2914 N N . ASN A 1 357 ? -3.214 -3.376 45.152 1.00 79.88 357 ASN A N 1
ATOM 2915 C CA . ASN A 1 357 ? -2.025 -3.334 46.014 1.00 79.88 357 ASN A CA 1
ATOM 2916 C C . ASN A 1 357 ? -1.314 -1.969 46.019 1.00 79.88 357 ASN A C 1
ATOM 2918 O O . ASN A 1 357 ? -0.367 -1.782 46.782 1.00 79.88 357 ASN A O 1
ATOM 2922 N N . SER A 1 358 ? -1.694 -1.062 45.114 1.00 68.69 358 SER A N 1
ATOM 2923 C CA . SER A 1 358 ? -1.087 0.272 44.977 1.00 68.69 358 SER A CA 1
ATOM 2924 C C . SER A 1 358 ? -1.889 1.375 45.682 1.00 68.69 358 SER A C 1
ATOM 2926 O O . SER A 1 358 ? -1.410 2.507 45.755 1.00 68.69 358 SER A O 1
ATOM 2928 N N . LEU A 1 359 ? -3.091 1.041 46.166 1.00 56.34 359 LEU A N 1
ATOM 2929 C CA . LEU A 1 359 ? -3.904 1.819 47.107 1.00 56.34 359 LEU A CA 1
ATOM 2930 C C . LEU A 1 359 ? -3.550 1.402 48.537 1.00 56.34 359 LEU A C 1
ATOM 2932 O O . LEU A 1 359 ? -3.498 2.304 49.402 1.00 56.34 359 LEU A O 1
#

Secondary structure (DSSP, 8-state):
-----------------GGGS-HHHHHHHHHHH--HHHHHHHHHH---EE-TT--EE-HHHHHHHHHHHHHHTT--HHHHHHHHHHHHHHHH--GGGT--S--HHHHHHHHHHHHHTT--S-HHHHHHHHHHHHHHHHHHHHHHHHHHHHHS--EEEEEEEETTEEEEEEEETTS-HHHHHHHHHHH--S--TT-TTHHHHHHHHHHHHH-------TT-TT---TT-STT--HHHHHHHHHHHHHHHHHHHHHHHTGGGS-HHHHTT-HHHHHHHHHHHHHHHHH--S-HHHHHHHTT--HHHHHHHH-TT--TTT-S---HHHHHHHHHHHH-HHHHHHHHHTT-HHHHHHHHHHH-

Radius of gyration: 30.1 Å; Cα contacts (8 Å, |Δi|>4): 339; chains: 1; bounding box: 87×31×92 Å

=== Feature glossary ===
A reading guide for the features in this record.

Start from the sequence.

  · This is the polypeptide sequence — one letter per residue, N-terminus first. Length ranges from a few dozen residues for small domains to over a thousand for large multi-domain proteins.

Fold it, and you get atomic coordinates and the backbone conformation that goes with them.

  · Structure coordinates are given as an mmCIF _atom_site loop: one row per atom with element, residue name, chain id, sequence number, and x/y/z position in Å. Only the four main-chain atoms per residue are included here; side chains are omitted to keep the record compact.

  · Backbone dihedral angles. Every residue except chain termini has a φ (preceding-C → N → Cα → C) and a ψ (N → Cα → C → next-N). They are reported in degrees following the IUPAC sign convention. Secondary structure is essentially a statement about which (φ, ψ) basin each residue occupies.

  · The SS8 string is DSSP's per-residue secondary-structure call. α-helix (H) means an i→i+4 H-bond ladder; β-strand (E) means the residue participates in a β-sheet; 3₁₀ (G) and π (I) are tighter and wider helices; T/S are turns/bends; '-' is loop.

  · SS3 is a coarse helix/strand/coil call (letters a/b/c) made by the P-SEA algorithm from inter-Cα distances and d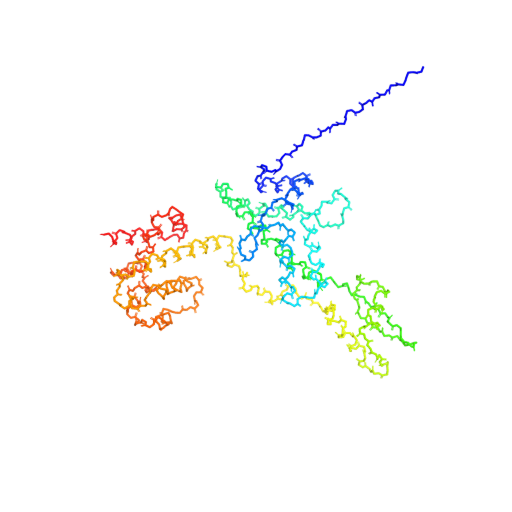ihedrals. It is less detailed than DSSP but needs only Cα positions.

Summarize the fold with a handful of shape descriptors and a per-residue structural alphabet.

  · Radius of gyration (Rg) is the root-mean-square distance of Cα atoms from their centroid — a single number for overall size and compactness. A globular domain of N residues has Rg ≈ 2.2·N^0.38 Å; an extended or disordered chain has a much larger Rg. The Cα contact count is the number of residue pairs whose Cα atoms are within 8 Å and are more than four positions apart in sequence — a standard proxy for tertiary packing density. The bounding box is the smallest axis-aligned box enclosing all Cα atoms.

  · The Foldseek 3Di string encodes local tertiary geometry as a 20-letter alphabet — one character per residue — derived from the relative positions of nearby Cα atoms. Unlike the amino-acid sequence, 3Di is a direct function of the 3D structure, so two proteins with the same fold have similar 3Di strings even at low sequence identity.

  · Solvent-accessible surface area (SASA) is the area in Å² traced out by the centre of a 1.4 Å probe sphere (a water molecule) rolled over the protein's van der Waals surface (Shrake–Rupley / Lee–Richards construction). Buried residues have near-zero SASA; fully exposed residues can exceed 200 Å². The total SASA scales roughly with the number of surface residues.

Ask how reliable the model is.

  · pLDDT (predicted Local Distance Difference Test) is AlphaFold's per-residue confidence score, ranging from 0 to 100. Values above 90 indicate high confidence (typically well-packed cores); 70–90 is confident; 50–70 low confidence; below 50 usually means the region is disordered or the prediction is unreliable there. AlphaFold stores pLDDT in the mmCIF B-factor column.

  · B-factor (Debye–Waller factor) reflects atomic displacement in the crystal lattice. It is an experimental observable (units Å²), not a prediction; low values mean the atom is pinned down, high values mean it moves or is heterogeneous across the crystal.

  · Predicted Aligned Error (PAE) is an AlphaFold confidence matrix: entry (i, j) is the expected error in the position of residue j, in ångströms, when the prediction is superimposed on the true structure at residue i. Low PAE within a block of residues means that block is internally rigid and well-predicted; high PAE between two blocks means their relative placement is uncertain even if each block individually is confident.

Place it in context: what it resembles, what it is annotated as, and how it looks.

  · Nearest PDB neighbors are the top structural matches found by Foldseek when searching this structure against the entire Protein Data Bank. Each hit reports a TM-score (0 to 1; >0.5 almost always implies the same fold) and an E-value. These are *structural* homologs — they may share no detectable sequence similarity.

  · Functional annotations link the protein to curated databases. InterPro entries identify conserved domains and families by matching the sequence against member-database signatures (Pfam, PROSITE, CDD, …). Gene Ontology (GO) terms describe molecular function, biological process, and cellular component in a controlled vocabulary. CATH places the structure in a hierarchical fold classification (Class/Architecture/Topology/Homologous-superfamily). The organism is the source species.

  · Three diagnostic plots accompany the record. The Cα contact map visualizes the tertiary structure as a 2D adjacency matrix (8 Å cutoff, sequence-local contacts suppressed). The Ramachandran plot shows the distribution of backbone (φ, ψ) torsions, with points in the α and β basins reflecting secondary structure content. The PAE plot shows AlphaFold's inter-residue confidence as a color matrix.

  · Six rendered views show the 3D structure from the faces of a cube — i.e. along ±x, ±y, ±z. Rendering representation is drawn randomly per protein from cartoon (secondary-structure ribbons), sticks (backbone bonds), or molecular surface; coloring is either N→C rainbow (blue at the N-terminus through red at the C-terminus) or one color per chain.